Protein AF-0000000070701304 (afdb_homodimer)

Foldseek 3Di:
DFDAQAEQEDEPLCLDCVRPCVQVSLLVLLVSQLFFLWHFYHYPLDPPVLVVLQQVVLVVLVVADPVLQCLQDDPFPPQAWDDDPVQPQKTKGKFKLQLDLVRLQVNQCSNPVVGDVSNSVSSNVRVVSQVSVQVSSVVSNCVNLPHDDPVQVVFKGKMKMKMKGFQDDPPDFFFNFDWDWDLFQWKWKQFVQDWFKWWATPVGDIHGHGHGRMTRGHDLLLSSGDGIIMTGGRPDPDHGDMTIMIMMTMHGNDWRDHDPSSDDPVRHRFFDIDHSVVLSVQCPDPVNVVDPDNRNVVTTDDPPPPPDD/DFDAQAEQEDEPLCLDCVRPCVQVSLLVLLVSQLFFLKHFYHYPLDPPVLVVLQQVVLVVLVVADPVLQCLQDDPFPPQAWDDDPVQPQKTKGKFKLQLDLVRLQVNQCSNPVVGDVSNSVSSNVRVVSQVSVQVSSVVSNCVNLPHDDPVQVVFKGKMKMKMKGFQDDPPDFFFNFDKDWDLFAKKWKQFVQDWFKWWATPVGDIDGYGGGGMMRHHVQLLSSGDGIIMTGGRPDPDHGDMTIMIMMTMHGNDWRDHDPSSDDPVRHRFFDIDHSVVLSVQCPDPVNVVDPDNRNVVTTDDPPPPPDD

Sequence (618 aa):
MPPQLPVITFDVEALNPSNPAWLSTSHVVRRALEEYGCFVLSTKKIPWDLRETMFELSKDLFLLPIETKTKNCSKILGFGYGNYSSLPLFESFGIEDGATLEATRSFTHLLFPSGNDAFCKTAFEYMTLLSEIIHCVMRMVFDSYGIEDKQFEGSLFYLAKFMKYRAPVQGEGPIALPPHSYKSFLGVLDDNGVKGFEVKTRNGEWINHEPSHCTFVVAWSNGRIYAPVHQEAMRTSAKGVVRYSTGLFSFMKEIVEVPEKFVDDEYQLRFRPFNNMDFLEYVNTEEGKASKYAIESYCGVTTVASIDSMPPQLPVITFDVEALNPSNPAWLSTSHVVRRALEEYGCFVLSTKKIPWDLRETMFELSKDLFLLPIETKTKNCSKILGFGYGNYSSLPLFESFGIEDGATLEATRSFTHLLFPSGNDAFCKTAFEYMTLLSEIIHCVMRMVFDSYGIEDKQFEGSLFYLAKFMKYRAPVQGEGPIALPPHSYKSFLGVLDDNGVKGFEVKTRNGEWINHEPSHCTFVVAWSNGRIYAPVHQEAMRTSAKGVVRYSTGLFSFMKEIVEVPEKFVDDEYQLRFRPFNNMDFLEYVNTEEGKASKYAIESYCGVTTVASIDS

Organism: Helianthus annuus (NCBI:txid4232)

pLDDT: mean 84.28, std 12.36, range [25.83, 98.38]

Nearest PDB structures (foldseek):
  7e38-assembly2_B  TM=9.213E-01  e=1.561E-32  Sinopodophyllum hexandrum
  8ci9-assembly1_C  TM=9.117E-01  e=1.981E-31  Sinopodophyllum hexandrum
  7e37-assembly2_B  TM=9.032E-01  e=2.514E-30  Sinopodophyllum hexandrum
  6kwb-assembly2_B  TM=8.768E-01  e=6.030E-21  Arabidopsis thaliana
  8x7c-assembly2_A  TM=7.944E-01  e=2.875E-17  Zea mays

InterPro domains:
  IPR026992 Non-haem dioxygenase, N-terminal domain [PF14226] (6-83)
  IPR027443 Isopenicillin N synthase-like superfamily [G3DSA:2.60.120.330] (2-288)

Radius of gyration: 28.7 Å; Cα contacts (8 Å, |Δi|>4): 1257; chains: 2; bounding box: 84×87×66 Å

Secondary structure (DSSP, 8-state):
----PPEEEE-GGGG-TTSTTHHHHHHHHHHHHHHHSEEEEEESSS-HHHHHHHHHHHHHHHHS-HHHHTTS--SSTTSS-B-BTTSTTEEEEEEETTTSHHHHHHHHHHH-TT--HHHHHHHHHHHHHHHHHHHHHHHHHHHHTT----GGGGGEEEEEEEEEEEPP-TT--SEEEEEEE--SSEEEEE-TT-S-EEEE-TTSPEEE--SSEEEEEPSTTTTSS---EEEEE-----TT-EEEEEEEEEEESSEE---GGG--SSS---B--EEHHHHHHHHTSHHHHH-SSHHHHHHB---------/----PPEEEE-GGGG-TTSTTHHHHHHHHHHHHHHHSEEEEEESSS-HHHHHHHHHHHHHHHHS-HHHHTTS--SSTTSS-B-BTTSTTEEEEEEETTTSHHHHHHHHHHH-TT--HHHHHHHHHHHHHHHHHHHHHHHHHHHHTT----GGGGGEEEEEEEEEEEPP-TT--SEEEEEEE--SSEEEEE-TT-S-EEEE-TTSPEEE--SSEEEE---TTTT-S---EEEEE-----TT-EEEEEEEEEEESSEE---GGG--SSS---B--EEHHHHHHHHTSHHHHH-SSHHHHHHB---------

Solvent-accessible surface area (backbone atoms only — not comparable to full-atom values): 32487 Å² total; per-residue (Å²): 125,83,71,72,71,55,75,46,72,42,48,79,60,59,71,32,79,84,33,86,58,28,63,63,50,13,44,51,52,40,52,38,24,38,60,47,8,29,34,28,49,42,59,72,82,62,49,65,68,58,51,53,49,42,56,58,50,50,53,54,61,75,68,48,51,68,43,40,49,39,45,39,53,37,56,46,73,75,46,10,49,40,44,31,46,92,27,65,32,31,37,34,39,32,32,66,40,22,57,33,65,68,37,31,46,51,52,35,46,66,66,27,74,91,59,49,66,67,52,33,54,45,47,32,52,52,34,38,53,51,50,51,48,53,50,45,52,50,49,27,42,34,50,57,67,68,50,80,83,64,72,59,73,83,28,57,44,33,38,26,38,44,38,41,35,42,37,48,54,88,88,52,67,40,66,30,39,69,79,44,58,79,87,39,43,40,32,36,38,34,33,76,58,42,66,30,52,30,39,30,38,87,87,68,46,73,29,74,44,69,44,41,45,30,34,42,46,36,42,76,39,56,65,58,31,30,63,37,39,28,31,33,36,34,81,58,83,54,77,79,45,70,45,50,34,39,34,43,33,27,36,50,74,44,73,44,64,62,54,69,80,58,41,47,96,88,35,60,77,39,52,52,68,42,44,48,66,58,48,57,54,42,43,41,34,72,67,22,60,72,34,91,52,38,64,50,75,70,32,38,56,79,80,77,72,74,77,76,129,126,79,72,70,72,55,74,46,71,41,48,79,61,60,70,33,79,85,33,86,58,27,61,62,50,12,44,52,53,40,51,38,24,38,62,47,15,30,35,30,51,41,60,71,82,63,51,66,68,57,52,53,49,42,55,57,50,52,52,55,61,75,68,48,52,69,42,41,48,40,45,40,52,37,58,47,74,76,46,10,49,40,45,30,45,92,27,66,32,31,38,34,38,33,32,67,41,22,58,33,64,66,38,31,45,52,52,36,45,66,65,27,74,91,61,49,65,68,51,33,54,44,46,30,52,53,32,37,53,49,50,50,49,52,51,44,51,51,47,26,42,35,50,55,66,66,49,80,84,65,72,59,73,84,27,57,43,31,38,27,38,42,38,39,35,42,38,48,54,89,89,51,66,39,66,31,39,70,78,43,57,79,87,34,38,38,28,40,36,34,31,77,64,42,66,30,52,30,39,30,39,87,87,69,47,77,28,76,41,72,42,42,41,32,34,48,27,40,58,79,36,60,66,56,31,31,70,36,41,28,31,34,34,32,79,58,80,55,77,80,46,69,44,48,33,39,34,45,32,27,38,50,73,45,74,44,62,61,54,68,82,57,42,48,96,88,36,60,77,41,53,52,69,41,44,48,65,58,48,56,55,41,43,42,34,71,68,23,61,70,35,92,52,37,64,49,75,71,31,38,55,80,80,76,72,75,76,74,130

Structure (mmCIF, N/CA/C/O backbone):
data_AF-0000000070701304-model_v1
#
loop_
_entity.id
_entity.type
_entity.pdbx_description
1 polymer 'Putative non-heme dioxygenase N-terminal domain, Isopenicillin N synthase-like protein'
#
loop_
_atom_site.group_PDB
_atom_site.id
_atom_site.type_symbol
_atom_site.label_atom_id
_atom_site.label_alt_id
_atom_site.label_comp_id
_atom_site.label_asym_id
_atom_site.label_entity_id
_atom_site.label_seq_id
_atom_site.pdbx_PDB_ins_code
_atom_site.Cartn_x
_atom_site.Cartn_y
_atom_site.Cartn_z
_atom_site.occupancy
_atom_site.B_iso_or_equiv
_atom_site.auth_seq_id
_atom_site.auth_comp_id
_atom_site.auth_asym_id
_atom_site.auth_atom_id
_atom_site.pdbx_PDB_model_num
ATOM 1 N N . MET A 1 1 ? -4.004 22.562 35.531 1 48.91 1 MET A N 1
ATOM 2 C CA . MET A 1 1 ? -4.859 22.109 34.438 1 48.91 1 MET A CA 1
ATOM 3 C C . MET A 1 1 ? -4.023 21.672 33.25 1 48.91 1 MET A C 1
ATOM 5 O O . MET A 1 1 ? -2.971 22.25 32.969 1 48.91 1 MET A O 1
ATOM 9 N N . PRO A 1 2 ? -4.332 20.484 32.781 1 61.06 2 PRO A N 1
ATOM 10 C CA . PRO A 1 2 ? -3.508 20.078 31.641 1 61.06 2 PRO A CA 1
ATOM 11 C C . PRO A 1 2 ? -3.496 21.125 30.516 1 61.06 2 PRO A C 1
ATOM 13 O O . PRO A 1 2 ? -4.492 21.828 30.312 1 61.06 2 PRO A O 1
ATOM 16 N N . PRO A 1 3 ? -2.371 21.406 30.078 1 71.69 3 PRO A N 1
ATOM 17 C CA . PRO A 1 3 ? -2.305 22.406 29 1 71.69 3 PRO A CA 1
ATOM 18 C C . PRO A 1 3 ? -3.266 22.094 27.859 1 71.69 3 PRO A C 1
ATOM 20 O O . PRO A 1 3 ? -3.531 20.922 27.562 1 71.69 3 PRO A O 1
ATOM 23 N N . GLN A 1 4 ? -4.035 23.203 27.5 1 82.31 4 GLN A N 1
ATOM 24 C CA . GLN A 1 4 ? -4.961 23.078 26.375 1 82.31 4 GLN A CA 1
ATOM 25 C C . GLN A 1 4 ? -4.535 23.969 25.219 1 82.31 4 GLN A C 1
ATOM 27 O O . GLN A 1 4 ? -3.889 25 25.422 1 82.31 4 GLN A O 1
ATOM 32 N N . LEU A 1 5 ? -4.844 23.531 24.062 1 84.62 5 LEU A N 1
ATOM 33 C CA . LEU A 1 5 ? -4.59 24.359 22.891 1 84.62 5 LEU A CA 1
ATOM 34 C C . LEU A 1 5 ? -5.531 25.562 22.844 1 84.62 5 LEU A C 1
ATOM 36 O O . LEU A 1 5 ? -6.691 25.453 23.25 1 84.62 5 LEU A O 1
ATOM 40 N N . PRO A 1 6 ? -4.996 26.656 22.422 1 86.25 6 PRO A N 1
ATOM 41 C CA . PRO A 1 6 ? -5.887 27.812 22.297 1 86.25 6 PRO A CA 1
ATOM 42 C C . PRO A 1 6 ? -7.012 27.578 21.281 1 86.25 6 PRO A C 1
ATOM 44 O O . PRO A 1 6 ? -6.793 26.938 20.25 1 86.25 6 PRO A O 1
ATOM 47 N N . VAL A 1 7 ? -8.18 28.047 21.594 1 85.75 7 VAL A N 1
ATOM 48 C CA . VAL A 1 7 ? -9.32 28 20.703 1 85.75 7 VAL A CA 1
ATOM 49 C C . VAL A 1 7 ? -9.516 29.375 20.047 1 85.75 7 VAL A C 1
ATOM 51 O O . VAL A 1 7 ? -9.633 30.391 20.734 1 85.75 7 VAL A O 1
ATOM 54 N N . ILE A 1 8 ? -9.453 29.391 18.766 1 86.31 8 ILE A N 1
ATOM 55 C CA . ILE A 1 8 ? -9.68 30.625 18.016 1 86.31 8 ILE A CA 1
ATOM 56 C C . ILE A 1 8 ? -10.945 30.5 17.188 1 86.31 8 ILE A C 1
ATOM 58 O O . ILE A 1 8 ? -11.078 29.562 16.391 1 86.31 8 ILE A O 1
ATOM 62 N N . THR A 1 9 ? -11.852 31.438 17.359 1 84.19 9 THR A N 1
ATOM 63 C CA . THR A 1 9 ? -13.125 31.422 16.656 1 84.19 9 THR A CA 1
ATOM 64 C C . THR A 1 9 ? -13.07 32.312 15.406 1 84.19 9 THR A C 1
ATOM 66 O O . THR A 1 9 ? -12.688 33.469 15.477 1 84.19 9 THR A O 1
ATOM 69 N N . PHE A 1 10 ? -13.305 31.641 14.297 1 81.56 10 PHE A N 1
ATOM 70 C CA . PHE A 1 10 ? -13.438 32.375 13.047 1 81.56 10 PHE A CA 1
ATOM 71 C C . PHE A 1 10 ? -14.906 32.594 12.703 1 81.56 10 PHE A C 1
ATOM 73 O O . PHE A 1 10 ? -15.578 31.688 12.219 1 81.56 10 PHE A O 1
ATOM 80 N N . ASP A 1 11 ? -15.344 33.719 13.086 1 75.69 11 ASP A N 1
ATOM 81 C CA . ASP A 1 11 ? -16.656 34.125 12.578 1 75.69 11 ASP A CA 1
ATOM 82 C C . ASP A 1 11 ? -16.578 34.531 11.109 1 75.69 11 ASP A C 1
ATOM 84 O O . ASP A 1 11 ? -15.5 34.875 10.617 1 75.69 11 ASP A O 1
ATOM 88 N N . VAL A 1 12 ? -17.609 34.5 10.375 1 69.06 12 VAL A N 1
ATOM 89 C CA . VAL A 1 12 ? -17.625 34.812 8.945 1 69.06 12 VAL A CA 1
ATOM 90 C C . VAL A 1 12 ? -16.938 36.156 8.711 1 69.06 12 VAL A C 1
ATOM 92 O O . VAL A 1 12 ? -16.188 36.312 7.746 1 69.06 12 VAL A O 1
ATOM 95 N N . GLU A 1 13 ? -17.094 36.969 9.531 1 71.12 13 GLU A N 1
ATOM 96 C CA . GLU A 1 13 ? -16.531 38.281 9.383 1 71.12 13 GLU A CA 1
ATOM 97 C C . GLU A 1 13 ? -15.023 38.281 9.609 1 71.12 13 GLU A C 1
ATOM 99 O O . GLU A 1 13 ? -14.289 39.094 9.016 1 71.12 13 GLU A O 1
ATOM 104 N N . ALA A 1 14 ? -14.656 37.375 10.391 1 69.19 14 ALA A N 1
ATOM 105 C CA . ALA A 1 14 ? -13.234 37.312 10.727 1 69.19 14 ALA A CA 1
ATOM 106 C C . ALA A 1 14 ? -12.406 36.812 9.547 1 69.19 14 ALA A C 1
ATOM 108 O O . ALA A 1 14 ? -11.195 37 9.508 1 69.19 14 ALA A O 1
ATOM 109 N N . LEU A 1 15 ? -13.047 36.312 8.641 1 72.44 15 LEU A N 1
ATOM 110 C CA . LEU A 1 15 ? -12.352 35.719 7.492 1 72.44 15 LEU A CA 1
ATOM 111 C C . LEU A 1 15 ? -12.195 36.75 6.379 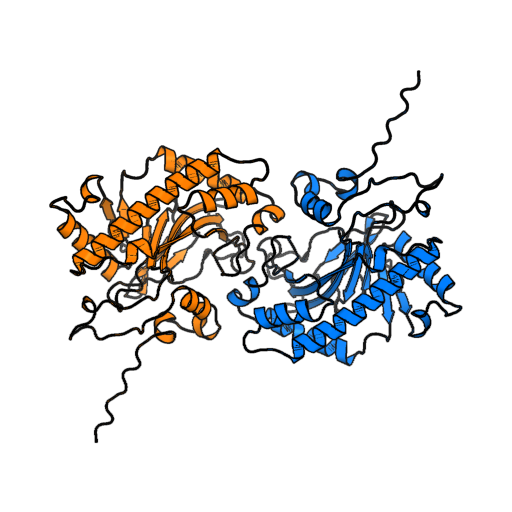1 72.44 15 LEU A C 1
ATOM 113 O O . LEU A 1 15 ? -11.555 36.469 5.359 1 72.44 15 LEU A O 1
ATOM 117 N N . ASN A 1 16 ? -12.688 37.969 6.699 1 79.44 16 ASN A N 1
ATOM 118 C CA . ASN A 1 16 ? -12.586 39.062 5.754 1 79.44 16 ASN A CA 1
ATOM 119 C C . ASN A 1 16 ? -11.453 40.031 6.137 1 79.44 16 ASN A C 1
ATOM 121 O O . ASN A 1 16 ? -11.523 40.688 7.172 1 79.44 16 ASN A O 1
ATOM 125 N N . PRO A 1 17 ? -10.523 40.219 5.242 1 81.88 17 PRO A N 1
ATOM 126 C CA . PRO A 1 17 ? -9.375 41.094 5.559 1 81.88 17 PRO A CA 1
ATOM 127 C C . PRO A 1 17 ? -9.766 42.531 5.766 1 81.88 17 PRO A C 1
ATOM 129 O O . PRO A 1 17 ? -8.992 43.312 6.34 1 81.88 17 PRO A O 1
ATOM 132 N N . SER A 1 18 ? -10.883 42.844 5.246 1 82.56 18 SER A N 1
ATOM 133 C CA . SER A 1 18 ? -11.328 44.219 5.402 1 82.56 18 SER A CA 1
ATOM 134 C C . SER A 1 18 ? -11.93 44.438 6.789 1 82.56 18 SER A C 1
ATOM 136 O O . SER A 1 18 ? -12.18 45.594 7.176 1 82.56 18 SER A O 1
ATOM 138 N N . ASN A 1 19 ? -12.07 43.406 7.551 1 86.12 19 ASN A N 1
ATOM 139 C CA . ASN A 1 19 ? -12.586 43.5 8.914 1 86.12 19 ASN A CA 1
ATOM 140 C C . ASN A 1 19 ? -11.586 44.188 9.836 1 86.12 19 ASN A C 1
ATOM 142 O O . ASN A 1 19 ? -10.391 43.906 9.797 1 86.12 19 ASN A O 1
ATOM 146 N N . PRO A 1 20 ? -12.039 45.156 10.617 1 85.19 20 PRO A N 1
ATOM 147 C CA . PRO A 1 20 ? -11.141 45.875 11.523 1 85.19 20 PRO A CA 1
ATOM 148 C C . PRO A 1 20 ? -10.422 44.938 12.5 1 85.19 20 PRO A C 1
ATOM 150 O O . PRO A 1 20 ? -9.328 45.25 12.961 1 85.19 20 PRO A O 1
ATOM 153 N N . ALA A 1 21 ? -11.07 43.812 12.75 1 85.94 21 ALA A N 1
ATOM 154 C CA . ALA A 1 21 ? -10.484 42.906 13.719 1 85.94 21 ALA A CA 1
ATOM 155 C C . ALA A 1 21 ? -9.477 41.969 13.047 1 85.94 21 ALA A C 1
ATOM 157 O O . ALA A 1 21 ? -8.867 41.125 13.711 1 85.94 21 ALA A O 1
ATOM 158 N N . TRP A 1 22 ? -9.266 42.094 11.797 1 90.88 22 TRP A N 1
ATOM 159 C CA . TRP A 1 22 ? -8.406 41.188 11.031 1 90.88 22 TRP A CA 1
ATOM 160 C C . TRP A 1 22 ? -7 41.156 11.625 1 90.88 22 TRP A C 1
ATOM 162 O O . TRP A 1 22 ? -6.492 40.062 11.953 1 90.88 22 TRP A O 1
ATOM 172 N N . LEU A 1 23 ? -6.438 42.281 11.836 1 91.25 23 LEU A N 1
ATOM 173 C CA . LEU A 1 23 ? -5.051 42.312 12.289 1 91.25 23 LEU A CA 1
ATOM 174 C C . LEU A 1 23 ? -4.926 41.781 13.711 1 91.25 23 LEU A C 1
ATOM 176 O O . LEU A 1 23 ? -3.961 41.094 14.039 1 91.25 23 LEU A O 1
ATOM 180 N N . SER A 1 24 ? -5.879 42.156 14.562 1 91.75 24 SER A N 1
ATOM 181 C CA . SER A 1 24 ? -5.848 41.656 15.93 1 91.75 24 SER A CA 1
ATOM 182 C C . SER A 1 24 ? -6.012 40.125 15.961 1 91.75 24 SER A C 1
ATOM 184 O O . SER A 1 24 ? -5.324 39.438 16.719 1 91.75 24 SER A O 1
ATOM 186 N N . THR A 1 25 ? -6.91 39.625 15.164 1 90.12 25 THR A N 1
ATOM 187 C CA . THR A 1 25 ? -7.09 38.188 15.055 1 90.12 25 THR A CA 1
ATOM 188 C C . THR A 1 25 ? -5.84 37.531 14.477 1 90.12 25 THR A C 1
ATOM 190 O O . THR A 1 25 ? -5.441 36.438 14.914 1 90.12 25 THR A O 1
ATOM 193 N N . SER A 1 26 ? -5.238 38.156 13.531 1 91.19 26 SER A N 1
ATOM 194 C CA . SER A 1 26 ? -4.008 37.656 12.93 1 91.19 26 SER A CA 1
ATOM 195 C C . SER A 1 26 ? -2.9 37.531 13.969 1 91.19 26 SER A C 1
ATOM 197 O O . SER A 1 26 ? -2.137 36.562 13.938 1 91.19 26 SER A O 1
ATOM 199 N N . HIS A 1 27 ? -2.877 38.469 14.883 1 92.88 27 HIS A N 1
ATOM 200 C CA . HIS A 1 27 ? -1.868 38.406 15.938 1 92.88 27 HIS A CA 1
ATOM 201 C C . HIS A 1 27 ? -2.143 37.25 16.891 1 92.88 27 HIS A C 1
ATOM 203 O O . HIS A 1 27 ? -1.209 36.625 17.391 1 92.88 27 HIS A O 1
ATOM 209 N N . VAL A 1 28 ? -3.414 37.031 17.141 1 91.25 28 VAL A N 1
ATOM 210 C CA . VAL A 1 28 ? -3.793 35.906 18 1 91.25 28 VAL A CA 1
ATOM 211 C C . VAL A 1 28 ? -3.412 34.594 17.344 1 91.25 28 VAL A C 1
ATOM 213 O O . VAL A 1 28 ? -2.875 33.688 18.016 1 91.25 28 VAL A O 1
ATOM 216 N N . VAL A 1 29 ? -3.678 34.469 16.094 1 89.69 29 VAL A N 1
ATOM 217 C CA . VAL A 1 29 ? -3.342 33.281 15.32 1 89.69 29 VAL A CA 1
ATOM 218 C C . VAL A 1 29 ? -1.83 33.062 15.336 1 89.69 29 VAL A C 1
ATOM 220 O O . VAL A 1 29 ? -1.357 31.969 15.609 1 89.69 29 VAL A O 1
ATOM 223 N N . ARG A 1 30 ? -1.055 34.062 15.062 1 89.5 30 ARG A N 1
ATOM 224 C CA . ARG A 1 30 ? 0.402 34 15.055 1 89.5 30 ARG A CA 1
ATOM 225 C C . ARG A 1 30 ? 0.93 33.5 16.406 1 89.5 30 ARG A C 1
ATOM 227 O O . ARG A 1 30 ? 1.776 32.625 16.453 1 89.5 30 ARG A O 1
ATOM 234 N N . ARG A 1 31 ? 0.424 34.094 17.469 1 91.06 31 ARG A N 1
ATOM 235 C CA . ARG A 1 31 ? 0.896 33.75 18.797 1 91.06 31 ARG A CA 1
ATOM 236 C C . ARG A 1 31 ? 0.624 32.281 19.094 1 91.06 31 ARG A C 1
ATOM 238 O O . ARG A 1 31 ? 1.477 31.578 19.656 1 91.06 31 ARG A O 1
ATOM 245 N N . ALA A 1 32 ? -0.583 31.828 18.781 1 88.06 32 ALA A N 1
ATOM 246 C CA . ALA A 1 32 ? -0.931 30.422 19 1 88.06 32 ALA A CA 1
ATOM 247 C C . ALA A 1 32 ? 0.005 29.5 18.219 1 88.06 32 ALA A C 1
ATOM 249 O O . ALA A 1 32 ? 0.471 28.484 18.734 1 88.06 32 ALA A O 1
ATOM 250 N N . LEU A 1 33 ? 0.315 29.859 17.016 1 87.94 33 LEU A N 1
ATOM 251 C CA . LEU A 1 33 ? 1.16 29.047 16.156 1 87.94 33 LEU A CA 1
ATOM 252 C C . LEU A 1 33 ? 2.613 29.094 16.625 1 87.94 33 LEU A C 1
ATOM 254 O O . LEU A 1 33 ? 3.322 28.078 16.562 1 87.94 33 LEU A O 1
ATOM 258 N N . GLU A 1 34 ? 3.043 30.219 17.016 1 87.12 34 GLU A N 1
ATOM 259 C CA . GLU A 1 34 ? 4.41 30.344 17.516 1 87.12 34 GLU A CA 1
ATOM 260 C C . GLU A 1 34 ? 4.617 29.5 18.766 1 87.12 34 GLU A C 1
ATOM 262 O O . GLU A 1 34 ? 5.68 28.906 18.953 1 87.12 34 GLU A O 1
ATOM 267 N N . GLU A 1 35 ? 3.617 29.484 19.531 1 87 35 GLU A N 1
ATOM 268 C CA . GLU A 1 35 ? 3.764 28.828 20.828 1 87 35 GLU A CA 1
ATOM 269 C C . GLU A 1 35 ? 3.473 27.328 20.734 1 87 35 GLU A C 1
ATOM 271 O O . GLU A 1 35 ? 4.199 26.516 21.312 1 87 35 GLU A O 1
ATOM 276 N N . TYR A 1 36 ? 2.396 26.953 20 1 84.25 36 TYR A N 1
ATOM 277 C CA . TYR A 1 36 ? 1.92 25.578 20.047 1 84.25 36 TYR A CA 1
ATOM 278 C C . TYR A 1 36 ? 2.055 24.906 18.672 1 84.25 36 TYR A C 1
ATOM 280 O O . TYR A 1 36 ? 1.974 23.688 18.562 1 84.25 36 TYR A O 1
ATOM 288 N N . GLY A 1 37 ? 2.287 25.688 17.672 1 85 37 GLY A N 1
ATOM 289 C CA . GLY A 1 37 ? 2.336 25.172 16.312 1 85 37 GLY A CA 1
ATOM 290 C C . GLY A 1 37 ? 0.967 24.828 15.75 1 85 37 GLY A C 1
ATOM 291 O O . GLY A 1 37 ? 0.834 24.531 14.562 1 85 37 GLY A O 1
ATOM 292 N N . CYS A 1 38 ? -0.068 24.875 16.625 1 86.62 38 CYS A N 1
ATOM 293 C CA . CYS A 1 38 ? -1.44 24.609 16.219 1 86.62 38 CYS A CA 1
ATOM 294 C C . CYS A 1 38 ? -2.436 25.281 17.156 1 86.62 38 CYS A C 1
ATOM 296 O O . CYS A 1 38 ? -2.045 25.844 18.172 1 86.62 38 CYS A O 1
ATOM 298 N N . PHE A 1 39 ? -3.658 25.312 16.75 1 86.12 39 PHE A N 1
ATOM 299 C CA . PHE A 1 39 ? -4.762 25.797 17.578 1 86.12 39 PHE A CA 1
ATOM 300 C C . PHE A 1 39 ? -6.066 25.109 17.188 1 86.12 39 PHE A C 1
ATOM 302 O O . PHE A 1 39 ? -6.145 24.453 16.156 1 86.12 39 PHE A O 1
ATOM 309 N N . VAL A 1 40 ? -7.047 25.234 18.016 1 85.75 40 VAL A N 1
ATOM 310 C CA . VAL A 1 40 ? -8.383 24.719 17.734 1 85.75 40 VAL A CA 1
ATOM 311 C C . VAL A 1 40 ? -9.219 25.797 17.047 1 85.75 40 VAL A C 1
ATOM 313 O O . VAL A 1 40 ? -9.344 26.922 17.562 1 85.75 40 VAL A O 1
ATOM 316 N N . LEU A 1 41 ? -9.695 25.406 15.906 1 85.25 41 LEU A N 1
ATOM 317 C CA . LEU A 1 41 ? -10.516 26.344 15.148 1 85.25 41 LEU A CA 1
ATOM 318 C C . LEU A 1 41 ? -12 26.125 15.438 1 85.25 41 LEU A C 1
ATOM 320 O O . LEU A 1 41 ? -12.5 25 15.305 1 85.25 41 LEU A O 1
ATOM 324 N N . SER A 1 42 ? -12.594 27.141 15.875 1 82.88 42 SER A N 1
ATOM 325 C CA . SER A 1 42 ? -14.047 27.188 15.969 1 82.88 42 SER A CA 1
ATOM 326 C C . SER A 1 42 ? -14.648 28.078 14.891 1 82.88 42 SER A C 1
ATOM 328 O O . SER A 1 42 ? -14.328 29.266 14.82 1 82.88 42 SER A O 1
ATOM 330 N N . THR A 1 43 ? -15.461 27.484 13.984 1 83 43 THR A N 1
ATOM 331 C CA . THR A 1 43 ? -15.984 28.281 12.891 1 83 43 THR A CA 1
ATOM 332 C C . THR A 1 43 ? -17.375 27.812 12.484 1 83 43 THR A C 1
ATOM 334 O O . THR A 1 43 ? -17.703 26.641 12.648 1 83 43 THR A O 1
ATOM 337 N N . LYS A 1 44 ? -18.109 28.734 12 1 82.5 44 LYS A N 1
ATOM 338 C CA . LYS A 1 44 ? -19.406 28.406 11.422 1 82.5 44 LYS A CA 1
ATOM 339 C C . LYS A 1 44 ? -19.328 28.328 9.898 1 82.5 44 LYS A C 1
ATOM 341 O O . LYS A 1 44 ? -20.344 28.125 9.227 1 82.5 44 LYS A O 1
ATOM 346 N N . LYS A 1 45 ? -18.141 28.46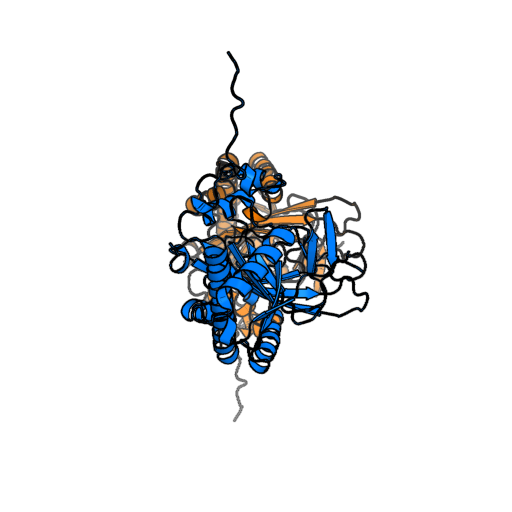9 9.438 1 84.31 45 LYS A N 1
ATOM 347 C CA . LYS A 1 45 ? -17.922 28.453 7.992 1 84.31 45 LYS A CA 1
ATOM 348 C C . LYS A 1 45 ? -18.266 27.094 7.406 1 84.31 45 LYS A C 1
ATOM 350 O O . LYS A 1 45 ? -18.688 26.984 6.25 1 84.31 45 LYS A O 1
ATOM 355 N N . ILE A 1 46 ? -18.094 26.047 8.125 1 87.69 46 ILE A N 1
ATOM 356 C CA . ILE A 1 46 ? -18.422 24.688 7.684 1 87.69 46 ILE A CA 1
ATOM 357 C C . ILE A 1 46 ? -19.766 24.266 8.273 1 87.69 46 ILE A C 1
ATOM 359 O O . ILE A 1 46 ? -19.859 24.016 9.477 1 87.69 46 ILE A O 1
ATOM 363 N N . PRO A 1 47 ? -20.734 24.172 7.426 1 90.75 47 PRO A N 1
ATOM 364 C CA . PRO A 1 47 ? -22.031 23.734 7.949 1 90.75 47 PRO A CA 1
ATOM 365 C C . PRO A 1 47 ? -21.984 22.375 8.625 1 90.75 47 PRO A C 1
ATOM 367 O O . PRO A 1 47 ? -21.281 21.469 8.141 1 90.75 47 PRO A O 1
ATOM 370 N N . TRP A 1 48 ? -22.75 22.328 9.664 1 88.94 48 TRP A N 1
ATOM 371 C CA . TRP A 1 48 ? -22.75 21.094 10.453 1 88.94 48 TRP A CA 1
ATOM 372 C C . TRP A 1 48 ? -23.219 19.906 9.625 1 88.94 48 TRP A C 1
ATOM 374 O O . TRP A 1 48 ? -22.672 18.812 9.719 1 88.94 48 TRP A O 1
ATOM 384 N N . ASP A 1 49 ? -24.203 20.109 8.875 1 94 49 ASP A N 1
ATOM 385 C CA . ASP A 1 49 ? -24.766 19.031 8.078 1 94 49 ASP A CA 1
ATOM 386 C C . ASP A 1 49 ? -23.766 18.531 7.043 1 94 49 ASP A C 1
ATOM 388 O O . ASP A 1 49 ? -23.703 17.344 6.75 1 94 49 ASP A O 1
ATOM 392 N N . LEU A 1 50 ? -23 19.453 6.488 1 94.94 50 LEU A N 1
ATOM 393 C CA . LEU A 1 50 ? -21.969 19.062 5.535 1 94.94 50 LEU A CA 1
ATOM 394 C C . LEU A 1 50 ? -20.906 18.219 6.207 1 94.94 50 LEU A C 1
ATOM 396 O O . LEU A 1 50 ? -20.484 17.188 5.664 1 94.94 50 LEU A O 1
ATOM 400 N N . ARG A 1 51 ? -20.547 18.656 7.324 1 91.75 51 ARG A N 1
ATOM 401 C CA . ARG A 1 51 ? -19.531 17.953 8.094 1 91.75 51 ARG A CA 1
ATOM 402 C C . ARG A 1 51 ? -20 16.547 8.453 1 91.75 51 ARG A C 1
ATOM 404 O O . ARG A 1 51 ? -19.266 15.57 8.258 1 91.75 51 ARG A O 1
ATOM 411 N N . GLU A 1 52 ? -21.188 16.422 8.953 1 92.5 52 GLU A N 1
ATOM 412 C CA . GLU A 1 52 ? -21.734 15.125 9.32 1 92.5 52 GLU A CA 1
ATOM 413 C C . GLU A 1 52 ? -21.828 14.188 8.117 1 92.5 52 GLU A C 1
ATOM 415 O O . GLU A 1 52 ? -21.484 13.008 8.211 1 92.5 52 GLU A O 1
ATOM 420 N N . THR A 1 53 ? -22.281 14.773 7.07 1 96.25 53 THR A N 1
ATOM 421 C CA . THR A 1 53 ? -22.406 13.984 5.848 1 96.25 53 THR A CA 1
ATOM 422 C C . THR A 1 53 ? -21.031 13.523 5.367 1 96.25 53 THR A C 1
ATOM 424 O O . THR A 1 53 ? -20.875 12.383 4.914 1 96.25 53 THR A O 1
ATOM 427 N N . MET A 1 54 ? -20 14.367 5.445 1 95.5 54 MET A N 1
ATOM 428 C CA . MET A 1 54 ? -18.641 14.023 5.027 1 95.5 54 MET A CA 1
ATOM 429 C C . MET A 1 54 ? -18.125 12.828 5.812 1 95.5 54 MET A C 1
ATOM 431 O O . MET A 1 54 ? -17.562 11.898 5.234 1 95.5 54 MET A O 1
ATOM 435 N N . PHE A 1 55 ? -18.359 12.773 7.086 1 94.38 55 PHE A N 1
ATOM 436 C CA . PHE A 1 55 ? -17.859 11.688 7.918 1 94.38 55 PHE A CA 1
ATOM 437 C C . PHE A 1 55 ? -18.656 10.406 7.688 1 94.38 55 PHE A C 1
ATOM 439 O O . PHE A 1 55 ? -18.094 9.312 7.668 1 94.38 55 PHE A O 1
ATOM 446 N N . GLU A 1 56 ? -19.938 10.602 7.465 1 95.38 56 GLU A N 1
ATOM 447 C CA . GLU A 1 56 ? -20.734 9.422 7.156 1 95.38 56 GLU A CA 1
ATOM 448 C C . GLU A 1 56 ? -20.297 8.773 5.852 1 95.38 56 GLU A C 1
ATOM 450 O O . GLU A 1 56 ? -20.125 7.551 5.785 1 95.38 56 GLU A O 1
ATOM 455 N N . LEU A 1 57 ? -20.094 9.602 4.902 1 95.88 57 LEU A N 1
ATOM 456 C CA . LEU A 1 57 ? -19.688 9.094 3.598 1 95.88 57 LEU A CA 1
ATOM 457 C C . LEU A 1 57 ? -18.266 8.562 3.645 1 95.88 57 LEU A C 1
ATOM 459 O O . LEU A 1 57 ? -17.922 7.613 2.93 1 95.88 57 LEU A O 1
ATOM 463 N N . SER A 1 58 ? -17.406 9.141 4.453 1 95.19 58 SER A N 1
ATOM 464 C CA . SER A 1 58 ? -16.031 8.672 4.574 1 95.19 58 SER A CA 1
ATOM 465 C C . SER A 1 58 ? -15.961 7.254 5.121 1 95.19 58 SER A C 1
ATOM 467 O O . SER A 1 58 ? -15.062 6.488 4.781 1 95.19 58 SER A O 1
ATOM 469 N N . LYS A 1 59 ? -16.938 6.91 5.984 1 95.19 59 LYS A N 1
ATOM 470 C CA . LYS A 1 59 ? -16.984 5.559 6.531 1 95.19 59 LYS A CA 1
ATOM 471 C C . LYS A 1 59 ? -17.125 4.52 5.422 1 95.19 59 LYS A C 1
ATOM 473 O O . LYS A 1 59 ? -16.594 3.412 5.527 1 95.19 59 LYS A O 1
ATOM 478 N N . ASP A 1 60 ? -17.797 4.914 4.344 1 93 60 ASP A N 1
ATOM 479 C CA . ASP A 1 60 ? -18.016 4.008 3.227 1 93 60 ASP A CA 1
ATOM 480 C C . ASP A 1 60 ? -16.703 3.621 2.553 1 93 60 ASP A C 1
ATOM 482 O O . ASP A 1 60 ? -16.578 2.51 2.033 1 93 60 ASP A O 1
ATOM 486 N N . LEU A 1 61 ? -15.766 4.516 2.545 1 95.44 61 LEU A N 1
ATOM 487 C CA . LEU A 1 61 ? -14.461 4.23 1.965 1 95.44 61 LEU A CA 1
ATOM 488 C C . LEU A 1 61 ? -13.812 3.031 2.646 1 95.44 61 LEU A C 1
ATOM 490 O O . LEU A 1 61 ? -13.258 2.156 1.976 1 95.44 61 LEU A O 1
ATOM 494 N N . PHE A 1 62 ? -13.961 2.98 3.943 1 96.19 62 PHE A N 1
ATOM 495 C CA . PHE A 1 62 ? -13.227 2.006 4.746 1 96.19 62 PHE A CA 1
ATOM 496 C C . PHE A 1 62 ? -13.938 0.656 4.734 1 96.19 62 PHE A C 1
ATOM 498 O O . PHE A 1 62 ? -13.375 -0.348 5.18 1 96.19 62 PHE A O 1
ATOM 505 N N . LEU A 1 63 ? -15.141 0.638 4.184 1 92.06 63 LEU A N 1
ATOM 506 C CA . LEU A 1 63 ? -15.891 -0.605 4.066 1 92.06 63 LEU A CA 1
ATOM 507 C C . LEU A 1 63 ? -15.625 -1.28 2.727 1 92.06 63 LEU A C 1
ATOM 509 O O . LEU A 1 63 ? -16.031 -2.428 2.514 1 92.06 63 LEU A O 1
ATOM 513 N N . LEU A 1 64 ? -14.945 -0.59 1.851 1 91.19 64 LEU A N 1
ATOM 514 C CA . LEU A 1 64 ? -14.641 -1.157 0.542 1 91.19 64 LEU A CA 1
ATOM 515 C C . LEU A 1 64 ? -13.672 -2.332 0.674 1 91.19 64 LEU A C 1
ATOM 517 O O . LEU A 1 64 ? -12.914 -2.41 1.64 1 91.19 64 LEU A O 1
ATOM 521 N N . PRO A 1 65 ? -13.758 -3.252 -0.291 1 86.75 65 PRO A N 1
ATOM 522 C CA . PRO A 1 65 ? -12.781 -4.348 -0.301 1 86.75 65 PRO A CA 1
ATOM 523 C C . PRO A 1 65 ? -11.352 -3.863 -0.509 1 86.75 65 PRO A C 1
ATOM 525 O O . PRO A 1 65 ? -11.125 -2.857 -1.187 1 86.75 65 PRO A O 1
ATOM 528 N N . ILE A 1 66 ? -10.398 -4.582 0.039 1 88.12 66 ILE A N 1
ATOM 529 C CA . ILE A 1 66 ? -8.992 -4.195 0.004 1 88.12 66 ILE A CA 1
ATOM 530 C C . ILE A 1 66 ? -8.531 -4.051 -1.445 1 88.12 66 ILE A C 1
ATOM 532 O O . ILE A 1 66 ? -7.711 -3.188 -1.759 1 88.12 66 ILE A O 1
ATOM 536 N N . GLU A 1 67 ? -9.047 -4.809 -2.393 1 84.75 67 GLU A N 1
ATOM 537 C CA . GLU A 1 67 ? -8.68 -4.754 -3.805 1 84.75 67 GLU A CA 1
ATOM 538 C C . GLU A 1 67 ? -9.039 -3.404 -4.418 1 84.75 67 GLU A C 1
ATOM 540 O O . GLU A 1 67 ? -8.336 -2.916 -5.309 1 84.75 67 GLU A O 1
ATOM 545 N N . THR A 1 68 ? -10.117 -2.877 -3.922 1 89.12 68 THR A N 1
ATOM 546 C CA . THR A 1 68 ? -10.539 -1.562 -4.387 1 89.12 68 THR A CA 1
ATOM 547 C C . THR A 1 68 ? -9.727 -0.462 -3.705 1 89.12 68 THR A C 1
ATOM 549 O O . THR A 1 68 ? -9.234 0.454 -4.367 1 89.12 68 THR A O 1
ATOM 552 N N . LYS A 1 69 ? -9.516 -0.611 -2.406 1 93.12 69 LYS A N 1
ATOM 553 C CA . LYS A 1 69 ? -8.828 0.415 -1.626 1 93.12 69 LYS A CA 1
ATOM 554 C C . LYS A 1 69 ? -7.398 0.616 -2.119 1 93.12 69 LYS A C 1
ATOM 556 O O . LYS A 1 69 ? -6.914 1.746 -2.186 1 93.12 69 LYS A O 1
ATOM 561 N N . THR A 1 70 ? -6.809 -0.433 -2.531 1 91.06 70 THR A N 1
ATOM 562 C CA . THR A 1 70 ? -5.41 -0.405 -2.934 1 91.06 70 THR A CA 1
ATOM 563 C C . THR A 1 70 ? -5.234 0.385 -4.227 1 91.06 70 THR A C 1
ATOM 565 O O . THR A 1 70 ? -4.121 0.807 -4.559 1 91.06 70 THR A O 1
ATOM 568 N N . LYS A 1 71 ? -6.289 0.609 -4.977 1 91.81 71 LYS A N 1
ATOM 569 C CA . LYS A 1 71 ? -6.203 1.376 -6.219 1 91.81 71 LYS A CA 1
ATOM 570 C C . LYS A 1 71 ? -5.781 2.816 -5.941 1 91.81 71 LYS A C 1
ATOM 572 O O . LYS A 1 71 ? -5.266 3.5 -6.832 1 91.81 71 LYS A O 1
ATOM 577 N N . ASN A 1 72 ? -6.078 3.277 -4.75 1 96.06 72 ASN A N 1
ATOM 578 C CA . ASN A 1 72 ? -5.57 4.578 -4.332 1 96.06 72 ASN A CA 1
ATOM 579 C C . ASN A 1 72 ? -4.082 4.52 -4 1 96.06 72 ASN A C 1
ATOM 581 O O . ASN A 1 72 ? -3.688 4.754 -2.857 1 96.06 72 ASN A O 1
ATOM 585 N N . CYS A 1 73 ? -3.311 4.27 -4.996 1 90.81 73 CYS A N 1
ATOM 586 C CA . CYS A 1 73 ? -1.877 4.059 -4.816 1 90.81 73 CYS A CA 1
ATOM 587 C C . CYS A 1 73 ? -1.095 5.316 -5.18 1 90.81 73 CYS A C 1
ATOM 589 O O . CYS A 1 73 ? -1.479 6.051 -6.094 1 90.81 73 CYS A O 1
ATOM 591 N N . SER A 1 74 ? -0.074 5.605 -4.391 1 90 74 SER A N 1
ATOM 592 C CA . SER A 1 74 ? 0.836 6.723 -4.625 1 90 74 SER A CA 1
ATOM 593 C C . SER A 1 74 ? 2.279 6.328 -4.328 1 90 74 SER A C 1
ATOM 595 O O . SER A 1 74 ? 2.543 5.566 -3.398 1 90 74 SER A O 1
ATOM 597 N N . LYS A 1 75 ? 3.207 6.883 -5.098 1 85.56 75 LYS A N 1
ATOM 598 C CA . LYS A 1 75 ? 4.629 6.645 -4.859 1 85.56 75 LYS A CA 1
ATOM 599 C C . LYS A 1 75 ? 5.121 7.422 -3.645 1 85.56 75 LYS A C 1
ATOM 601 O O . LYS A 1 75 ? 6.223 7.176 -3.148 1 85.56 75 LYS A O 1
ATOM 606 N N . ILE A 1 76 ? 4.34 8.344 -3.189 1 85.62 76 ILE A N 1
ATOM 607 C CA . ILE A 1 76 ? 4.684 9.117 -2.002 1 85.62 76 ILE A CA 1
ATOM 608 C C . ILE A 1 76 ? 3.959 8.547 -0.785 1 85.62 76 ILE A C 1
ATOM 610 O O . ILE A 1 76 ? 2.73 8.453 -0.773 1 85.62 76 ILE A O 1
ATOM 614 N N . LEU A 1 77 ? 4.77 8.164 0.184 1 85.44 77 LEU A N 1
ATOM 615 C CA . LEU A 1 77 ? 4.199 7.586 1.399 1 85.44 77 LEU A CA 1
ATOM 616 C C . LEU A 1 77 ? 3.184 8.531 2.025 1 85.44 77 LEU A C 1
ATOM 618 O O . LEU A 1 77 ? 3.459 9.727 2.195 1 85.44 77 LEU A O 1
ATOM 622 N N . GLY A 1 78 ? 2.002 8.008 2.238 1 89.19 78 GLY A N 1
ATOM 623 C CA . GLY A 1 78 ? 0.974 8.781 2.914 1 89.19 78 GLY A CA 1
ATOM 624 C C . GLY A 1 78 ? 0.028 9.484 1.958 1 89.19 78 GLY A C 1
ATOM 625 O O . GLY A 1 78 ? -1.005 10.016 2.373 1 89.19 78 GLY A O 1
ATOM 626 N N . PHE A 1 79 ? 0.354 9.539 0.709 1 92.88 79 PHE A N 1
ATOM 627 C CA . PHE A 1 79 ? -0.453 10.297 -0.239 1 92.88 79 PHE A CA 1
ATOM 628 C C . PHE A 1 79 ? -1.548 9.422 -0.838 1 92.88 79 PHE A C 1
ATOM 630 O O . PHE A 1 79 ? -2.486 9.93 -1.455 1 92.88 79 PHE A O 1
ATOM 637 N N . GLY A 1 80 ? -1.479 8.141 -0.686 1 94.81 80 GLY A N 1
ATOM 638 C CA . GLY A 1 80 ? -2.496 7.199 -1.132 1 94.81 80 GLY A CA 1
ATOM 639 C C . GLY A 1 80 ? -3.045 6.34 -0.011 1 94.81 80 GLY A C 1
ATOM 640 O O . GLY A 1 80 ? -3.113 6.777 1.14 1 94.81 80 GLY A O 1
ATOM 641 N N . TYR A 1 81 ? -3.549 5.145 -0.446 1 96.75 81 TYR A N 1
ATOM 642 C CA . TYR A 1 81 ? -4.07 4.203 0.538 1 96.75 81 TYR A CA 1
ATOM 643 C C . TYR A 1 81 ? -2.965 3.709 1.462 1 96.75 81 TYR A C 1
ATOM 645 O O . TYR A 1 81 ? -1.895 3.307 0.999 1 96.75 81 TYR A O 1
ATOM 653 N N . GLY A 1 82 ? -3.207 3.846 2.754 1 95.19 82 GLY A N 1
ATOM 654 C CA . GLY A 1 82 ? -2.281 3.365 3.77 1 95.19 82 GLY A CA 1
ATOM 655 C C . GLY A 1 82 ? -2.918 2.389 4.742 1 95.19 82 GLY A C 1
ATOM 656 O O . GLY A 1 82 ? -3.912 2.713 5.395 1 95.19 82 GLY A O 1
ATOM 657 N N . ASN A 1 83 ? -2.428 1.219 4.852 1 94.44 83 ASN A N 1
ATOM 658 C CA . ASN A 1 83 ? -2.773 0.156 5.789 1 94.44 83 ASN A CA 1
ATOM 659 C C . ASN A 1 83 ? -1.605 -0.802 6.004 1 94.44 83 ASN A C 1
ATOM 661 O O . ASN A 1 83 ? -1.542 -1.861 5.379 1 94.44 83 ASN A O 1
ATOM 665 N N . TYR A 1 84 ? -0.752 -0.464 6.902 1 92.88 84 TYR A N 1
ATOM 666 C CA . TYR A 1 84 ? 0.516 -1.169 7.047 1 92.88 84 TYR A CA 1
ATOM 667 C C . TYR A 1 84 ? 0.518 -2.031 8.305 1 92.88 84 TYR A C 1
ATOM 669 O O . TYR A 1 84 ? -0.085 -1.664 9.32 1 92.88 84 TYR A O 1
ATOM 677 N N . SER A 1 85 ? 1.303 -3.096 8.25 1 91.06 85 SER A N 1
ATOM 678 C CA . SER A 1 85 ? 1.409 -4.004 9.391 1 91.06 85 SER A CA 1
ATOM 679 C C . SER A 1 85 ? 2.059 -3.316 10.586 1 91.06 85 SER A C 1
ATOM 681 O O . SER A 1 85 ? 1.754 -3.643 11.734 1 91.06 85 SER A O 1
ATOM 683 N N . SER A 1 86 ? 2.9 -2.312 10.32 1 89.62 86 SER A N 1
ATOM 684 C CA . SER A 1 86 ? 3.594 -1.592 11.383 1 89.62 86 SER A CA 1
ATOM 685 C C . SER A 1 86 ? 2.68 -0.566 12.039 1 89.62 86 SER A C 1
ATOM 687 O O . SER A 1 86 ? 2.996 -0.041 13.109 1 89.62 86 SER A O 1
ATOM 689 N N . LEU A 1 87 ? 1.592 -0.255 11.438 1 94 87 LEU A N 1
ATOM 690 C CA . LEU A 1 87 ? 0.584 0.667 11.953 1 94 87 LEU A CA 1
ATOM 691 C C . LEU A 1 87 ? -0.794 0.015 11.961 1 94 87 LEU A C 1
ATOM 693 O O . LEU A 1 87 ? -1.719 0.5 11.305 1 94 87 LEU A O 1
ATOM 697 N N . PRO A 1 88 ? -0.964 -0.97 12.797 1 92.38 88 PRO A N 1
ATOM 698 C CA . PRO A 1 88 ? -2.146 -1.825 12.672 1 92.38 88 PRO A CA 1
ATOM 699 C C . PRO A 1 88 ? -3.439 -1.102 13.039 1 92.38 88 PRO A C 1
ATOM 701 O O . PRO A 1 88 ? -4.527 -1.541 12.656 1 92.38 88 PRO A O 1
ATOM 704 N N . LEU A 1 89 ? -3.381 -0.029 13.789 1 94.69 89 LEU A N 1
ATOM 705 C CA . LEU A 1 89 ? -4.598 0.648 14.219 1 94.69 89 LEU A CA 1
ATOM 706 C C . LEU A 1 89 ? -5.031 1.696 13.203 1 94.69 89 LEU A C 1
ATOM 708 O O . LEU A 1 89 ? -6.094 2.305 13.344 1 94.69 89 LEU A O 1
ATOM 712 N N . PHE A 1 90 ? -4.227 1.831 12.164 1 96.75 90 PHE A N 1
ATOM 713 C CA . PHE A 1 90 ? -4.371 3.01 11.32 1 96.75 90 PHE A CA 1
ATOM 714 C C . PHE A 1 90 ? -4.625 2.609 9.867 1 96.75 90 PHE A C 1
ATOM 716 O O . PHE A 1 90 ? -3.984 1.694 9.352 1 96.75 90 PHE A O 1
ATOM 723 N N . GLU A 1 91 ? -5.598 3.23 9.203 1 97.56 91 GLU A N 1
ATOM 724 C CA . GLU A 1 91 ? -5.902 3.131 7.777 1 97.56 91 GLU A CA 1
ATOM 725 C C . GLU A 1 91 ? -6.219 4.5 7.184 1 97.56 91 GLU A C 1
ATOM 727 O O . GLU A 1 91 ? -6.832 5.34 7.844 1 97.56 91 GLU A O 1
ATOM 732 N N . SER A 1 92 ? -5.75 4.719 5.906 1 97.94 92 SER A N 1
ATOM 733 C CA . SER A 1 92 ? -5.969 6.07 5.395 1 97.94 92 SER A CA 1
ATOM 734 C C . SER A 1 92 ? -6.051 6.078 3.873 1 97.94 92 SER A C 1
ATOM 736 O O . SER A 1 92 ? -5.605 5.137 3.217 1 97.94 92 SER A O 1
ATOM 738 N N . PHE A 1 93 ? -6.695 7.117 3.357 1 98.31 93 PHE A N 1
ATOM 739 C CA . PHE A 1 93 ? -6.734 7.469 1.942 1 98.31 93 PHE A CA 1
ATOM 740 C C . PHE A 1 93 ? -6.191 8.875 1.719 1 98.31 93 PHE A C 1
ATOM 742 O O . PHE A 1 93 ? -6.211 9.703 2.629 1 98.31 93 PHE A O 1
ATOM 749 N N . GLY A 1 94 ? -5.715 9.094 0.488 1 97.75 94 GLY A N 1
ATOM 750 C CA . GLY A 1 94 ? -5.297 10.43 0.106 1 97.75 94 GLY A CA 1
ATOM 751 C C . GLY A 1 94 ? -5.75 10.82 -1.287 1 97.75 94 GLY A C 1
ATOM 752 O O . GLY A 1 94 ? -5.789 9.984 -2.191 1 97.75 94 GLY A O 1
ATOM 753 N N . ILE A 1 95 ? -6.105 12.07 -1.437 1 97.94 95 ILE A N 1
ATOM 754 C CA . ILE A 1 95 ? -6.391 12.664 -2.738 1 97.94 95 ILE A CA 1
ATOM 755 C C . ILE A 1 95 ? -5.387 13.773 -3.033 1 97.94 95 ILE A C 1
ATOM 757 O O . ILE A 1 95 ? -5.438 14.844 -2.422 1 97.94 95 ILE A O 1
ATOM 761 N N . GLU A 1 96 ? -4.508 13.492 -3.963 1 94.38 96 GLU A N 1
ATOM 762 C CA . GLU A 1 96 ? -3.611 14.547 -4.422 1 94.38 96 GLU A CA 1
ATOM 763 C C . GLU A 1 96 ? -4.383 15.656 -5.133 1 94.38 96 GLU A C 1
ATOM 765 O O . GLU A 1 96 ? -5.223 15.383 -5.992 1 94.38 96 GLU A O 1
ATOM 770 N N . ASP A 1 97 ? -4.18 16.844 -4.738 1 93.38 97 ASP A N 1
ATOM 771 C CA . ASP A 1 97 ? -4.926 18.016 -5.188 1 93.38 97 ASP A CA 1
ATOM 772 C C . ASP A 1 97 ? -6.391 17.938 -4.77 1 93.38 97 ASP A C 1
ATOM 774 O O . ASP A 1 97 ? -7.285 18.266 -5.547 1 93.38 97 ASP A O 1
ATOM 778 N N . GLY A 1 98 ? -6.621 17.422 -3.623 1 93.69 98 GLY A N 1
ATOM 779 C CA . GLY A 1 98 ? -7.93 17.062 -3.098 1 93.69 98 GLY A CA 1
ATOM 780 C C . GLY A 1 98 ? -8.859 18.25 -2.951 1 93.69 98 GLY A C 1
ATOM 781 O O . GLY A 1 98 ? -10.023 18.094 -2.58 1 93.69 98 GLY A O 1
ATOM 782 N N . ALA A 1 99 ? -8.547 19.484 -3.291 1 93.19 99 ALA A N 1
ATOM 783 C CA . ALA A 1 99 ? -9.438 20.641 -3.268 1 93.19 99 ALA A CA 1
ATOM 784 C C . ALA A 1 99 ? -9.891 21.016 -4.676 1 93.19 99 ALA A C 1
ATOM 786 O O . ALA A 1 99 ? -10.508 22.062 -4.883 1 93.19 99 ALA A O 1
ATOM 787 N N . THR A 1 100 ? -9.617 20.172 -5.641 1 95.81 100 THR A N 1
ATOM 788 C CA . THR A 1 100 ? -10.094 20.375 -7.004 1 95.81 100 THR A CA 1
ATOM 789 C C . THR A 1 100 ? -11.156 19.344 -7.367 1 95.81 100 THR A C 1
ATOM 791 O O . THR A 1 100 ? -11.109 18.203 -6.895 1 95.81 100 THR A O 1
ATOM 794 N N . LEU A 1 101 ? -12.055 19.797 -8.195 1 97.19 101 LEU A N 1
ATOM 795 C CA . LEU A 1 101 ? -13.133 18.906 -8.617 1 97.19 101 LEU A CA 1
ATOM 796 C C . LEU A 1 101 ? -12.586 17.734 -9.422 1 97.19 101 LEU A C 1
ATOM 798 O O . LEU A 1 101 ? -13.039 16.594 -9.258 1 97.19 101 LEU A O 1
ATOM 802 N N . GLU A 1 102 ? -11.633 17.953 -10.242 1 97 102 GLU A N 1
ATOM 803 C CA . GLU A 1 102 ? -11.047 16.906 -11.094 1 97 102 GLU A CA 1
ATOM 804 C C . GLU A 1 102 ? -10.414 15.805 -10.258 1 97 102 GLU A C 1
ATOM 806 O O . GLU A 1 102 ? -10.648 14.617 -10.516 1 97 102 GLU A O 1
ATOM 811 N N . ALA A 1 103 ? -9.656 16.141 -9.281 1 97.19 103 ALA A N 1
ATOM 812 C CA . ALA A 1 103 ? -8.992 15.164 -8.43 1 97.19 103 ALA A CA 1
ATOM 813 C C . ALA A 1 103 ? -10.016 14.367 -7.621 1 97.19 103 ALA A C 1
ATOM 815 O O . ALA A 1 103 ? -9.898 13.148 -7.492 1 97.19 103 ALA A O 1
ATOM 816 N N . THR A 1 104 ? -11 15.086 -7.105 1 97.75 104 THR A N 1
ATOM 817 C CA . THR A 1 104 ? -12.023 14.43 -6.305 1 97.75 104 THR A CA 1
ATOM 818 C C . THR A 1 104 ? -12.852 13.477 -7.16 1 97.75 104 THR A C 1
ATOM 820 O O . THR A 1 104 ? -13.188 12.375 -6.727 1 97.75 104 THR A O 1
ATOM 823 N N . ARG A 1 105 ? -13.148 13.891 -8.328 1 97 105 ARG A N 1
ATOM 824 C CA . ARG A 1 105 ? -13.891 13.047 -9.266 1 97 105 ARG A CA 1
ATOM 825 C C . ARG A 1 105 ? -13.086 11.812 -9.648 1 97 105 ARG A C 1
ATOM 827 O O . ARG A 1 105 ? -13.625 10.711 -9.711 1 97 105 ARG A O 1
ATOM 834 N N . SER A 1 106 ? -11.852 12.016 -9.953 1 96.5 106 SER A N 1
ATOM 835 C CA . SER A 1 106 ? -10.977 10.906 -10.297 1 96.5 106 SER A CA 1
ATOM 836 C C . SER A 1 106 ? -10.891 9.891 -9.164 1 96.5 106 SER A C 1
ATOM 838 O O . SER A 1 106 ? -10.961 8.68 -9.398 1 96.5 106 SER A O 1
ATOM 840 N N . PHE A 1 107 ? -10.719 10.344 -7.988 1 97.5 107 PHE A N 1
ATOM 841 C CA . PHE A 1 107 ? -10.672 9.492 -6.805 1 97.5 107 PHE A CA 1
ATOM 842 C C . PHE A 1 107 ? -11.977 8.719 -6.641 1 97.5 107 PHE A C 1
ATOM 844 O O . PHE A 1 107 ? -11.961 7.516 -6.379 1 97.5 107 PHE A O 1
ATOM 851 N N . THR A 1 108 ? -13.07 9.43 -6.812 1 96.75 108 THR A N 1
ATOM 852 C CA . THR A 1 108 ? -14.391 8.82 -6.645 1 96.75 108 THR A CA 1
ATOM 853 C C . THR A 1 108 ? -14.617 7.73 -7.688 1 96.75 108 THR A C 1
ATOM 855 O O . THR A 1 108 ? -15.109 6.648 -7.363 1 96.75 108 THR A O 1
ATOM 858 N N . HIS A 1 109 ? -14.219 8.016 -8.859 1 94.25 109 HIS A N 1
ATOM 859 C CA . HIS A 1 109 ? -14.375 7.035 -9.93 1 94.25 109 HIS A CA 1
ATOM 860 C C . HIS A 1 109 ? -13.492 5.816 -9.68 1 94.25 109 HIS A C 1
ATOM 862 O O . HIS A 1 109 ? -13.875 4.691 -10.008 1 94.25 109 HIS A O 1
ATOM 868 N N . LEU A 1 110 ? -12.375 6.113 -9.18 1 92.75 110 LEU A N 1
ATOM 869 C CA . LEU A 1 110 ? -11.414 5.051 -8.898 1 92.75 110 LEU A CA 1
ATOM 870 C C . LEU A 1 110 ? -11.961 4.082 -7.859 1 92.75 110 LEU A C 1
ATOM 872 O O . LEU A 1 110 ? -11.852 2.863 -8.023 1 92.75 110 LEU A O 1
ATOM 876 N N . LEU A 1 111 ? -12.594 4.562 -6.789 1 93.56 111 LEU A N 1
ATOM 877 C CA . LEU A 1 111 ? -12.969 3.727 -5.652 1 93.56 111 LEU A CA 1
ATOM 878 C C . LEU A 1 111 ? -14.422 3.283 -5.762 1 93.56 111 LEU A C 1
ATOM 880 O O . LEU A 1 111 ? -14.82 2.299 -5.137 1 93.56 111 LEU A O 1
ATOM 884 N N . PHE A 1 112 ? -15.164 4.074 -6.504 1 92.19 112 PHE A N 1
ATOM 885 C CA . PHE A 1 112 ? -16.562 3.766 -6.742 1 92.19 112 PHE A CA 1
ATOM 886 C C . PHE A 1 112 ? -16.875 3.721 -8.234 1 92.19 112 PHE A C 1
ATOM 888 O O . PHE A 1 112 ? -17.531 4.609 -8.766 1 92.19 112 PHE A O 1
ATOM 895 N N . PRO A 1 113 ? -16.531 2.623 -8.836 1 81.88 113 PRO A N 1
ATOM 896 C CA . PRO A 1 113 ? -16.688 2.57 -10.289 1 81.88 113 PRO A CA 1
ATOM 897 C C . PRO A 1 113 ? -18.141 2.705 -10.742 1 81.88 113 PRO A C 1
ATOM 899 O O . PRO A 1 113 ? -18.391 3.166 -11.859 1 81.88 113 PRO A O 1
ATOM 902 N N . SER A 1 114 ? -19.016 2.254 -9.961 1 85.5 114 SER A N 1
ATOM 903 C CA . SER A 1 114 ? -20.438 2.408 -10.297 1 85.5 114 SER A CA 1
ATOM 904 C C . SER A 1 114 ? -20.922 3.822 -10.008 1 85.5 114 SER A C 1
ATOM 906 O O . SER A 1 114 ? -22.078 4.16 -10.297 1 85.5 114 SER A O 1
ATOM 908 N N . GLY A 1 115 ? -20.094 4.574 -9.414 1 88.12 115 GLY A N 1
ATOM 909 C CA . GLY A 1 115 ? -20.406 5.965 -9.133 1 88.12 115 GLY A CA 1
ATOM 910 C C . GLY A 1 115 ? -20.797 6.207 -7.688 1 88.12 115 GLY A C 1
ATOM 911 O O . GLY A 1 115 ? -21.312 5.316 -7.02 1 88.12 115 GLY A O 1
ATOM 912 N N . ASN A 1 116 ? -20.484 7.324 -7.129 1 93.75 116 ASN A N 1
ATOM 913 C CA . ASN A 1 116 ? -20.875 7.863 -5.828 1 93.75 116 ASN A CA 1
ATOM 914 C C . ASN A 1 116 ? -20.859 9.391 -5.828 1 93.75 116 ASN A C 1
ATOM 916 O O . ASN A 1 116 ? -20 10.008 -5.207 1 93.75 116 ASN A O 1
ATOM 920 N N . ASP A 1 117 ? -21.875 9.938 -6.445 1 95.94 117 ASP A N 1
ATOM 921 C CA . ASP A 1 117 ? -21.953 11.383 -6.637 1 95.94 117 ASP A CA 1
ATOM 922 C C . ASP A 1 117 ? -22.031 12.109 -5.293 1 95.94 117 ASP A C 1
ATOM 924 O O . ASP A 1 117 ? -21.516 13.219 -5.156 1 95.94 117 ASP A O 1
ATOM 928 N N . ALA A 1 118 ? -22.734 11.477 -4.414 1 97.44 118 ALA A N 1
ATOM 929 C CA . ALA A 1 118 ? -22.859 12.078 -3.09 1 97.44 118 ALA A CA 1
ATOM 930 C C . ALA A 1 118 ? -21.484 12.281 -2.445 1 97.44 118 ALA A C 1
ATOM 932 O O . ALA A 1 118 ? -21.203 13.344 -1.896 1 97.44 118 ALA A O 1
ATOM 933 N N . PHE A 1 119 ? -20.656 11.289 -2.514 1 97.88 119 PHE A N 1
ATOM 934 C CA . PHE A 1 119 ? -19.312 11.414 -1.952 1 97.88 119 PHE A CA 1
ATOM 935 C C . PHE A 1 119 ? -18.531 12.5 -2.678 1 97.88 119 PHE A C 1
ATOM 937 O O . PHE A 1 119 ? -17.922 13.359 -2.041 1 97.88 119 PHE A O 1
ATOM 944 N N . CYS A 1 120 ? -18.531 12.453 -3.965 1 97.69 120 CYS A N 1
ATOM 945 C CA . CYS A 1 120 ? -17.75 13.391 -4.77 1 97.69 120 CYS A CA 1
ATOM 946 C C . CYS A 1 120 ? -18.141 14.828 -4.453 1 97.69 120 CYS A C 1
ATOM 948 O O . CYS A 1 120 ? -17.281 15.656 -4.152 1 97.69 120 CYS A O 1
ATOM 950 N N . LYS A 1 121 ? -19.391 15.07 -4.469 1 98 121 LYS A N 1
ATOM 951 C CA . LYS A 1 121 ? -19.906 16.422 -4.23 1 98 121 LYS A CA 1
ATOM 952 C C . LYS A 1 121 ? -19.578 16.891 -2.816 1 98 121 LYS A C 1
ATOM 954 O O . LYS A 1 121 ? -19.078 18 -2.621 1 98 121 LYS A O 1
ATOM 959 N N . THR A 1 122 ? -19.844 16.062 -1.837 1 98.31 122 THR A N 1
ATOM 960 C CA . THR A 1 122 ? -19.641 16.422 -0.437 1 98.31 122 THR A CA 1
ATOM 961 C C . THR A 1 122 ? -18.156 16.625 -0.141 1 98.31 122 THR A C 1
ATOM 963 O O . THR A 1 122 ? -17.781 17.609 0.504 1 98.31 122 THR A O 1
ATOM 966 N N . ALA A 1 123 ? -17.328 15.703 -0.644 1 98.25 123 ALA A N 1
ATOM 967 C CA . ALA A 1 123 ? -15.891 15.805 -0.41 1 98.25 123 ALA A CA 1
ATOM 968 C C . ALA A 1 123 ? -15.328 17.078 -1.039 1 98.25 123 ALA A C 1
ATOM 970 O O . ALA A 1 123 ? -14.547 17.797 -0.407 1 98.25 123 ALA A O 1
ATOM 971 N N . PHE A 1 124 ? -15.758 17.328 -2.234 1 98.31 124 PHE A N 1
ATOM 972 C CA . PHE A 1 124 ? -15.281 18.531 -2.926 1 98.31 124 PHE A CA 1
ATOM 973 C C . PHE A 1 124 ? -15.672 19.781 -2.17 1 98.31 124 PHE A C 1
ATOM 975 O O . PHE A 1 124 ? -14.844 20.672 -1.952 1 98.31 124 PHE A O 1
ATOM 982 N N . GLU A 1 125 ? -16.891 19.859 -1.802 1 97.94 125 GLU A N 1
ATOM 983 C CA . GLU A 1 125 ? -17.359 21.031 -1.082 1 97.94 125 GLU A CA 1
ATOM 984 C C . GLU A 1 125 ? -16.641 21.203 0.25 1 97.94 125 GLU A C 1
ATOM 986 O O . GLU A 1 125 ? -16.188 22.297 0.583 1 97.94 125 GLU A O 1
ATOM 991 N N . TYR A 1 126 ? -16.516 20.172 0.975 1 96.19 126 TYR A N 1
ATOM 992 C CA . TYR A 1 126 ? -15.875 20.203 2.283 1 96.19 126 TYR A CA 1
ATOM 993 C C . TYR A 1 126 ? -14.414 20.625 2.16 1 96.19 126 TYR A C 1
ATOM 995 O O . TYR A 1 126 ? -13.961 21.516 2.885 1 96.19 126 TYR A O 1
ATOM 1003 N N . MET A 1 127 ? -13.703 20.016 1.208 1 96.62 127 MET A N 1
ATOM 1004 C CA . MET A 1 127 ? -12.281 20.312 1.043 1 96.62 127 MET A CA 1
ATOM 1005 C C . MET A 1 127 ? -12.078 21.734 0.516 1 96.62 127 MET A C 1
ATOM 1007 O O . MET A 1 127 ? -11.094 22.391 0.857 1 96.62 127 MET A O 1
ATOM 1011 N N . THR A 1 128 ? -12.977 22.141 -0.264 1 95.56 128 THR A N 1
ATOM 1012 C CA . THR A 1 128 ? -12.914 23.516 -0.733 1 95.56 128 THR A CA 1
ATOM 1013 C C . THR A 1 128 ? -13.016 24.5 0.437 1 95.56 128 THR A C 1
ATOM 1015 O O . THR A 1 128 ? -12.242 25.453 0.519 1 95.56 128 THR A O 1
ATOM 1018 N N . LEU A 1 129 ? -13.906 24.266 1.32 1 92.06 129 LEU A N 1
ATOM 1019 C CA . LEU A 1 129 ? -14.055 25.125 2.486 1 92.06 129 LEU A CA 1
ATOM 1020 C C . LEU A 1 129 ? -12.805 25.078 3.363 1 92.06 129 LEU A C 1
ATOM 1022 O O . LEU A 1 129 ? -12.359 26.109 3.873 1 92.06 129 LEU A O 1
ATOM 1026 N N . LEU A 1 130 ? -12.234 23.875 3.541 1 91.5 130 LEU A N 1
ATOM 1027 C CA . LEU A 1 130 ? -10.992 23.766 4.297 1 91.5 130 LEU A CA 1
ATOM 1028 C C . LEU A 1 130 ? -9.875 24.562 3.627 1 91.5 130 LEU A C 1
ATOM 1030 O O . LEU A 1 130 ? -9.07 25.203 4.305 1 91.5 130 LEU A O 1
ATOM 1034 N N . SER A 1 131 ? -9.812 24.469 2.326 1 91.62 131 SER A N 1
ATOM 1035 C CA . SER A 1 131 ? -8.773 25.219 1.613 1 91.62 131 SER A CA 1
ATOM 1036 C C . SER A 1 131 ? -8.922 26.719 1.817 1 91.62 131 SER A C 1
ATOM 1038 O O . SER A 1 131 ? -7.93 27.438 1.904 1 91.62 131 SER A O 1
ATOM 1040 N N . GLU A 1 132 ? -10.125 27.172 1.875 1 89.06 132 GLU A N 1
ATOM 1041 C CA . GLU A 1 132 ? -10.367 28.594 2.141 1 89.06 132 GLU A CA 1
ATOM 1042 C C . GLU A 1 132 ? -9.891 28.984 3.537 1 89.06 132 GLU A C 1
ATOM 1044 O O . GLU A 1 132 ? -9.359 30.078 3.734 1 89.06 132 GLU A O 1
ATOM 1049 N N . ILE A 1 133 ? -10.164 28.125 4.434 1 87.06 133 ILE A N 1
ATOM 1050 C CA . ILE A 1 133 ? -9.711 28.359 5.797 1 87.06 133 ILE A CA 1
ATOM 1051 C C . ILE A 1 133 ? -8.188 28.406 5.836 1 87.06 133 ILE A C 1
ATOM 1053 O O . ILE A 1 133 ? -7.598 29.297 6.465 1 87.06 133 ILE A O 1
ATOM 1057 N N . ILE A 1 134 ? -7.508 27.469 5.219 1 87.69 134 ILE A N 1
ATOM 1058 C CA . ILE A 1 134 ? -6.051 27.422 5.168 1 87.69 134 ILE A CA 1
ATOM 1059 C C . ILE A 1 134 ? -5.516 28.719 4.551 1 87.69 134 ILE A C 1
ATOM 1061 O O . ILE A 1 134 ? -4.574 29.312 5.078 1 87.69 134 ILE A O 1
ATOM 1065 N N . HIS A 1 135 ? -6.129 29.141 3.496 1 86.81 135 HIS A N 1
ATOM 1066 C CA . HIS A 1 135 ? -5.719 30.391 2.85 1 86.81 135 HIS A CA 1
ATOM 1067 C C . HIS A 1 135 ? -5.867 31.578 3.793 1 86.81 135 HIS A C 1
ATOM 1069 O O . HIS A 1 135 ? -5.004 32.438 3.834 1 86.81 135 HIS A O 1
ATOM 1075 N N . CYS A 1 136 ? -6.953 31.578 4.402 1 86.19 136 CYS A N 1
ATOM 1076 C CA . CYS A 1 136 ? -7.215 32.656 5.332 1 86.19 136 CYS A CA 1
ATOM 1077 C C . CYS A 1 136 ? -6.168 32.719 6.441 1 86.19 136 CYS A C 1
ATOM 1079 O O . CYS A 1 136 ? -5.621 33.75 6.75 1 86.19 136 CYS A O 1
ATOM 1081 N N . VAL A 1 137 ? -5.949 31.594 7.031 1 86.19 137 VAL A N 1
ATOM 1082 C CA . VAL A 1 137 ? -4.98 31.516 8.117 1 86.19 137 VAL A CA 1
ATOM 1083 C C . VAL A 1 137 ? -3.596 31.906 7.605 1 86.19 137 VAL A C 1
ATOM 1085 O O . VAL A 1 137 ? -2.854 32.625 8.281 1 86.19 137 VAL A O 1
ATOM 1088 N N . MET A 1 138 ? -3.24 31.469 6.469 1 85.69 138 MET A N 1
ATOM 1089 C CA . MET A 1 138 ? -1.954 31.828 5.875 1 85.69 138 MET A CA 1
ATOM 1090 C C . MET A 1 138 ? -1.835 33.344 5.695 1 85.69 138 MET A C 1
ATOM 1092 O O . MET A 1 138 ? -0.795 33.906 6.004 1 85.69 138 MET A O 1
ATOM 1096 N N . ARG A 1 139 ? -2.844 33.906 5.203 1 86.25 139 ARG A N 1
ATOM 1097 C CA . ARG A 1 139 ? -2.852 35.344 5.031 1 86.25 139 ARG A CA 1
ATOM 1098 C C . ARG A 1 139 ? -2.689 36.062 6.371 1 86.25 139 ARG A C 1
ATOM 1100 O O . ARG A 1 139 ? -1.974 37.062 6.469 1 86.25 139 ARG A O 1
ATOM 1107 N N . MET A 1 140 ? -3.416 35.562 7.328 1 86.88 140 MET A N 1
ATOM 1108 C CA . MET A 1 140 ? -3.305 36.156 8.664 1 86.88 140 MET A CA 1
ATOM 1109 C C . MET A 1 140 ? -1.869 36.062 9.172 1 86.88 140 MET A C 1
ATOM 1111 O O . MET A 1 140 ? -1.355 37.031 9.734 1 86.88 140 MET A O 1
ATOM 1115 N N . VAL A 1 141 ? -1.272 34.969 9 1 86 141 VAL A N 1
ATOM 1116 C CA . VAL A 1 141 ? 0.106 34.781 9.445 1 86 141 VAL A CA 1
ATOM 1117 C C . VAL A 1 141 ? 1.013 35.781 8.727 1 86 141 VAL A C 1
ATOM 1119 O O . VAL A 1 141 ? 1.789 36.5 9.359 1 86 141 VAL A O 1
ATOM 1122 N N . PHE A 1 142 ? 0.915 35.875 7.438 1 85.19 142 PHE A N 1
ATOM 1123 C CA . PHE A 1 142 ? 1.754 36.781 6.656 1 85.19 142 PHE A CA 1
ATOM 1124 C C . PHE A 1 142 ? 1.513 38.219 7.059 1 85.19 142 PHE A C 1
ATOM 1126 O O . PHE A 1 142 ? 2.463 38.969 7.262 1 85.19 142 PHE A O 1
ATOM 1133 N N . ASP A 1 143 ? 0.291 38.531 7.199 1 87.75 143 ASP A N 1
ATOM 1134 C CA . ASP A 1 143 ? -0.05 39.906 7.578 1 87.75 143 ASP A CA 1
ATOM 1135 C C . ASP A 1 143 ? 0.467 40.219 8.977 1 87.75 143 ASP A C 1
ATOM 1137 O O . ASP A 1 143 ? 0.911 41.344 9.234 1 87.75 143 ASP A O 1
ATOM 1141 N N . SER A 1 144 ? 0.316 39.281 9.812 1 88.38 144 SER A N 1
ATOM 1142 C CA . SER A 1 144 ? 0.766 39.5 11.188 1 88.38 144 SER A CA 1
ATOM 1143 C C . SER A 1 144 ? 2.27 39.75 11.242 1 88.38 144 SER A C 1
ATOM 1145 O O . SER A 1 144 ? 2.762 40.406 12.148 1 88.38 144 SER A O 1
ATOM 1147 N N . TYR A 1 145 ? 3.006 39.219 10.297 1 86.12 145 TYR A N 1
ATOM 1148 C CA . TYR A 1 145 ? 4.445 39.438 10.227 1 86.12 145 TYR A CA 1
ATOM 1149 C C . TYR A 1 145 ? 4.781 40.625 9.336 1 86.12 145 TYR A C 1
ATOM 1151 O O . TYR A 1 145 ? 5.953 40.969 9.148 1 86.12 145 TYR A O 1
ATOM 1159 N N . GLY A 1 146 ? 3.756 41.219 8.703 1 85.69 146 GLY A N 1
ATOM 1160 C CA . GLY A 1 146 ? 3.959 42.375 7.844 1 85.69 146 GLY A CA 1
ATOM 1161 C C . GLY A 1 146 ? 4.461 42 6.461 1 85.69 146 GLY A C 1
ATOM 1162 O O . GLY A 1 146 ? 5.172 42.781 5.824 1 85.69 146 GLY A O 1
ATOM 1163 N N . ILE A 1 147 ? 4.18 40.781 6.059 1 81.81 147 ILE A N 1
ATOM 1164 C CA . ILE A 1 147 ? 4.594 40.344 4.734 1 81.81 147 ILE A CA 1
ATOM 1165 C C . ILE A 1 147 ? 3.498 40.656 3.717 1 81.81 147 ILE A C 1
ATOM 1167 O O . ILE A 1 147 ? 2.375 40.156 3.838 1 81.81 147 ILE A O 1
ATOM 1171 N N . GLU A 1 148 ? 3.797 41.438 2.67 1 75.62 148 GLU A N 1
ATOM 1172 C CA . GLU A 1 148 ? 2.814 41.875 1.688 1 75.62 148 GLU A CA 1
ATOM 1173 C C . GLU A 1 148 ? 2.715 40.906 0.52 1 75.62 148 GLU A C 1
ATOM 1175 O O . GLU A 1 148 ? 1.63 40.688 -0.023 1 75.62 148 GLU A O 1
ATOM 1180 N N . ASP A 1 149 ? 3.865 40.375 0.08 1 62.91 149 ASP A N 1
ATOM 1181 C CA . ASP A 1 149 ? 3.895 39.5 -1.093 1 62.91 149 ASP A CA 1
ATOM 1182 C C . ASP A 1 149 ? 3.346 38.125 -0.763 1 62.91 149 ASP A C 1
ATOM 1184 O O . ASP A 1 149 ? 3.932 37.375 0.039 1 62.91 149 ASP A O 1
ATOM 1188 N N . LYS A 1 150 ? 2.131 38 -1.275 1 64.25 150 LYS A N 1
ATOM 1189 C CA . LYS A 1 150 ? 1.437 36.75 -0.933 1 64.25 150 LYS A CA 1
ATOM 1190 C C . LYS A 1 150 ? 1.464 35.781 -2.098 1 64.25 150 LYS A C 1
ATOM 1192 O O . LYS A 1 150 ? 0.434 35.188 -2.457 1 64.25 150 LYS A O 1
ATOM 1197 N N . GLN A 1 151 ? 2.645 35.531 -2.734 1 62.72 151 GLN A N 1
ATOM 1198 C CA . GLN A 1 151 ? 2.854 34.688 -3.887 1 62.72 151 GLN A CA 1
ATOM 1199 C C . GLN A 1 151 ? 2.539 33.219 -3.543 1 62.72 151 GLN A C 1
ATOM 1201 O O . GLN A 1 151 ? 2.408 32.375 -4.434 1 62.72 151 GLN A O 1
ATOM 1206 N N . PHE A 1 152 ? 2.18 32.938 -2.311 1 68.31 152 PHE A N 1
ATOM 1207 C CA . PHE A 1 152 ? 1.976 31.547 -1.965 1 68.31 152 PHE A CA 1
ATOM 1208 C C . PHE A 1 152 ? 0.627 31.062 -2.477 1 68.31 152 PHE A C 1
ATOM 1210 O O . PHE A 1 152 ? 0.428 29.859 -2.658 1 68.31 152 PHE A O 1
ATOM 1217 N N . GLU A 1 153 ? -0.287 31.984 -2.758 1 65.38 153 GLU A N 1
ATOM 1218 C CA . GLU A 1 153 ? -1.648 31.578 -3.098 1 65.38 153 GLU A CA 1
ATOM 1219 C C . GLU A 1 153 ? -1.675 30.75 -4.383 1 65.38 153 GLU A C 1
ATOM 1221 O O . GLU A 1 153 ? -2.428 29.781 -4.488 1 65.38 153 GLU A O 1
ATOM 1226 N N . GLY A 1 154 ? -0.88 31.078 -5.273 1 66.25 154 GLY A N 1
ATOM 1227 C CA . GLY A 1 154 ? -0.912 30.375 -6.547 1 66.25 154 GLY A CA 1
ATOM 1228 C C . GLY A 1 154 ? 0.044 29.203 -6.602 1 66.25 154 GLY A C 1
ATOM 1229 O O . GLY A 1 154 ? 0.051 28.453 -7.574 1 66.25 154 GLY A O 1
ATOM 1230 N N . SER A 1 155 ? 0.59 28.906 -5.504 1 79.06 155 SER A N 1
ATOM 1231 C CA . SER A 1 155 ? 1.659 27.906 -5.57 1 79.06 155 SER A CA 1
ATOM 1232 C C . SER A 1 155 ? 1.367 26.719 -4.664 1 79.06 155 SER A C 1
ATOM 1234 O O . SER A 1 155 ? 2.174 25.781 -4.57 1 79.06 155 SER A O 1
ATOM 1236 N N . LEU A 1 156 ? 0.131 26.719 -4.152 1 83.62 156 LEU A N 1
ATOM 1237 C CA . LEU A 1 156 ? -0.162 25.656 -3.197 1 83.62 156 LEU A CA 1
ATOM 1238 C C . LEU A 1 156 ? -0.827 24.469 -3.891 1 83.62 156 LEU A C 1
ATOM 1240 O O . LEU A 1 156 ? -1.615 24.656 -4.82 1 83.62 156 LEU A O 1
ATOM 1244 N N . PHE A 1 157 ? -0.459 23.281 -3.51 1 87.75 157 PHE A N 1
ATOM 1245 C CA . PHE A 1 157 ? -1.277 22.109 -3.793 1 87.75 157 PHE A CA 1
ATOM 1246 C C . PHE A 1 157 ? -1.67 21.391 -2.504 1 87.75 157 PHE A C 1
ATOM 1248 O O . PHE A 1 157 ? -1 21.547 -1.479 1 87.75 157 PHE A O 1
ATOM 1255 N N . TYR A 1 158 ? -2.873 20.75 -2.58 1 93.19 158 TYR A N 1
ATOM 1256 C CA . TYR A 1 158 ? -3.484 20.234 -1.362 1 93.19 158 TYR A CA 1
ATOM 1257 C C . TYR A 1 158 ? -3.57 18.719 -1.403 1 93.19 158 TYR A C 1
ATOM 1259 O O . TYR A 1 158 ? -3.857 18.125 -2.451 1 93.19 158 TYR A O 1
ATOM 1267 N N . LEU A 1 159 ? -3.273 18.125 -0.299 1 95 159 LEU A N 1
ATOM 1268 C CA . LEU A 1 159 ? -3.549 16.703 -0.072 1 95 159 LEU A CA 1
ATOM 1269 C C . LEU A 1 159 ? -4.73 16.531 0.873 1 95 159 LEU A C 1
ATOM 1271 O O . LEU A 1 159 ? -4.676 16.953 2.031 1 95 159 LEU A O 1
ATOM 1275 N N . ALA A 1 160 ? -5.812 15.953 0.371 1 97.44 160 ALA A N 1
ATOM 1276 C CA . ALA A 1 160 ? -6.926 15.586 1.243 1 97.44 160 ALA A CA 1
ATOM 1277 C C . ALA A 1 160 ? -6.711 14.195 1.849 1 97.44 160 ALA A C 1
ATOM 1279 O O . ALA A 1 160 ? -6.27 13.273 1.161 1 97.44 160 ALA A O 1
ATOM 1280 N N . LYS A 1 161 ? -6.98 14.07 3.133 1 96.44 161 LYS A N 1
ATOM 1281 C CA . LYS A 1 161 ? -6.785 12.805 3.828 1 96.44 161 LYS A CA 1
ATOM 1282 C C . LYS A 1 161 ? -8.078 12.336 4.488 1 96.44 161 LYS A C 1
ATOM 1284 O O . LYS A 1 161 ? -8.82 13.141 5.055 1 96.44 161 LYS A O 1
ATOM 1289 N N . PHE A 1 162 ? -8.375 11.102 4.371 1 97.94 162 PHE A N 1
ATOM 1290 C CA . PHE A 1 162 ? -9.383 10.391 5.141 1 97.94 162 PHE A CA 1
ATOM 1291 C C . PHE A 1 162 ? -8.75 9.289 5.984 1 97.94 162 PHE A C 1
ATOM 1293 O O . PHE A 1 162 ? -8.07 8.406 5.453 1 97.94 162 PHE A O 1
ATOM 1300 N N . MET A 1 163 ? -8.977 9.305 7.289 1 97 163 MET A N 1
ATOM 1301 C CA . MET A 1 163 ? -8.219 8.438 8.188 1 97 163 MET A CA 1
ATOM 1302 C C . MET A 1 163 ? -9.148 7.707 9.148 1 97 163 MET A C 1
ATOM 1304 O O . MET A 1 163 ? -10.18 8.242 9.547 1 97 163 MET A O 1
ATOM 1308 N N . LYS A 1 164 ? -8.82 6.547 9.453 1 97.06 164 LYS A N 1
ATOM 1309 C CA . LYS A 1 164 ? -9.531 5.676 10.383 1 97.06 164 LYS A CA 1
ATOM 1310 C C . LYS A 1 164 ? -8.586 5.074 11.414 1 97.06 164 LYS A C 1
ATOM 1312 O O . LYS A 1 164 ? -7.48 4.648 11.078 1 97.06 164 LYS A O 1
ATOM 1317 N N . TYR A 1 165 ? -8.984 5.102 12.672 1 95.38 165 TYR A N 1
ATOM 1318 C CA . TYR A 1 165 ? -8.25 4.531 13.797 1 95.38 165 TYR A CA 1
ATOM 1319 C C . TYR A 1 165 ? -9.125 3.553 14.57 1 95.38 165 TYR A C 1
ATOM 1321 O O . TYR A 1 165 ? -10.203 3.91 15.039 1 95.38 165 TYR A O 1
ATOM 1329 N N . ARG A 1 166 ? -8.688 2.408 14.688 1 93.5 166 ARG A N 1
ATOM 1330 C CA . ARG A 1 166 ? -9.438 1.456 15.508 1 93.5 166 ARG A CA 1
ATOM 1331 C C . ARG A 1 166 ? -8.828 1.329 16.891 1 93.5 166 ARG A C 1
ATOM 1333 O O . ARG A 1 166 ? -7.664 1.686 17.109 1 93.5 166 ARG A O 1
ATOM 1340 N N . ALA A 1 167 ? -9.594 0.807 17.812 1 92.56 167 ALA A N 1
ATOM 1341 C CA . ALA A 1 167 ? -9.086 0.523 19.156 1 92.56 167 ALA A CA 1
ATOM 1342 C C . ALA A 1 167 ? -8.125 -0.664 19.141 1 92.56 167 ALA A C 1
ATOM 1344 O O . ALA A 1 167 ? -8.234 -1.548 18.281 1 92.56 167 ALA A O 1
ATOM 1345 N N . PRO A 1 168 ? -7.129 -0.599 20.031 1 90.81 168 PRO A N 1
ATOM 1346 C CA . PRO A 1 168 ? -6.223 -1.748 20.109 1 90.81 168 PRO A CA 1
ATOM 1347 C C . PRO A 1 168 ? -6.914 -3.012 20.609 1 90.81 168 PRO A C 1
ATOM 1349 O O . PRO A 1 168 ? -7.848 -2.934 21.422 1 90.81 168 PRO A O 1
ATOM 1352 N N . VAL A 1 169 ? -6.52 -4.074 20.062 1 85.62 169 VAL A N 1
ATOM 1353 C CA . VAL A 1 169 ? -6.945 -5.371 20.578 1 85.62 169 VAL A CA 1
ATOM 1354 C C . VAL A 1 169 ? -5.859 -5.957 21.484 1 85.62 169 VAL A C 1
ATOM 1356 O O . VAL A 1 169 ? -4.824 -5.324 21.703 1 85.62 169 VAL A O 1
ATOM 1359 N N . GLN A 1 170 ? -6.141 -7.145 21.953 1 81.44 170 GLN A N 1
ATOM 1360 C CA . GLN A 1 170 ? -5.203 -7.758 22.891 1 81.44 170 GLN A CA 1
ATOM 1361 C C . GLN A 1 170 ? -3.809 -7.871 22.297 1 81.44 170 GLN A C 1
ATOM 1363 O O . GLN A 1 170 ? -3.654 -8.336 21.156 1 81.44 170 GLN A O 1
ATOM 1368 N N . GLY A 1 171 ? -2.82 -7.316 23.047 1 80.69 171 GLY A N 1
ATOM 1369 C CA . GLY A 1 171 ? -1.431 -7.402 22.625 1 80.69 171 GLY A CA 1
ATOM 1370 C C . GLY A 1 171 ? -0.951 -6.156 21.906 1 80.69 171 GLY A C 1
ATOM 1371 O O . GLY A 1 171 ? 0.252 -5.969 21.719 1 80.69 171 GLY A O 1
ATOM 1372 N N . GLU A 1 172 ? -1.869 -5.281 21.562 1 86.5 172 GLU A N 1
ATOM 1373 C CA . GLU A 1 172 ? -1.504 -4.07 20.828 1 86.5 172 GLU A CA 1
ATOM 1374 C C . GLU A 1 172 ? -1.429 -2.867 21.766 1 86.5 172 GLU A C 1
ATOM 1376 O O . GLU A 1 172 ? -2.15 -2.803 22.766 1 86.5 172 GLU A O 1
ATOM 1381 N N . GLY A 1 173 ? -0.525 -1.927 21.516 1 90.06 173 GLY A N 1
ATOM 1382 C CA . GLY A 1 173 ? -0.473 -0.653 22.219 1 90.06 173 GLY A CA 1
ATOM 1383 C C . GLY A 1 173 ? -1.451 0.369 21.672 1 90.06 173 GLY A C 1
ATOM 1384 O O . GLY A 1 173 ? -2.059 0.155 20.625 1 90.06 173 GLY A O 1
ATOM 1385 N N . PRO A 1 174 ? -1.565 1.468 22.297 1 92.44 174 PRO A N 1
ATOM 1386 C CA . PRO A 1 174 ? -2.588 2.453 21.938 1 92.44 174 PRO A CA 1
ATOM 1387 C C . PRO A 1 174 ? -2.15 3.365 20.797 1 92.44 174 PRO A C 1
ATOM 1389 O O . PRO A 1 174 ? -2.965 4.113 20.25 1 92.44 174 PRO A O 1
ATOM 1392 N N . ILE A 1 175 ? -0.827 3.389 20.391 1 94.25 175 ILE A N 1
ATOM 1393 C CA . ILE A 1 175 ? -0.312 4.344 19.422 1 94.25 175 ILE A CA 1
ATOM 1394 C C . ILE A 1 175 ? -0.705 3.902 18 1 94.25 175 ILE A C 1
ATOM 1396 O O . ILE A 1 175 ? -0.3 2.832 17.547 1 94.25 175 ILE A O 1
ATOM 1400 N N . ALA A 1 176 ? -1.543 4.652 17.375 1 94.62 176 ALA A N 1
ATOM 1401 C CA . ALA A 1 176 ? -1.95 4.379 15.992 1 94.62 176 ALA A CA 1
ATOM 1402 C C . ALA A 1 176 ? -0.974 5 15 1 94.62 176 ALA A C 1
ATOM 1404 O O . ALA A 1 176 ? -0.595 4.363 14.016 1 94.62 176 ALA A O 1
ATOM 1405 N N . LEU A 1 177 ? -0.603 6.215 15.18 1 92.94 177 LEU A N 1
ATOM 1406 C CA . LEU A 1 177 ? 0.448 6.914 14.445 1 92.94 177 LEU A CA 1
ATOM 1407 C C . LEU A 1 177 ? 1.527 7.422 15.398 1 92.94 177 LEU A C 1
ATOM 1409 O O . LEU A 1 177 ? 1.253 8.25 16.266 1 92.94 177 LEU A O 1
ATOM 1413 N N . PRO A 1 178 ? 2.736 6.949 15.258 1 91.5 178 PRO A N 1
ATOM 1414 C CA . PRO A 1 178 ? 3.814 7.352 16.156 1 91.5 178 PRO A CA 1
ATOM 1415 C C . PRO A 1 178 ? 4.184 8.828 16.016 1 91.5 178 PRO A C 1
ATOM 1417 O O . PRO A 1 178 ? 3.75 9.484 15.078 1 91.5 178 PRO A O 1
ATOM 1420 N N . PRO A 1 179 ? 4.957 9.312 16.922 1 88.31 179 PRO A N 1
ATOM 1421 C CA . PRO A 1 179 ? 5.332 10.727 16.906 1 88.31 179 PRO A CA 1
ATOM 1422 C C . PRO A 1 179 ? 6.004 11.148 15.594 1 88.31 179 PRO A C 1
ATOM 1424 O O . PRO A 1 179 ? 6.891 10.445 15.102 1 88.31 179 PRO A O 1
ATOM 1427 N N . HIS A 1 180 ? 5.492 12.211 15.055 1 83.12 180 HIS A N 1
ATOM 1428 C CA . HIS A 1 180 ? 6.031 12.789 13.828 1 83.12 180 HIS A CA 1
ATOM 1429 C C . HIS A 1 180 ? 5.648 14.258 13.703 1 83.12 180 HIS A C 1
ATOM 1431 O O . HIS A 1 180 ? 4.797 14.75 14.445 1 83.12 180 HIS A O 1
ATOM 1437 N N . SER A 1 181 ? 6.328 14.953 12.875 1 78.19 181 SER A N 1
ATOM 1438 C CA . SER A 1 181 ? 5.977 16.328 12.555 1 78.19 181 SER A CA 1
ATOM 1439 C C . SER A 1 181 ? 5.496 16.469 11.109 1 78.19 181 SER A C 1
ATOM 1441 O O . SER A 1 181 ? 5.879 15.664 10.25 1 78.19 181 SER A O 1
ATOM 1443 N N . TYR A 1 182 ? 4.609 17.391 10.938 1 71.5 182 TYR A N 1
ATOM 1444 C CA . TYR A 1 182 ? 4.09 17.578 9.594 1 71.5 182 TYR A CA 1
ATOM 1445 C C . TYR A 1 182 ? 5.172 18.109 8.656 1 71.5 182 TYR A C 1
ATOM 1447 O O . TYR A 1 182 ? 6.031 18.891 9.07 1 71.5 182 TYR A O 1
ATOM 1455 N N . LYS A 1 183 ? 5.004 17.672 7.465 1 76 183 LYS A N 1
ATOM 1456 C CA . LYS A 1 183 ? 5.914 18.094 6.41 1 76 183 LYS A CA 1
ATOM 1457 C C . LYS A 1 183 ? 5.238 19.094 5.473 1 76 183 LYS A C 1
ATOM 1459 O O . LYS A 1 183 ? 5.891 19.688 4.617 1 76 183 LYS A O 1
ATOM 1464 N N . SER A 1 184 ? 3.943 19.25 5.746 1 79.31 184 SER A N 1
ATOM 1465 C CA . SER A 1 184 ? 3.166 20.219 4.969 1 79.31 184 SER A CA 1
ATOM 1466 C C . SER A 1 184 ? 3.404 21.641 5.449 1 79.31 184 SER A C 1
ATOM 1468 O O . SER A 1 184 ? 3.979 21.859 6.52 1 79.31 184 SER A O 1
ATOM 1470 N N . PHE A 1 185 ? 3.023 22.625 4.66 1 78.06 185 PHE A N 1
ATOM 1471 C CA . PHE A 1 185 ? 3.109 24.031 5.016 1 78.06 185 PHE A CA 1
ATOM 1472 C C . PHE A 1 185 ? 2.068 24.391 6.066 1 78.06 185 PHE A C 1
ATOM 1474 O O . PHE A 1 185 ? 2.41 24.891 7.145 1 78.06 185 PHE A O 1
ATOM 1481 N N . LEU A 1 186 ? 0.833 24.25 5.789 1 83.69 186 LEU A N 1
ATOM 1482 C CA . LEU A 1 186 ? -0.306 24.438 6.684 1 83.69 186 LEU A CA 1
ATOM 1483 C C . LEU A 1 186 ? -1.384 23.391 6.41 1 83.69 186 LEU A C 1
ATOM 1485 O O . LEU A 1 186 ? -1.572 22.969 5.266 1 83.69 186 LEU A O 1
ATOM 1489 N N . GLY A 1 187 ? -2.014 22.938 7.516 1 88.56 187 GLY A N 1
ATOM 1490 C CA . GLY A 1 187 ? -3.084 21.969 7.348 1 88.56 187 GLY A CA 1
ATOM 1491 C C . GLY A 1 187 ? -4.176 22.094 8.391 1 88.56 187 GLY A C 1
ATOM 1492 O O . GLY A 1 187 ? -4 22.781 9.398 1 88.56 187 GLY A O 1
ATOM 1493 N N . VAL A 1 188 ? -5.285 21.594 8.07 1 89.12 188 VAL A N 1
ATOM 1494 C CA . VAL A 1 188 ? -6.418 21.5 8.984 1 89.12 188 VAL A CA 1
ATOM 1495 C C . VAL A 1 188 ? -6.805 20.031 9.18 1 89.12 188 VAL A C 1
ATOM 1497 O O . VAL A 1 188 ? -6.883 19.281 8.219 1 89.12 188 VAL A O 1
ATOM 1500 N N . LEU A 1 189 ? -6.949 19.656 10.414 1 90.94 189 LEU A N 1
ATOM 1501 C CA . LEU A 1 189 ? -7.391 18.312 10.781 1 90.94 189 LEU A CA 1
ATOM 1502 C C . LEU A 1 189 ? -8.719 18.359 11.523 1 90.94 189 LEU A C 1
ATOM 1504 O O . LEU A 1 189 ? -8.891 19.156 12.453 1 90.94 189 LEU A O 1
ATOM 1508 N N . ASP A 1 190 ? -9.625 17.625 11.031 1 89.75 190 ASP A N 1
ATOM 1509 C CA . ASP A 1 190 ? -10.906 17.422 11.711 1 89.75 190 ASP A CA 1
ATOM 1510 C C . ASP A 1 190 ? -10.984 16.031 12.336 1 89.75 190 ASP A C 1
ATOM 1512 O O . ASP A 1 190 ? -11.039 15.031 11.625 1 89.75 190 ASP A O 1
ATOM 1516 N N . ASP A 1 191 ? -11 15.906 13.633 1 87 191 ASP A N 1
ATOM 1517 C CA . ASP A 1 191 ? -10.945 14.617 14.32 1 87 191 ASP A CA 1
ATOM 1518 C C . ASP A 1 191 ? -12.352 14.109 14.648 1 87 191 ASP A C 1
ATOM 1520 O O . ASP A 1 191 ? -12.508 13.148 15.406 1 87 191 ASP A O 1
ATOM 1524 N N . ASN A 1 192 ? -13.328 14.773 14.125 1 84 192 ASN A N 1
ATOM 1525 C CA . ASN A 1 192 ? -14.727 14.375 14.281 1 84 192 ASN A CA 1
ATOM 1526 C C . ASN A 1 192 ? -15.133 14.312 15.75 1 84 192 ASN A C 1
ATOM 1528 O O . ASN A 1 192 ? -15.977 13.492 16.125 1 84 192 ASN A O 1
ATOM 1532 N N . GLY A 1 193 ? -14.469 15.023 16.578 1 80.12 193 GLY A N 1
ATOM 1533 C CA . GLY A 1 193 ? -14.844 15.133 17.984 1 80.12 193 GLY A CA 1
ATOM 1534 C C . GLY A 1 193 ? -14.422 13.93 18.797 1 80.12 193 GLY A C 1
ATOM 1535 O O . GLY A 1 193 ? -14.961 13.695 19.891 1 80.12 193 GLY A O 1
ATOM 1536 N N . VAL A 1 194 ? -13.633 13.086 18.312 1 82.25 194 VAL A N 1
ATOM 1537 C CA . VAL A 1 194 ? -13.156 11.922 19.062 1 82.25 194 VAL A CA 1
ATOM 1538 C C . VAL A 1 194 ? -11.688 12.125 19.453 1 82.25 194 VAL A C 1
ATOM 1540 O O . VAL A 1 194 ? -10.867 12.492 18.609 1 82.25 194 VAL A O 1
ATOM 1543 N N . LYS A 1 195 ? -11.383 11.844 20.656 1 83.5 195 LYS A N 1
ATOM 1544 C CA . LYS A 1 195 ? -10.047 12.047 21.203 1 83.5 195 LYS A CA 1
ATOM 1545 C C . LYS A 1 195 ? -9.039 11.102 20.562 1 83.5 195 LYS A C 1
ATOM 1547 O O . LYS A 1 195 ? -9.359 9.938 20.297 1 83.5 195 LYS A O 1
ATOM 1552 N N . GLY A 1 196 ? -7.809 11.57 20.469 1 88.12 196 GLY A N 1
ATOM 1553 C CA . GLY A 1 196 ? -6.746 10.719 19.953 1 88.12 196 GLY A CA 1
ATOM 1554 C C . GLY A 1 196 ? -5.539 11.5 19.469 1 88.12 196 GLY A C 1
ATOM 1555 O O . GLY A 1 196 ? -4.43 10.969 19.406 1 88.12 196 GLY A O 1
ATOM 1556 N N . PHE A 1 197 ? -5.785 12.742 19.109 1 88.81 197 PHE A N 1
ATOM 1557 C CA . PHE A 1 197 ? -4.695 13.602 18.672 1 88.81 197 PHE A CA 1
ATOM 1558 C C . PHE A 1 197 ? -3.93 14.164 19.859 1 88.81 197 PHE A C 1
ATOM 1560 O O . PHE A 1 197 ? -4.516 14.805 20.734 1 88.81 197 PHE A O 1
ATOM 1567 N N . GLU A 1 198 ? -2.658 13.891 19.875 1 88.56 198 GLU A N 1
ATOM 1568 C CA . GLU A 1 198 ? -1.788 14.383 20.953 1 88.56 198 GLU A CA 1
ATOM 1569 C C . GLU A 1 198 ? -0.627 15.195 20.375 1 88.56 198 GLU A C 1
ATOM 1571 O O . GLU A 1 198 ? 0.023 14.766 19.422 1 88.56 198 GLU A O 1
ATOM 1576 N N . VAL A 1 199 ? -0.407 16.344 20.906 1 87.69 199 VAL A N 1
ATOM 1577 C CA . VAL A 1 199 ? 0.628 17.234 20.391 1 87.69 199 VAL A CA 1
ATOM 1578 C C . VAL A 1 199 ? 1.637 17.547 21.5 1 87.69 199 VAL A C 1
ATOM 1580 O O . VAL A 1 199 ? 1.259 17.734 22.656 1 87.69 199 VAL A O 1
ATOM 1583 N N . LYS A 1 200 ? 2.834 17.594 21.094 1 88.44 200 LYS A N 1
ATOM 1584 C CA . LYS A 1 200 ? 3.914 17.891 22.031 1 88.44 200 LYS A CA 1
ATOM 1585 C C . LYS A 1 200 ? 4.266 19.375 22.016 1 88.44 200 LYS A C 1
ATOM 1587 O O . LYS A 1 200 ? 4.477 19.953 20.953 1 88.44 200 LYS A O 1
ATOM 1592 N N . THR A 1 201 ? 4.309 19.938 23.172 1 86 201 THR A N 1
ATOM 1593 C CA . THR A 1 201 ? 4.668 21.344 23.297 1 86 201 THR A CA 1
ATOM 1594 C C . THR A 1 201 ? 6.176 21.531 23.141 1 86 201 THR A C 1
ATOM 1596 O O . THR A 1 201 ? 6.93 20.547 23.141 1 86 201 THR A O 1
ATOM 1599 N N . ARG A 1 202 ? 6.598 22.828 23 1 81.88 202 ARG A N 1
ATOM 1600 C CA . ARG A 1 202 ? 8.008 23.172 22.891 1 81.88 202 ARG A CA 1
ATOM 1601 C C . ARG A 1 202 ? 8.789 22.656 24.109 1 81.88 202 ARG A C 1
ATOM 1603 O O . ARG A 1 202 ? 9.961 22.281 23.984 1 81.88 202 ARG A O 1
ATOM 1610 N N . ASN A 1 203 ? 8.164 22.547 25.234 1 86.62 203 ASN A N 1
ATOM 1611 C CA . ASN A 1 203 ? 8.836 22.125 26.453 1 86.62 203 ASN A CA 1
ATOM 1612 C C . ASN A 1 203 ? 8.805 20.609 26.625 1 86.62 203 ASN A C 1
ATOM 1614 O O . ASN A 1 203 ? 9.219 20.094 27.656 1 86.62 203 ASN A O 1
ATOM 1618 N N . GLY A 1 204 ? 8.211 19.891 25.703 1 88.12 204 GLY A N 1
ATOM 1619 C CA . GLY A 1 204 ? 8.273 18.438 25.688 1 88.12 204 GLY A CA 1
ATOM 1620 C C . GLY A 1 204 ? 7.074 17.781 26.328 1 88.12 204 GLY A C 1
ATOM 1621 O O . GLY A 1 204 ? 7.047 16.562 26.516 1 88.12 204 GLY A O 1
ATOM 1622 N N . GLU A 1 205 ? 6.133 18.609 26.688 1 88.75 205 GLU A N 1
ATOM 1623 C CA . GLU A 1 205 ? 4.934 18.062 27.312 1 88.75 205 GLU A CA 1
ATOM 1624 C C . GLU A 1 205 ? 3.881 17.703 26.266 1 88.75 205 GLU A C 1
ATOM 1626 O O . GLU A 1 205 ? 3.682 18.438 25.297 1 88.75 205 GLU A O 1
ATOM 1631 N N . TRP A 1 206 ? 3.213 16.547 26.516 1 89.5 206 TRP A N 1
ATOM 1632 C CA . TRP A 1 206 ? 2.15 16.141 25.609 1 89.5 206 TRP A CA 1
ATOM 1633 C C . TRP A 1 206 ? 0.811 16.734 26.031 1 89.5 206 TRP A C 1
ATOM 1635 O O . TRP A 1 206 ? 0.455 16.703 27.203 1 89.5 206 TRP A O 1
ATOM 1645 N N . ILE A 1 207 ? 0.178 17.312 25.109 1 85.75 207 ILE A N 1
ATOM 1646 C CA . ILE A 1 207 ? -1.198 17.766 25.281 1 85.75 207 ILE A CA 1
ATOM 1647 C C . ILE A 1 207 ? -2.152 16.781 24.609 1 85.75 207 ILE A C 1
ATOM 1649 O O . ILE A 1 207 ? -2.033 16.5 23.406 1 85.75 207 ILE A O 1
ATOM 1653 N N . ASN A 1 208 ? -3.041 16.172 25.375 1 81 208 ASN A N 1
ATOM 1654 C CA . ASN A 1 208 ? -4.129 15.375 24.828 1 81 208 ASN A CA 1
ATOM 1655 C C . ASN A 1 208 ? -5.32 16.234 24.438 1 81 208 ASN A C 1
ATOM 1657 O O . ASN A 1 208 ? -6.098 16.672 25.281 1 81 208 ASN A O 1
ATOM 1661 N N . HIS A 1 209 ? -5.367 16.422 23.234 1 75 209 HIS A N 1
ATOM 1662 C CA . HIS A 1 209 ? -6.348 17.375 22.734 1 75 209 HIS A CA 1
ATOM 1663 C C . HIS A 1 209 ? -7.77 16.859 22.891 1 75 209 HIS A C 1
ATOM 1665 O O . HIS A 1 209 ? -8.039 15.68 22.625 1 75 209 HIS A O 1
ATOM 1671 N N . GLU A 1 210 ? -8.539 17.719 23.453 1 66.94 210 GLU A N 1
ATOM 1672 C CA . GLU A 1 210 ? -9.969 17.422 23.453 1 66.94 210 GLU A CA 1
ATOM 1673 C C . GLU A 1 210 ? -10.578 17.625 22.078 1 66.94 210 GLU A C 1
ATOM 1675 O O . GLU A 1 210 ? -10.25 18.578 21.375 1 66.94 210 GLU A O 1
ATOM 1680 N N . PRO A 1 211 ? -11.32 16.531 21.672 1 60.09 211 PRO A N 1
ATOM 1681 C CA . PRO A 1 211 ? -11.844 16.469 20.312 1 60.09 211 PRO A CA 1
ATOM 1682 C C . PRO A 1 211 ? -12.422 17.797 19.844 1 60.09 211 PRO A C 1
ATOM 1684 O O . PRO A 1 211 ? -13.117 18.469 20.594 1 60.09 211 PRO A O 1
ATOM 1687 N N . SER A 1 212 ? -11.711 18.547 19.156 1 57.31 212 SER A N 1
ATOM 1688 C CA . SER A 1 212 ? -12.281 19.672 18.422 1 57.31 212 SER A CA 1
ATOM 1689 C C . SER A 1 212 ? -11.688 19.781 17.031 1 57.31 212 SER A C 1
ATOM 1691 O O . SER A 1 212 ? -10.758 19.062 16.672 1 57.31 212 SER A O 1
ATOM 1693 N N . HIS A 1 213 ? -12.32 20.516 16.156 1 53.19 213 HIS A N 1
ATOM 1694 C CA . HIS A 1 213 ? -11.805 20.844 14.82 1 53.19 213 HIS A CA 1
ATOM 1695 C C . HIS A 1 213 ? -10.43 21.5 14.906 1 53.19 213 HIS A C 1
ATOM 1697 O O . HIS A 1 213 ? -10.273 22.516 15.578 1 53.19 213 HIS A O 1
ATOM 1703 N N . CYS A 1 214 ? -9.328 20.688 14.969 1 53.28 214 CYS A N 1
ATOM 1704 C CA . CYS A 1 214 ? -8.023 21.297 15.18 1 53.28 214 CYS A CA 1
ATOM 1705 C C . CYS A 1 214 ? -7.316 21.547 13.852 1 53.28 214 CYS A C 1
ATOM 1707 O O . CYS A 1 214 ? -7.531 20.828 12.883 1 53.28 214 CYS A O 1
ATOM 1709 N N . THR A 1 215 ? -6.973 22.859 13.633 1 53.53 215 THR A N 1
ATOM 1710 C CA . THR A 1 215 ? -6.137 23.203 12.484 1 53.53 215 THR A CA 1
ATOM 1711 C C . THR A 1 215 ? -4.66 23.203 12.875 1 53.53 215 THR A C 1
ATOM 1713 O O . THR A 1 215 ? -4.305 23.609 13.977 1 53.53 215 THR A O 1
ATOM 1716 N N . PHE A 1 216 ? -3.812 22.391 12.227 1 54.41 216 PHE A N 1
ATOM 1717 C CA . PHE A 1 216 ? -2.381 22.344 12.5 1 54.41 216 PHE A CA 1
ATOM 1718 C C . PHE A 1 216 ? -1.608 23.156 11.477 1 54.41 216 PHE A C 1
ATOM 1720 O O . PHE A 1 216 ? -2.078 23.359 10.352 1 54.41 216 PHE A O 1
ATOM 1727 N N . VAL A 1 217 ? -0.792 24.297 11.93 1 49.88 217 VAL A N 1
ATOM 1728 C CA . VAL A 1 217 ? -0.024 25.125 11.008 1 49.88 217 VAL A CA 1
ATOM 1729 C C . VAL A 1 217 ? 1.403 24.594 10.898 1 49.88 217 VAL A C 1
ATOM 1731 O O . VAL A 1 217 ? 1.95 24.062 11.875 1 49.88 217 VAL A O 1
ATOM 1734 N N . VAL A 1 218 ? 2.082 24.609 9.648 1 50.12 218 VAL A N 1
ATOM 1735 C CA . VAL A 1 218 ? 3.289 24.109 8.992 1 50.12 218 VAL A CA 1
ATOM 1736 C C . VAL A 1 218 ? 4.426 25.109 9.18 1 50.12 218 VAL A C 1
ATOM 1738 O O . VAL A 1 218 ? 4.188 26.312 9.344 1 50.12 218 VAL A O 1
ATOM 1741 N N . ALA A 1 219 ? 5.625 24.859 9.266 1 50.09 219 ALA A N 1
ATOM 1742 C CA . ALA A 1 219 ? 7.062 24.969 9.523 1 50.09 219 ALA A CA 1
ATOM 1743 C C . ALA A 1 219 ? 7.684 26.078 8.688 1 50.09 219 ALA A C 1
ATOM 1745 O O . ALA A 1 219 ? 8.68 26.672 9.086 1 50.09 219 ALA A O 1
ATOM 1746 N N . TRP A 1 220 ? 7.199 26.781 7.625 1 60.66 220 TRP A N 1
ATOM 1747 C CA . TRP A 1 220 ? 8.18 27.484 6.793 1 60.66 220 TRP A CA 1
ATOM 1748 C C . TRP A 1 220 ? 8.469 28.875 7.34 1 60.66 220 TRP A C 1
ATOM 1750 O O . TRP A 1 220 ? 8.703 29.812 6.57 1 60.66 220 TRP A O 1
ATOM 1760 N N . SER A 1 221 ? 8.469 28.984 8.547 1 72.5 221 SER A N 1
ATOM 1761 C CA . SER A 1 221 ? 8.586 30.281 9.195 1 72.5 221 SER A CA 1
ATOM 1762 C C . SER A 1 221 ? 10 30.516 9.711 1 72.5 221 SER A C 1
ATOM 1764 O O . SER A 1 221 ? 10.203 31.344 10.609 1 72.5 221 SER A O 1
ATOM 1766 N N . ASN A 1 222 ? 11.023 29.922 9.047 1 79 222 ASN A N 1
ATOM 1767 C CA . ASN A 1 222 ? 12.391 30.062 9.531 1 79 222 ASN A CA 1
ATOM 1768 C C . ASN A 1 222 ? 12.5 29.719 11.016 1 79 222 ASN A C 1
ATOM 1770 O O . ASN A 1 222 ? 13.25 30.359 11.75 1 79 222 ASN A O 1
ATOM 1774 N N . GLY A 1 223 ? 11.617 28.891 11.375 1 77.25 223 GLY A N 1
ATOM 1775 C CA . GLY A 1 223 ? 11.633 28.438 12.758 1 77.25 223 GLY A CA 1
ATOM 1776 C C . GLY A 1 223 ? 10.797 29.312 13.68 1 77.25 223 GLY A C 1
ATOM 1777 O O . GLY A 1 223 ? 10.688 29.016 14.875 1 77.25 223 GLY A O 1
ATOM 1778 N N . ARG A 1 224 ? 10.266 30.375 13.258 1 81.38 224 ARG A N 1
ATOM 1779 C CA . ARG A 1 224 ? 9.438 31.25 14.078 1 81.38 224 ARG A CA 1
ATOM 1780 C C . ARG A 1 224 ? 8.172 30.531 14.539 1 81.38 224 ARG A C 1
ATOM 1782 O O . ARG A 1 224 ? 7.762 30.672 15.695 1 81.38 224 ARG A O 1
ATOM 1789 N N . ILE A 1 225 ? 7.566 29.906 13.617 1 83 225 ILE A N 1
ATOM 1790 C CA . ILE A 1 225 ? 6.395 29.094 13.953 1 83 225 ILE A CA 1
ATOM 1791 C C . ILE A 1 225 ? 6.832 27.688 14.328 1 83 225 ILE A C 1
ATOM 1793 O O . ILE A 1 225 ? 7.648 27.078 13.641 1 83 225 ILE A O 1
ATOM 1797 N N . TYR A 1 226 ? 6.301 27.219 15.383 1 81.5 226 TYR A N 1
ATOM 1798 C CA . TYR A 1 226 ? 6.629 25.906 15.938 1 81.5 226 TYR A CA 1
ATOM 1799 C C . TYR A 1 226 ? 6.012 24.797 15.102 1 81.5 226 TYR A C 1
ATOM 1801 O O . TYR A 1 226 ? 4.852 24.891 14.688 1 81.5 226 TYR A O 1
ATOM 1809 N N . ALA A 1 227 ? 6.84 23.859 14.719 1 80.12 227 ALA A N 1
ATOM 1810 C CA . ALA A 1 227 ? 6.34 22.641 14.102 1 80.12 227 ALA A CA 1
ATOM 1811 C C . ALA A 1 227 ? 6.242 21.5 15.133 1 80.12 227 ALA A C 1
ATOM 1813 O O . ALA A 1 227 ? 7.203 20.766 15.344 1 80.12 227 ALA A O 1
ATOM 1814 N N . PRO A 1 228 ? 5.102 21.344 15.672 1 81.44 228 PRO A N 1
ATOM 1815 C CA . PRO A 1 228 ? 5.016 20.422 16.812 1 81.44 228 PRO A CA 1
ATOM 1816 C C . PRO A 1 228 ? 5.062 18.969 16.375 1 81.44 228 PRO A C 1
ATOM 1818 O O . PRO A 1 228 ? 4.512 18.609 15.336 1 81.44 228 PRO A O 1
ATOM 1821 N N . VAL A 1 229 ? 5.746 18.219 17.188 1 84.5 229 VAL A N 1
ATOM 1822 C CA . VAL A 1 229 ? 5.613 16.766 17.109 1 84.5 229 VAL A CA 1
ATOM 1823 C C . VAL A 1 229 ? 4.238 16.344 17.609 1 84.5 229 VAL A C 1
ATOM 1825 O O . VAL A 1 229 ? 3.756 16.875 18.625 1 84.5 229 VAL A O 1
ATOM 1828 N N . HIS A 1 230 ? 3.631 15.492 16.953 1 87.81 230 HIS A N 1
ATOM 1829 C CA . HIS A 1 230 ? 2.324 15 17.375 1 87.81 230 HIS A CA 1
ATOM 1830 C C . HIS A 1 230 ? 2.166 13.516 17.078 1 87.81 230 HIS A C 1
ATOM 1832 O O . HIS A 1 230 ? 2.967 12.938 16.344 1 87.81 230 HIS A O 1
ATOM 1838 N N . GLN A 1 231 ? 1.206 12.883 17.703 1 90.94 231 GLN A N 1
ATOM 1839 C CA . GLN A 1 231 ? 0.886 11.477 17.5 1 90.94 231 GLN A CA 1
ATOM 1840 C C . GLN A 1 231 ? -0.617 11.234 17.609 1 90.94 231 GLN A C 1
ATOM 1842 O O . GLN A 1 231 ? -1.368 12.117 18.031 1 90.94 231 GLN A O 1
ATOM 1847 N N . GLU A 1 232 ? -1.074 10.148 17.078 1 91.75 232 GLU A N 1
ATOM 1848 C CA . GLU A 1 232 ? -2.443 9.672 17.234 1 91.75 232 GLU A CA 1
ATOM 1849 C C . GLU A 1 232 ? -2.488 8.438 18.141 1 91.75 232 GLU A C 1
ATOM 1851 O O . GLU A 1 232 ? -1.825 7.434 17.859 1 91.75 232 GLU A O 1
ATOM 1856 N N . ALA A 1 233 ? -3.252 8.547 19.219 1 92.44 233 ALA A N 1
ATOM 1857 C CA . ALA A 1 233 ? -3.326 7.453 20.188 1 92.44 233 ALA A CA 1
ATOM 1858 C C . ALA A 1 233 ? -4.777 7.09 20.5 1 92.44 233 ALA A C 1
ATOM 1860 O O . ALA A 1 233 ? -5.605 7.969 20.719 1 92.44 233 ALA A O 1
ATOM 1861 N N . MET A 1 234 ? -5.102 5.781 20.453 1 92.12 234 MET A N 1
ATOM 1862 C CA . MET A 1 234 ? -6.406 5.254 20.844 1 92.12 234 MET A CA 1
ATOM 1863 C C . MET A 1 234 ? -6.355 4.672 22.25 1 92.12 234 MET A C 1
ATOM 1865 O O . MET A 1 234 ? -6.242 3.455 22.422 1 92.12 234 MET A O 1
ATOM 1869 N N . ARG A 1 235 ? -6.484 5.512 23.25 1 86.75 235 ARG A N 1
ATOM 1870 C CA . ARG A 1 235 ? -6.312 5.094 24.641 1 86.75 235 ARG A CA 1
ATOM 1871 C C . ARG A 1 235 ? -7.633 4.633 25.234 1 86.75 235 ARG A C 1
ATOM 1873 O O . ARG A 1 235 ? -7.676 4.188 26.391 1 86.75 235 ARG A O 1
ATOM 1880 N N . THR A 1 236 ? -8.609 4.445 24.453 1 75.81 236 THR A N 1
ATOM 1881 C CA . THR A 1 236 ? -9.875 3.961 25 1 75.81 236 THR A CA 1
ATOM 1882 C C . THR A 1 236 ? -9.867 2.441 25.125 1 75.81 236 THR A C 1
ATOM 1884 O O . THR A 1 236 ? -9.227 1.751 24.328 1 75.81 236 THR A O 1
ATOM 1887 N N . SER A 1 237 ? -10.289 2.018 26.219 1 63.97 237 SER A N 1
ATOM 1888 C CA . SER A 1 237 ? -10.352 0.585 26.5 1 63.97 237 SER A CA 1
ATOM 1889 C C . SER A 1 237 ? -11.609 -0.04 25.891 1 63.97 237 SER A C 1
ATOM 1891 O O . SER A 1 237 ? -11.773 -1.261 25.938 1 63.97 237 SER A O 1
ATOM 1893 N N . ALA A 1 238 ? -12.391 0.802 25.375 1 68.75 238 ALA A N 1
ATOM 1894 C CA . ALA A 1 238 ? -13.633 0.198 24.891 1 68.75 238 ALA A CA 1
ATOM 1895 C C . ALA A 1 238 ? -13.422 -0.464 23.531 1 68.75 238 ALA A C 1
ATOM 1897 O O . ALA A 1 238 ? -13.047 0.199 22.562 1 68.75 238 ALA A O 1
ATOM 1898 N N . LYS A 1 239 ? -13.57 -1.681 23.594 1 69.62 239 LYS A N 1
ATOM 1899 C CA . LYS A 1 239 ? -13.414 -2.502 22.391 1 69.62 239 LYS A CA 1
ATOM 1900 C C . LYS A 1 239 ? -14.367 -2.053 21.297 1 69.62 239 LYS A C 1
ATOM 1902 O O . LYS A 1 239 ? -15.523 -1.72 21.562 1 69.62 239 LYS A O 1
ATOM 1907 N N . GLY A 1 240 ? -13.898 -1.896 20.156 1 74.94 240 GLY A N 1
ATOM 1908 C CA . GLY A 1 240 ? -14.75 -1.651 19 1 74.94 240 GLY A CA 1
ATOM 1909 C C . GLY A 1 240 ? -14.891 -0.178 18.672 1 74.94 240 GLY A C 1
ATOM 1910 O O . GLY A 1 240 ? -15.516 0.178 17.672 1 74.94 240 GLY A O 1
ATOM 1911 N N . VAL A 1 241 ? -14.414 0.631 19.516 1 82.88 241 VAL A N 1
ATOM 1912 C CA . VAL A 1 241 ? -14.477 2.059 19.219 1 82.88 241 VAL A CA 1
ATOM 1913 C C . VAL A 1 241 ? -13.602 2.373 18.016 1 82.88 241 VAL A C 1
ATOM 1915 O O . VAL A 1 241 ? -12.477 1.873 17.906 1 82.88 241 VAL A O 1
ATOM 1918 N N . VAL A 1 242 ? -14.172 3.127 17.078 1 92.44 242 VAL A N 1
ATOM 1919 C CA . VAL A 1 242 ? -13.461 3.541 15.875 1 92.44 242 VAL A CA 1
ATOM 1920 C C . VAL A 1 242 ? -13.484 5.062 15.766 1 92.44 242 VAL A C 1
ATOM 1922 O O . VAL A 1 242 ? -14.508 5.699 16.031 1 92.44 242 VAL A O 1
ATOM 1925 N N . ARG A 1 243 ? -12.359 5.652 15.539 1 92.31 243 ARG A N 1
ATOM 1926 C CA . ARG A 1 243 ? -12.219 7.086 15.312 1 92.31 243 ARG A CA 1
ATOM 1927 C C . ARG A 1 243 ? -11.961 7.383 13.836 1 92.31 243 ARG A C 1
ATOM 1929 O O . ARG A 1 243 ? -11.156 6.703 13.195 1 92.31 243 ARG A O 1
ATOM 1936 N N . TYR A 1 244 ? -12.711 8.367 13.328 1 93.94 244 TYR A N 1
ATOM 1937 C CA . TYR A 1 244 ? -12.484 8.859 11.977 1 93.94 244 TYR A CA 1
ATOM 1938 C C . TYR A 1 244 ? -12.016 10.312 12 1 93.94 244 TYR A C 1
ATOM 1940 O O . TYR A 1 244 ? -12.477 11.109 12.82 1 93.94 244 TYR A O 1
ATOM 1948 N N . SER A 1 245 ? -11.078 10.633 11.133 1 92.94 245 SER A N 1
ATOM 1949 C CA . SER A 1 245 ? -10.664 12.016 10.938 1 92.94 245 SER A CA 1
ATOM 1950 C C . SER A 1 245 ? -10.461 12.328 9.461 1 92.94 245 SER A C 1
ATOM 1952 O O . SER A 1 245 ? -10.328 11.414 8.641 1 92.94 245 SER A O 1
ATOM 1954 N N . THR A 1 246 ? -10.594 13.555 9.133 1 93.69 246 THR A N 1
ATOM 1955 C CA . THR A 1 246 ? -10.297 14.055 7.793 1 93.69 246 THR A CA 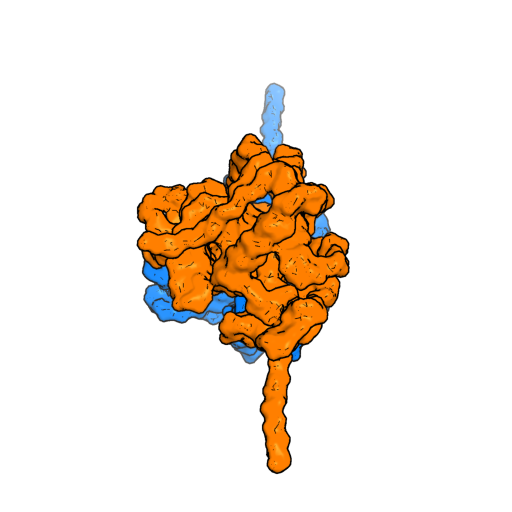1
ATOM 1956 C C . THR A 1 246 ? -9.523 15.367 7.859 1 93.69 246 THR A C 1
ATOM 1958 O O . THR A 1 246 ? -9.484 16.016 8.906 1 93.69 246 THR A O 1
ATOM 1961 N N . GLY A 1 247 ? -8.758 15.625 6.809 1 92.06 247 GLY A N 1
ATOM 1962 C CA . GLY A 1 247 ? -7.973 16.844 6.805 1 92.06 247 GLY A CA 1
ATOM 1963 C C . GLY A 1 247 ? -7.5 17.25 5.422 1 92.06 247 GLY A C 1
ATOM 1964 O O . GLY A 1 247 ? -7.664 16.5 4.457 1 92.06 247 GLY A O 1
ATOM 1965 N N . LEU A 1 248 ? -7.059 18.453 5.359 1 93.56 248 LEU A N 1
ATOM 1966 C CA . LEU A 1 248 ? -6.449 19.016 4.168 1 93.56 248 LEU A CA 1
ATOM 1967 C C . LEU A 1 248 ? -5.105 19.672 4.5 1 93.56 248 LEU A C 1
ATOM 1969 O O . LEU A 1 248 ? -5.016 20.484 5.414 1 93.56 248 LEU A O 1
ATOM 1973 N N . PHE A 1 249 ? -4.098 19.219 3.729 1 91.5 249 PHE A N 1
ATOM 1974 C CA . PHE A 1 249 ? -2.734 19.656 3.998 1 91.5 249 PHE A CA 1
ATOM 1975 C C . PHE A 1 249 ? -2.131 20.328 2.768 1 91.5 249 PHE A C 1
ATOM 1977 O O . PHE A 1 249 ? -2.316 19.859 1.645 1 91.5 249 PHE A O 1
ATOM 1984 N N . SER A 1 250 ? -1.442 21.391 3.002 1 89.88 250 SER A N 1
ATOM 1985 C CA . SER A 1 250 ? -0.948 22.188 1.885 1 89.88 250 SER A CA 1
ATOM 1986 C C . SER A 1 250 ? 0.553 22 1.69 1 89.88 250 SER A C 1
ATOM 1988 O O . SER A 1 250 ? 1.3 21.875 2.664 1 89.88 250 SER A O 1
ATOM 1990 N N . PHE A 1 251 ? 0.921 21.969 0.423 1 86.88 251 PHE A N 1
ATOM 1991 C CA . PHE A 1 251 ? 2.314 21.922 -0.004 1 86.88 251 PHE A CA 1
ATOM 1992 C C . PHE A 1 251 ? 2.6 22.984 -1.051 1 86.88 251 PHE A C 1
ATOM 1994 O O . PHE A 1 251 ? 1.684 23.453 -1.73 1 86.88 251 PHE A O 1
ATOM 2001 N N . MET A 1 252 ? 3.869 23.344 -1.118 1 83.06 252 MET A N 1
ATOM 2002 C CA . MET A 1 252 ? 4.254 24.359 -2.1 1 83.06 252 MET A CA 1
ATOM 2003 C C . MET A 1 252 ? 4.75 23.719 -3.385 1 83.06 252 MET A C 1
ATOM 2005 O O . MET A 1 252 ? 5.539 22.766 -3.344 1 83.06 252 MET A O 1
ATOM 2009 N N . LYS A 1 253 ? 4.215 24.156 -4.461 1 78.38 253 LYS A N 1
ATOM 2010 C CA . LYS A 1 253 ? 4.652 23.656 -5.762 1 78.38 253 LYS A CA 1
ATOM 2011 C C . LYS A 1 253 ? 6.008 24.25 -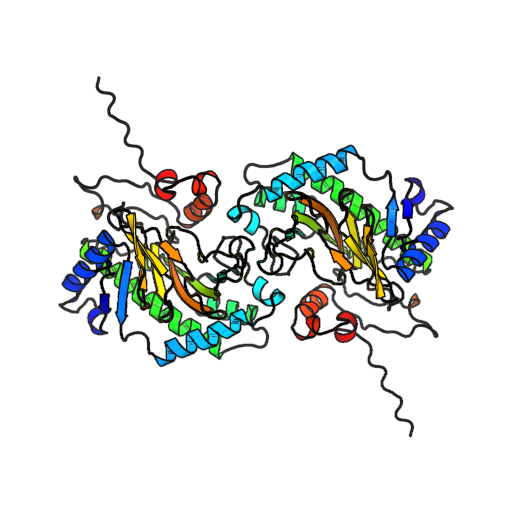6.145 1 78.38 253 LYS A C 1
ATOM 2013 O O . LYS A 1 253 ? 6.797 23.594 -6.832 1 78.38 253 LYS A O 1
ATOM 2018 N N . GLU A 1 254 ? 6.195 25.453 -5.703 1 78.38 254 GLU A N 1
ATOM 2019 C CA . GLU A 1 254 ? 7.422 26.172 -6.047 1 78.38 254 GLU A CA 1
ATOM 2020 C C . GLU A 1 254 ? 8.461 26.062 -4.934 1 78.38 254 GLU A C 1
ATOM 2022 O O . GLU A 1 254 ? 8.211 25.422 -3.91 1 78.38 254 GLU A O 1
ATOM 2027 N N . ILE A 1 255 ? 9.562 26.656 -5.254 1 82.31 255 ILE A N 1
ATOM 2028 C CA . ILE A 1 255 ? 10.641 26.703 -4.273 1 82.31 255 ILE A CA 1
ATOM 2029 C C . ILE A 1 255 ? 10.172 27.453 -3.027 1 82.31 255 ILE A C 1
ATOM 2031 O O . ILE A 1 255 ? 9.547 28.5 -3.131 1 82.31 255 ILE A O 1
ATOM 2035 N N . VAL A 1 256 ? 10.367 26.812 -1.929 1 81.5 256 VAL A N 1
ATOM 2036 C CA . VAL A 1 256 ? 10.086 27.438 -0.64 1 81.5 256 VAL A CA 1
ATOM 2037 C C . VAL A 1 256 ? 11.289 28.266 -0.189 1 81.5 256 VAL A C 1
ATOM 2039 O O . VAL A 1 256 ? 12.414 27.766 -0.161 1 81.5 256 VAL A O 1
ATOM 2042 N N . GLU A 1 257 ? 11.039 29.5 0.034 1 82.12 257 GLU A N 1
ATOM 2043 C CA . GLU A 1 257 ? 12.086 30.391 0.518 1 82.12 257 GLU A CA 1
ATOM 2044 C C . GLU A 1 257 ? 11.625 31.188 1.732 1 82.12 257 GLU A C 1
ATOM 2046 O O . GLU A 1 257 ? 10.461 31.594 1.804 1 82.12 257 GLU A O 1
ATOM 2051 N N . VAL A 1 258 ? 12.586 31.422 2.637 1 80.88 258 VAL A N 1
ATOM 2052 C CA . VAL A 1 258 ? 12.273 32.25 3.803 1 80.88 258 VAL A CA 1
ATOM 2053 C C . VAL A 1 258 ? 12.125 33.688 3.385 1 80.88 258 VAL A C 1
ATOM 2055 O O . VAL A 1 258 ? 13.047 34.281 2.82 1 80.88 258 VAL A O 1
ATOM 2058 N N . PRO A 1 259 ? 10.945 34.156 3.65 1 79.88 259 PRO A N 1
ATOM 2059 C CA . PRO A 1 259 ? 10.812 35.594 3.375 1 79.88 259 PRO A CA 1
ATOM 2060 C C . PRO A 1 259 ? 11.805 36.438 4.172 1 79.88 259 PRO A C 1
ATOM 2062 O O . PRO A 1 259 ? 12.102 36.125 5.332 1 79.88 259 PRO A O 1
ATOM 2065 N N . GLU A 1 260 ? 12.188 37.5 3.535 1 80.38 260 GLU A N 1
ATOM 2066 C CA . GLU A 1 260 ? 13.188 38.375 4.141 1 80.38 260 GLU A CA 1
ATOM 2067 C C . GLU A 1 260 ? 12.734 38.844 5.512 1 80.38 260 GLU A C 1
ATOM 2069 O O . GLU A 1 260 ? 13.547 39.031 6.422 1 80.38 260 GLU A O 1
ATOM 2074 N N . LYS A 1 261 ? 11.492 39.031 5.613 1 80.5 261 LYS A N 1
ATOM 2075 C CA . LYS A 1 261 ? 10.938 39.594 6.836 1 80.5 261 LYS A CA 1
ATOM 2076 C C . LYS A 1 261 ? 11.016 38.625 7.996 1 80.5 261 LYS A C 1
ATOM 2078 O O . LYS A 1 261 ? 10.828 39 9.156 1 80.5 261 LYS A O 1
ATOM 2083 N N . PHE A 1 262 ? 11.258 37.406 7.688 1 81.31 262 PHE A N 1
ATOM 2084 C CA . PHE A 1 262 ? 11.375 36.375 8.734 1 81.31 262 PHE A CA 1
ATOM 2085 C C . PHE A 1 262 ? 12.805 36.312 9.258 1 81.31 262 PHE A C 1
ATOM 2087 O O . PHE A 1 262 ? 13.094 35.531 10.18 1 81.31 262 PHE A O 1
ATOM 2094 N N . VAL A 1 263 ? 13.695 37.094 8.633 1 83.62 263 VAL A N 1
ATOM 2095 C CA . VAL A 1 263 ? 15.094 37.125 9.039 1 83.62 263 VAL A CA 1
ATOM 2096 C C . VAL A 1 263 ? 15.438 38.5 9.609 1 83.62 263 VAL A C 1
ATOM 2098 O O . VAL A 1 263 ? 15.109 39.531 9.008 1 83.62 263 VAL A O 1
ATOM 2101 N N . ASP A 1 264 ? 15.891 38.5 10.789 1 82.12 264 ASP A N 1
ATOM 2102 C CA . ASP A 1 264 ? 16.359 39.719 11.406 1 82.12 264 ASP A CA 1
ATOM 2103 C C . ASP A 1 264 ? 17.531 39.438 12.359 1 82.12 264 ASP A C 1
ATOM 2105 O O . ASP A 1 264 ? 18.172 38.406 12.281 1 82.12 264 ASP A O 1
ATOM 2109 N N . ASP A 1 265 ? 17.859 40.469 13.133 1 82.75 265 ASP A N 1
ATOM 2110 C CA . ASP A 1 265 ? 19.031 40.344 14 1 82.75 265 ASP A CA 1
ATOM 2111 C C . ASP A 1 265 ? 18.828 39.219 15.023 1 82.75 265 ASP A C 1
ATOM 2113 O O . ASP A 1 265 ? 19.797 38.562 15.406 1 82.75 265 ASP A O 1
ATOM 2117 N N . GLU A 1 266 ? 17.641 39 15.398 1 80.38 266 GLU A N 1
ATOM 2118 C CA . GLU A 1 266 ? 17.328 38 16.406 1 80.38 266 GLU A CA 1
ATOM 2119 C C . GLU A 1 266 ? 17.141 36.625 15.758 1 80.38 266 GLU A C 1
ATOM 2121 O O . GLU A 1 266 ? 17.438 35.594 16.375 1 80.38 266 GLU A O 1
ATOM 2126 N N . TYR A 1 267 ? 16.625 36.625 14.594 1 80.5 267 TYR A N 1
ATOM 2127 C CA . TYR A 1 267 ? 16.375 35.406 13.867 1 80.5 267 TYR A CA 1
ATOM 2128 C C . TYR A 1 267 ? 17.188 35.344 12.578 1 80.5 267 TYR A C 1
ATOM 2130 O O . TYR A 1 267 ? 16.766 35.906 11.555 1 80.5 267 TYR A O 1
ATOM 2138 N N . GLN A 1 268 ? 18.281 34.625 12.648 1 86.31 268 GLN A N 1
ATOM 2139 C CA . GLN A 1 268 ? 19.094 34.469 11.453 1 86.31 268 GLN A CA 1
ATOM 2140 C C . GLN A 1 268 ? 18.484 33.469 10.484 1 86.31 268 GLN A C 1
ATOM 2142 O O . GLN A 1 268 ? 17.641 32.656 10.883 1 86.31 268 GLN A O 1
ATOM 2147 N N . LEU A 1 269 ? 18.891 33.625 9.289 1 87.38 269 LEU A N 1
ATOM 2148 C CA . LEU A 1 269 ? 18.422 32.688 8.281 1 87.38 269 LEU A CA 1
ATOM 2149 C C . LEU A 1 269 ? 18.797 31.25 8.664 1 87.38 269 LEU A C 1
ATOM 2151 O O . LEU A 1 269 ? 19.969 30.953 8.883 1 87.38 269 LEU A O 1
ATOM 2155 N N . ARG A 1 270 ? 17.828 30.438 8.68 1 85.06 270 ARG A N 1
ATOM 2156 C CA . ARG A 1 270 ? 18.078 29.094 9.18 1 85.06 270 ARG A CA 1
ATOM 2157 C C . ARG A 1 270 ? 18 28.062 8.047 1 85.06 270 ARG A C 1
ATOM 2159 O O . ARG A 1 270 ? 18.609 27 8.133 1 85.06 270 ARG A O 1
ATOM 2166 N N . PHE A 1 271 ? 17.234 28.391 7.016 1 86.5 271 PHE A N 1
ATOM 2167 C CA . PHE A 1 271 ? 16.969 27.375 5.996 1 86.5 271 PHE A CA 1
ATOM 2168 C C . PHE A 1 271 ? 17.234 27.938 4.605 1 86.5 271 PHE A C 1
ATOM 2170 O O . PHE A 1 271 ? 16.812 29.047 4.285 1 86.5 271 PHE A O 1
ATOM 2177 N N . ARG A 1 272 ? 17.906 27.188 3.797 1 89.06 272 ARG A N 1
ATOM 2178 C CA . ARG A 1 272 ? 18.094 27.516 2.385 1 89.06 272 ARG A CA 1
ATOM 2179 C C . ARG A 1 272 ? 16.828 27.188 1.588 1 89.06 272 ARG A C 1
ATOM 2181 O O . ARG A 1 272 ? 16 26.391 2.018 1 89.06 272 ARG A O 1
ATOM 2188 N N . PRO A 1 273 ? 16.734 27.844 0.523 1 86.12 273 PRO A N 1
ATOM 2189 C CA . PRO A 1 273 ? 15.594 27.5 -0.324 1 86.12 273 PRO A CA 1
ATOM 2190 C C . PRO A 1 273 ? 15.562 26.016 -0.717 1 86.12 273 PRO A C 1
ATOM 2192 O O . PRO A 1 273 ? 16.609 25.422 -0.942 1 86.12 273 PRO A O 1
ATOM 2195 N N . PHE A 1 274 ? 14.32 25.484 -0.83 1 85.56 274 PHE A N 1
ATOM 2196 C CA . PHE A 1 274 ? 14.203 24.062 -1.175 1 85.56 274 PHE A CA 1
ATOM 2197 C C . PHE A 1 274 ? 12.883 23.781 -1.884 1 85.56 274 PHE A C 1
ATOM 2199 O O . PHE A 1 274 ? 11.984 24.625 -1.879 1 85.56 274 PHE A O 1
ATOM 2206 N N . ASN A 1 275 ? 12.875 22.734 -2.578 1 84.56 275 ASN A N 1
ATOM 2207 C CA . ASN A 1 275 ? 11.648 22.219 -3.17 1 84.56 275 ASN A CA 1
ATOM 2208 C C . ASN A 1 275 ? 10.906 21.281 -2.211 1 84.56 275 ASN A C 1
ATOM 2210 O O . ASN A 1 275 ? 11.492 20.328 -1.691 1 84.56 275 ASN A O 1
ATOM 2214 N N . ASN A 1 276 ? 9.633 21.594 -2.016 1 82.75 276 ASN A N 1
ATOM 2215 C CA . ASN A 1 276 ? 8.859 20.859 -1.02 1 82.75 276 ASN A CA 1
ATOM 2216 C C . ASN A 1 276 ? 8.797 19.375 -1.345 1 82.75 276 ASN A C 1
ATOM 2218 O O . ASN A 1 276 ? 8.906 18.531 -0.449 1 82.75 276 ASN A O 1
ATOM 2222 N N . MET A 1 277 ? 8.625 19.047 -2.59 1 79.56 277 MET A N 1
ATOM 2223 C CA . MET A 1 277 ? 8.508 17.641 -2.979 1 79.56 277 MET A CA 1
ATOM 2224 C C . MET A 1 277 ? 9.844 16.922 -2.811 1 79.56 277 MET A C 1
ATOM 2226 O O . MET A 1 277 ? 9.875 15.75 -2.416 1 79.56 277 MET A O 1
ATOM 2230 N N . ASP A 1 278 ? 10.875 17.672 -3.105 1 83.12 278 ASP A N 1
ATOM 2231 C CA . ASP A 1 278 ? 12.195 17.094 -2.879 1 83.12 278 ASP A CA 1
ATOM 2232 C C . ASP A 1 278 ? 12.438 16.844 -1.393 1 83.12 278 ASP A C 1
ATOM 2234 O O . ASP A 1 278 ? 13.062 15.844 -1.021 1 83.12 278 ASP A O 1
ATOM 2238 N N . PHE A 1 279 ? 11.953 17.75 -0.605 1 83.06 279 PHE A N 1
ATOM 2239 C CA . PHE A 1 279 ? 12.078 17.578 0.838 1 83.06 279 PHE A CA 1
ATOM 2240 C C . PHE A 1 279 ? 11.32 16.344 1.307 1 83.06 279 PHE A C 1
ATOM 2242 O O . PHE A 1 279 ? 11.82 15.578 2.135 1 83.06 279 PHE A O 1
ATOM 2249 N N . LEU A 1 280 ? 10.164 16.156 0.778 1 79.19 280 LEU A N 1
ATOM 2250 C CA . LEU A 1 280 ? 9.375 14.984 1.142 1 79.19 280 LEU A CA 1
ATOM 2251 C C . LEU A 1 280 ? 10.102 13.695 0.768 1 79.19 280 LEU A C 1
ATOM 2253 O O . LEU A 1 280 ? 10.055 12.711 1.507 1 79.19 280 LEU A O 1
ATOM 2257 N N . GLU A 1 281 ? 10.719 13.75 -0.359 1 75.56 281 GLU A N 1
ATOM 2258 C CA . GLU A 1 281 ? 11.508 12.594 -0.775 1 75.56 281 GLU A CA 1
ATOM 2259 C C . GLU A 1 281 ? 12.688 12.359 0.166 1 75.56 281 GLU A C 1
ATOM 2261 O O . GLU A 1 281 ? 12.992 11.219 0.52 1 75.56 281 GLU A O 1
ATOM 2266 N N . TYR A 1 282 ? 13.289 13.461 0.593 1 78.69 282 TYR A N 1
ATOM 2267 C CA . TYR A 1 282 ? 14.438 13.383 1.485 1 78.69 282 TYR A CA 1
ATOM 2268 C C . TYR A 1 282 ? 14.047 12.773 2.826 1 78.69 282 TYR A C 1
ATOM 2270 O O . TYR A 1 282 ? 14.781 11.953 3.379 1 78.69 282 TYR A O 1
ATOM 2278 N N . VAL A 1 283 ? 12.953 13.188 3.355 1 75 283 VAL A N 1
ATOM 2279 C CA . VAL A 1 283 ? 12.523 12.734 4.68 1 75 283 VAL A CA 1
ATOM 2280 C C . VAL A 1 283 ? 12.344 11.219 4.68 1 75 283 VAL A C 1
ATOM 2282 O O . VAL A 1 283 ? 12.453 10.578 5.727 1 75 283 VAL A O 1
ATOM 2285 N N . ASN A 1 284 ? 12.18 10.758 3.455 1 67.38 284 ASN A N 1
ATOM 2286 C CA . ASN A 1 284 ? 11.922 9.328 3.34 1 67.38 284 ASN A CA 1
ATOM 2287 C C . ASN A 1 284 ? 13.211 8.539 3.135 1 67.38 284 ASN A C 1
ATOM 2289 O O . ASN A 1 284 ? 13.195 7.309 3.088 1 67.38 284 ASN A O 1
ATOM 2293 N N . THR A 1 285 ? 14.305 9.242 3.07 1 69.31 285 THR A N 1
ATOM 2294 C CA . THR A 1 285 ? 15.609 8.586 3.014 1 69.31 285 THR A CA 1
ATOM 2295 C C . THR A 1 285 ? 16.062 8.172 4.41 1 69.31 285 THR A C 1
ATOM 2297 O O . THR A 1 285 ? 15.469 8.578 5.41 1 69.31 285 THR A O 1
ATOM 2300 N N . GLU A 1 286 ? 16.953 7.234 4.508 1 66.88 286 GLU A N 1
ATOM 2301 C CA . GLU A 1 286 ? 17.5 6.805 5.789 1 66.88 286 GLU A CA 1
ATOM 2302 C C . GLU A 1 286 ? 18 7.996 6.598 1 66.88 286 GLU A C 1
ATOM 2304 O O . GLU A 1 286 ? 17.781 8.078 7.809 1 66.88 286 GLU A O 1
ATOM 2309 N N . GLU A 1 287 ? 18.703 8.828 5.914 1 71.44 287 GLU A N 1
ATOM 2310 C CA . GLU A 1 287 ? 19.219 10.016 6.582 1 71.44 287 GLU A CA 1
ATOM 2311 C C . GLU A 1 287 ? 18.094 10.883 7.129 1 71.44 287 GLU A C 1
ATOM 2313 O O . GLU A 1 287 ? 18.188 11.391 8.25 1 71.44 287 GLU A O 1
ATOM 2318 N N . GLY A 1 288 ? 17.109 11.039 6.34 1 74.44 288 GLY A N 1
ATOM 2319 C CA . GLY A 1 288 ? 15.977 11.859 6.75 1 74.44 288 GLY A CA 1
ATOM 2320 C C . GLY A 1 288 ? 15.25 11.305 7.961 1 74.44 288 GLY A C 1
ATOM 2321 O O . GLY A 1 288 ? 14.898 12.055 8.875 1 74.44 288 GLY A O 1
ATOM 2322 N N . LYS A 1 289 ? 15.156 10.047 8.078 1 68.75 289 LYS A N 1
ATOM 2323 C CA . LYS A 1 289 ? 14.453 9.391 9.18 1 68.75 289 LYS A CA 1
ATOM 2324 C C . LYS A 1 289 ? 15.281 9.43 10.453 1 68.75 289 LYS A C 1
ATOM 2326 O O . LYS A 1 289 ? 14.734 9.484 11.555 1 68.75 289 LYS A O 1
ATOM 2331 N N . ALA A 1 290 ? 16.484 9.312 10.203 1 69.12 290 ALA A N 1
ATOM 2332 C CA . ALA A 1 290 ? 17.375 9.312 11.359 1 69.12 290 ALA A CA 1
ATOM 2333 C C . ALA A 1 290 ? 17.5 10.711 11.961 1 69.12 290 ALA A C 1
ATOM 2335 O O . ALA A 1 290 ? 17.938 10.867 13.102 1 69.12 290 ALA A O 1
ATOM 2336 N N . SER A 1 291 ? 17.031 11.648 11.156 1 71.38 291 SER A N 1
ATOM 2337 C CA . SER A 1 291 ? 17.188 13.031 11.602 1 71.38 291 SER A CA 1
ATOM 2338 C C . SER A 1 291 ? 16.031 13.445 12.508 1 71.38 291 SER A C 1
ATOM 2340 O O . SER A 1 291 ? 14.875 13.148 12.211 1 71.38 291 SER A O 1
ATOM 2342 N N . LYS A 1 292 ? 16.375 13.891 13.648 1 65.94 292 LYS A N 1
ATOM 2343 C CA . LYS A 1 292 ? 15.352 14.422 14.547 1 65.94 292 LYS A CA 1
ATOM 2344 C C . LYS A 1 292 ? 14.617 15.602 13.914 1 65.94 292 LYS A C 1
ATOM 2346 O O . LYS A 1 292 ? 13.414 15.773 14.117 1 65.94 292 LYS A O 1
ATOM 2351 N N . TYR A 1 293 ? 15.438 16.422 13.227 1 70.44 293 TYR A N 1
ATOM 2352 C CA . TYR A 1 293 ? 14.898 17.578 12.523 1 70.44 293 TYR A CA 1
ATOM 2353 C C . TYR A 1 293 ? 15.242 17.516 11.039 1 70.44 293 TYR A C 1
ATOM 2355 O O . TYR A 1 293 ? 16.219 18.125 10.594 1 70.44 293 TYR A O 1
ATOM 2363 N N . ALA A 1 294 ? 14.367 16.875 10.305 1 74.75 294 ALA A N 1
ATOM 2364 C CA . ALA A 1 294 ? 14.664 16.516 8.914 1 74.75 294 ALA A CA 1
ATOM 2365 C C . ALA A 1 294 ? 14.875 17.781 8.07 1 74.75 294 ALA A C 1
ATOM 2367 O O . ALA A 1 294 ? 15.742 17.797 7.195 1 74.75 294 ALA A O 1
ATOM 2368 N N . ILE A 1 295 ? 14.156 18.812 8.43 1 78.5 295 ILE A N 1
ATOM 2369 C CA . ILE A 1 295 ? 14.258 20 7.59 1 78.5 295 ILE A CA 1
ATOM 2370 C C . ILE A 1 295 ? 15.617 20.656 7.797 1 78.5 295 ILE A C 1
ATOM 2372 O O . ILE A 1 295 ? 16.203 21.203 6.855 1 78.5 295 ILE A O 1
ATOM 2376 N N . GLU A 1 296 ? 16.141 20.609 8.961 1 79.94 296 GLU A N 1
ATOM 2377 C CA . GLU A 1 296 ? 17.453 21.188 9.234 1 79.94 296 GLU A CA 1
ATOM 2378 C C . GLU A 1 296 ? 18.562 20.422 8.516 1 79.94 296 GLU A C 1
ATOM 2380 O O . GLU A 1 296 ? 19.5 21.016 7.977 1 79.94 296 GLU A O 1
ATOM 2385 N N . SER A 1 297 ? 18.375 19.141 8.609 1 80.62 297 SER A N 1
ATOM 2386 C CA . SER A 1 297 ? 19.359 18.312 7.93 1 80.62 297 SER A CA 1
ATOM 2387 C C . SER A 1 297 ? 19.312 18.5 6.418 1 80.62 297 SER A C 1
ATOM 2389 O O . SER A 1 297 ? 20.328 18.438 5.738 1 80.62 297 SER A O 1
ATOM 2391 N N . TYR A 1 298 ? 18.172 18.781 5.961 1 85.25 298 TYR A N 1
ATOM 2392 C CA . TYR A 1 298 ? 17.953 18.875 4.523 1 85.25 298 TYR A CA 1
ATOM 2393 C C . TYR A 1 298 ? 18.391 20.219 3.977 1 85.25 298 TYR A C 1
ATOM 2395 O O . TYR A 1 298 ? 19.078 20.297 2.955 1 85.25 298 TYR A O 1
ATOM 2403 N N . CYS A 1 299 ? 18.078 21.266 4.664 1 86.69 299 CYS A N 1
ATOM 2404 C CA . CYS A 1 299 ? 18.344 22.578 4.074 1 86.69 299 CYS A CA 1
ATOM 2405 C C . CYS A 1 299 ? 18.766 23.578 5.141 1 86.69 299 CYS A C 1
ATOM 2407 O O . CYS A 1 299 ? 18.672 24.781 4.938 1 86.69 299 CYS A O 1
ATOM 2409 N N . GLY A 1 300 ? 19.156 23.094 6.27 1 87.19 300 GLY A N 1
ATOM 2410 C CA . GLY A 1 300 ? 19.656 24 7.309 1 87.19 300 GLY A CA 1
ATOM 2411 C C . GLY A 1 300 ? 20.891 24.766 6.898 1 87.19 300 GLY A C 1
ATOM 2412 O O . GLY A 1 300 ? 21.75 24.234 6.188 1 87.19 300 GLY A O 1
ATOM 2413 N N . VAL A 1 301 ? 20.922 26.078 7.367 1 86.62 301 VAL A N 1
ATOM 2414 C CA . VAL A 1 301 ? 22.109 26.891 7.105 1 86.62 301 VAL A CA 1
ATOM 2415 C C . VAL A 1 301 ? 23.188 26.578 8.133 1 86.62 301 VAL A C 1
ATOM 2417 O O . VAL A 1 301 ? 22.906 26.516 9.336 1 86.62 301 VAL A O 1
ATOM 2420 N N . THR A 1 302 ? 24.422 26 7.785 1 72.94 302 THR A N 1
ATOM 2421 C CA . THR A 1 302 ? 25.547 25.734 8.68 1 72.94 302 THR A CA 1
ATOM 2422 C C . THR A 1 302 ? 26.219 27.047 9.086 1 72.94 302 THR A C 1
ATOM 2424 O O . THR A 1 302 ? 26.516 27.891 8.234 1 72.94 302 THR A O 1
ATOM 2427 N N . THR A 1 303 ? 26.125 27.609 10.266 1 55.16 303 THR A N 1
ATOM 2428 C CA . THR A 1 303 ? 26.922 28.734 10.727 1 55.16 303 THR A CA 1
ATOM 2429 C C . THR A 1 303 ? 28.406 28.375 10.758 1 55.16 303 THR A C 1
ATOM 2431 O O . THR A 1 303 ? 28.797 27.406 11.414 1 55.16 303 THR A O 1
ATOM 2434 N N . VAL A 1 304 ? 29.234 28.625 9.734 1 44.19 304 VAL A N 1
ATOM 2435 C CA . VAL A 1 304 ? 30.688 28.578 9.891 1 44.19 304 VAL A CA 1
ATOM 2436 C C . VAL A 1 304 ? 31.125 29.5 11.016 1 44.19 304 VAL A C 1
ATOM 2438 O O . VAL A 1 304 ? 30.797 30.688 11.008 1 44.19 304 VAL A O 1
ATOM 2441 N N . ALA A 1 305 ? 31.469 28.984 12.195 1 41.47 305 ALA A N 1
ATOM 2442 C CA . ALA A 1 305 ? 32.219 29.734 13.211 1 41.47 305 ALA A CA 1
ATOM 2443 C C . ALA A 1 305 ? 33.344 30.531 12.578 1 41.47 305 ALA A C 1
ATOM 2445 O O . ALA A 1 305 ? 34 30.062 11.641 1 41.47 305 ALA A O 1
ATOM 2446 N N . SER A 1 306 ? 33.281 31.688 12.68 1 33.69 306 SER A N 1
ATOM 2447 C CA . SER A 1 306 ? 34.438 32.5 12.375 1 33.69 306 SER A CA 1
ATOM 2448 C C . SER A 1 306 ? 35.719 31.891 12.922 1 33.69 306 SER A C 1
ATOM 2450 O O . SER A 1 306 ? 35.812 31.625 14.125 1 33.69 306 SER A O 1
ATOM 2452 N N . ILE A 1 307 ? 36.469 31.172 12.148 1 38.16 307 ILE A N 1
ATOM 2453 C CA . ILE A 1 307 ? 37.875 31.047 12.5 1 38.16 307 ILE A CA 1
ATOM 2454 C C . ILE A 1 307 ? 38.469 32.406 12.867 1 38.16 307 ILE A C 1
ATOM 2456 O O . ILE A 1 307 ? 38.469 33.344 12.055 1 38.16 307 ILE A O 1
ATOM 2460 N N . ASP A 1 308 ? 38.219 32.812 14.086 1 26.52 308 ASP A N 1
ATOM 2461 C CA . ASP A 1 308 ? 39.125 33.875 14.5 1 26.52 308 ASP A CA 1
ATOM 2462 C C . ASP A 1 308 ? 40.531 33.625 13.945 1 26.52 308 ASP A C 1
ATOM 2464 O O . ASP A 1 308 ? 41.062 32.531 14.031 1 26.52 308 ASP A O 1
ATOM 2468 N N . SER A 1 309 ? 41.125 34.594 13.195 1 26.16 309 SER A N 1
ATOM 2469 C CA . SER A 1 309 ? 42.562 34.875 13.102 1 26.16 309 SER A CA 1
ATOM 2470 C C . SER A 1 309 ? 43.219 34.875 14.477 1 26.16 309 SER A C 1
ATOM 2472 O O . SER A 1 309 ? 42.656 35.469 15.422 1 26.16 309 SER A O 1
ATOM 2474 N N . MET B 1 1 ? 1.088 -42.219 4.789 1 49.5 1 MET B N 1
ATOM 2475 C CA . MET B 1 1 ? 2.045 -41.125 4.578 1 49.5 1 MET B CA 1
ATOM 2476 C C . MET B 1 1 ? 1.34 -39.875 4.094 1 49.5 1 MET B C 1
ATOM 2478 O O . MET B 1 1 ? 0.36 -39.938 3.35 1 49.5 1 MET B O 1
ATOM 2482 N N . PRO B 1 2 ? 1.629 -38.781 4.746 1 61.59 2 PRO B N 1
ATOM 2483 C CA . PRO B 1 2 ? 0.932 -37.594 4.266 1 61.59 2 PRO B CA 1
ATOM 2484 C C . PRO B 1 2 ? 1.101 -37.375 2.762 1 61.59 2 PRO B C 1
ATOM 2486 O O . PRO B 1 2 ? 2.145 -37.719 2.199 1 61.59 2 PRO B O 1
ATOM 2489 N N . PRO B 1 3 ? 0.044 -37.125 2.143 1 72.31 3 PRO B N 1
ATOM 2490 C CA . PRO B 1 3 ? 0.156 -36.906 0.7 1 72.31 3 PRO B CA 1
ATOM 2491 C C . PRO B 1 3 ? 1.231 -35.875 0.344 1 72.31 3 PRO B C 1
ATOM 2493 O O . PRO B 1 3 ? 1.473 -34.938 1.108 1 72.31 3 PRO B O 1
ATOM 2496 N N . GLN B 1 4 ? 2.102 -36.344 -0.645 1 83 4 GLN B N 1
ATOM 2497 C CA . GLN B 1 4 ? 3.148 -35.438 -1.138 1 83 4 GLN B CA 1
ATOM 2498 C C . GLN B 1 4 ? 2.914 -35.062 -2.6 1 83 4 GLN B C 1
ATOM 2500 O O . GLN B 1 4 ? 2.297 -35.844 -3.346 1 83 4 GLN B O 1
ATOM 2505 N N . LEU B 1 5 ? 3.324 -33.938 -2.938 1 86.69 5 LEU B N 1
ATOM 2506 C CA . LEU B 1 5 ? 3.252 -33.531 -4.34 1 86.69 5 LEU B CA 1
ATOM 2507 C C . LEU B 1 5 ? 4.254 -34.312 -5.184 1 86.69 5 LEU B C 1
ATOM 2509 O O . LEU B 1 5 ? 5.352 -34.656 -4.715 1 86.69 5 LEU B O 1
ATOM 2513 N N . PRO B 1 6 ? 3.846 -34.656 -6.371 1 87.62 6 PRO B N 1
ATOM 2514 C CA . PRO B 1 6 ? 4.809 -35.312 -7.25 1 87.62 6 PRO B CA 1
ATOM 2515 C C . PRO B 1 6 ? 6.039 -34.438 -7.539 1 87.62 6 PRO B C 1
ATOM 2517 O O . PRO B 1 6 ? 5.922 -33.219 -7.691 1 87.62 6 PRO B O 1
ATOM 2520 N N . VAL B 1 7 ? 7.188 -35.062 -7.57 1 87 7 VAL B N 1
ATOM 2521 C CA . VAL B 1 7 ? 8.438 -34.438 -7.949 1 87 7 VAL B CA 1
ATOM 2522 C C . VAL B 1 7 ? 8.781 -34.781 -9.398 1 87 7 VAL B C 1
ATOM 2524 O O . VAL B 1 7 ? 8.859 -35.969 -9.75 1 87 7 VAL B O 1
ATOM 2527 N N . ILE B 1 8 ? 8.883 -33.781 -10.188 1 87.69 8 ILE B N 1
ATOM 2528 C CA . ILE B 1 8 ? 9.266 -34 -11.578 1 87.69 8 ILE B CA 1
ATOM 2529 C C . ILE B 1 8 ? 10.625 -33.344 -11.844 1 87.69 8 ILE B C 1
ATOM 2531 O O . ILE B 1 8 ? 10.82 -32.156 -11.578 1 87.69 8 ILE B O 1
ATOM 2535 N N . THR B 1 9 ? 11.555 -34.125 -12.359 1 85.12 9 THR B N 1
ATOM 2536 C CA . THR B 1 9 ? 12.914 -33.656 -12.617 1 85.12 9 THR B CA 1
ATOM 2537 C C . THR B 1 9 ? 13.062 -33.219 -14.078 1 85.12 9 THR B C 1
ATOM 2539 O O . THR B 1 9 ? 12.734 -33.969 -14.992 1 85.12 9 THR B O 1
ATOM 2542 N N . PHE B 1 10 ? 13.391 -31.969 -14.227 1 83 10 PHE B N 1
ATOM 2543 C CA . PHE B 1 10 ? 13.727 -31.469 -15.547 1 83 10 PHE B CA 1
ATOM 2544 C C . PHE B 1 10 ? 15.234 -31.438 -15.75 1 83 10 PHE B C 1
ATOM 2546 O O . PHE B 1 10 ? 15.914 -30.547 -15.25 1 83 10 PHE B O 1
ATOM 2553 N N . ASP B 1 11 ? 15.695 -32.469 -16.328 1 76.44 11 ASP B N 1
ATOM 2554 C CA . ASP B 1 11 ? 17.078 -32.406 -16.797 1 76.44 11 ASP B CA 1
ATOM 2555 C C . ASP B 1 11 ? 17.203 -31.531 -18.031 1 76.44 11 ASP B C 1
ATOM 2557 O O . ASP B 1 11 ? 16.219 -31.281 -18.734 1 76.44 11 ASP B O 1
ATOM 2561 N N . VAL B 1 12 ? 18.312 -31 -18.328 1 69.62 12 VAL B N 1
ATOM 2562 C CA . VAL B 1 12 ? 18.531 -30.094 -19.453 1 69.62 12 VAL B CA 1
ATOM 2563 C C . VAL B 1 12 ? 17.969 -30.703 -20.734 1 69.62 12 VAL B C 1
ATOM 2565 O O . VAL B 1 12 ? 17.344 -30 -21.547 1 69.62 12 VAL B O 1
ATOM 2568 N N . GLU B 1 13 ? 18.031 -31.859 -20.844 1 71.75 13 GLU B N 1
ATOM 2569 C CA . GLU B 1 13 ? 17.562 -32.531 -22.047 1 71.75 13 GLU B CA 1
ATOM 2570 C C . GLU B 1 13 ? 16.047 -32.625 -22.078 1 71.75 13 GLU B C 1
ATOM 2572 O O . GLU B 1 13 ? 15.445 -32.594 -23.156 1 71.75 13 GLU B O 1
ATOM 2577 N N . ALA B 1 14 ? 15.539 -32.625 -20.922 1 70.06 14 ALA B N 1
ATOM 2578 C CA . ALA B 1 14 ? 14.086 -32.75 -20.844 1 70.06 14 ALA B CA 1
ATOM 2579 C C . ALA B 1 14 ? 13.391 -31.469 -21.281 1 70.06 14 ALA B C 1
ATOM 2581 O O . ALA B 1 14 ? 12.195 -31.484 -21.594 1 70.06 14 ALA B O 1
ATOM 2582 N N . LEU B 1 15 ? 14.102 -30.5 -21.359 1 73.06 15 LEU B N 1
ATOM 2583 C CA . LEU B 1 15 ? 13.531 -29.188 -21.703 1 73.06 15 LEU B CA 1
ATOM 2584 C C . LEU B 1 15 ? 13.57 -28.969 -23.203 1 73.06 15 LEU B C 1
ATOM 2586 O O . LEU B 1 15 ? 13.047 -27.969 -23.703 1 73.06 15 LEU B O 1
ATOM 2590 N N . ASN B 1 16 ? 14.086 -29.984 -23.875 1 79.56 16 ASN B N 1
ATOM 2591 C CA . ASN B 1 16 ? 14.156 -29.953 -25.328 1 79.56 16 ASN B CA 1
ATOM 2592 C C . ASN B 1 16 ? 13.039 -30.766 -25.969 1 79.56 16 ASN B C 1
ATOM 2594 O O . ASN B 1 16 ? 13.008 -31.984 -25.844 1 79.56 16 ASN B O 1
ATOM 2598 N N . PRO B 1 17 ? 12.234 -30.141 -26.781 1 82.12 17 PRO B N 1
ATOM 2599 C CA . PRO B 1 17 ? 11.094 -30.844 -27.391 1 82.12 17 PRO B CA 1
ATOM 2600 C C . PRO B 1 17 ? 11.523 -31.938 -28.344 1 82.12 17 PRO B C 1
ATOM 2602 O O . PRO B 1 17 ? 10.719 -32.812 -28.688 1 82.12 17 PRO B O 1
ATOM 2605 N N . SER B 1 18 ? 12.711 -31.797 -28.781 1 82.81 18 SER B N 1
ATOM 2606 C CA . SER B 1 18 ? 13.195 -32.812 -29.703 1 82.81 18 SER B CA 1
ATOM 2607 C C . SER B 1 18 ? 13.625 -34.062 -28.969 1 82.81 18 SER B C 1
ATOM 2609 O O . SER B 1 18 ? 13.883 -35.094 -29.594 1 82.81 18 SER B O 1
ATOM 2611 N N . ASN B 1 19 ? 13.625 -34.031 -27.672 1 86.19 19 ASN B N 1
ATOM 2612 C CA . ASN B 1 19 ? 13.969 -35.188 -26.844 1 86.19 19 ASN B CA 1
ATOM 2613 C C . ASN B 1 19 ? 12.891 -36.25 -26.922 1 86.19 19 ASN B C 1
ATOM 2615 O O . ASN B 1 19 ? 11.695 -35.969 -26.859 1 86.19 19 ASN B O 1
ATOM 2619 N N . PRO B 1 20 ? 13.281 -37.5 -27.125 1 85.38 20 PRO B N 1
ATOM 2620 C CA . PRO B 1 20 ? 12.312 -38.594 -27.234 1 85.38 20 PRO B CA 1
ATOM 2621 C C . PRO B 1 20 ? 11.422 -38.719 -25.984 1 85.38 20 PRO B C 1
ATOM 2623 O O . PRO B 1 20 ? 10.297 -39.188 -26.078 1 85.38 20 PRO B O 1
ATOM 2626 N N . ALA B 1 21 ? 11.977 -38.25 -24.891 1 86.19 21 ALA B N 1
ATOM 2627 C CA . ALA B 1 21 ? 11.234 -38.375 -23.641 1 86.19 21 ALA B CA 1
ATOM 2628 C C . ALA B 1 21 ? 10.273 -37.219 -23.453 1 86.19 21 ALA B C 1
ATOM 2630 O O . ALA B 1 21 ? 9.539 -37.156 -22.469 1 86.19 21 ALA B O 1
ATOM 2631 N N . TRP B 1 22 ? 10.227 -36.312 -24.359 1 91 22 TRP B N 1
ATOM 2632 C CA . TRP B 1 22 ? 9.43 -35.094 -24.234 1 91 22 TRP B CA 1
ATOM 2633 C C . TRP B 1 22 ? 7.961 -35.406 -24 1 91 22 TRP B C 1
ATOM 2635 O O . TRP B 1 22 ? 7.363 -34.969 -23.031 1 91 22 TRP B O 1
ATOM 2645 N N . LEU B 1 23 ? 7.426 -36.25 -24.828 1 91.19 23 LEU B N 1
ATOM 2646 C CA . LEU B 1 23 ? 5.996 -36.531 -24.75 1 91.19 23 LEU B CA 1
ATOM 2647 C C . LEU B 1 23 ? 5.66 -37.281 -23.484 1 91.19 23 LEU B C 1
ATOM 2649 O O . LEU B 1 23 ? 4.629 -37.031 -22.844 1 91.19 23 LEU B O 1
ATOM 2653 N N . SER B 1 24 ? 6.508 -38.25 -23.125 1 91.75 24 SER B N 1
ATOM 2654 C CA . SER B 1 24 ? 6.273 -39 -21.891 1 91.75 24 SER B CA 1
ATOM 2655 C C . SER B 1 24 ? 6.359 -38.094 -20.672 1 91.75 24 SER B C 1
ATOM 2657 O O . SER B 1 24 ? 5.543 -38.188 -19.75 1 91.75 24 SER B O 1
ATOM 2659 N N . THR B 1 25 ? 7.332 -37.219 -20.656 1 90.5 25 THR B N 1
ATOM 2660 C CA . THR B 1 25 ? 7.445 -36.25 -19.578 1 90.5 25 THR B CA 1
ATOM 2661 C C . THR B 1 25 ? 6.25 -35.281 -19.578 1 90.5 25 THR B C 1
ATOM 2663 O O . THR B 1 25 ? 5.742 -34.938 -18.516 1 90.5 25 THR B O 1
ATOM 2666 N N . SER B 1 26 ? 5.809 -34.906 -20.719 1 91.75 26 SER B N 1
ATOM 2667 C CA . SER B 1 26 ? 4.648 -34.031 -20.859 1 91.75 26 SER B CA 1
ATOM 2668 C C . SER B 1 26 ? 3.406 -34.688 -20.234 1 91.75 26 SER B C 1
ATOM 2670 O O . SER B 1 26 ? 2.604 -34 -19.594 1 91.75 26 SER B O 1
ATOM 2672 N N . HIS B 1 27 ? 3.303 -35.969 -20.422 1 93.25 27 HIS B N 1
ATOM 2673 C CA . HIS B 1 27 ? 2.164 -36.688 -19.844 1 93.25 27 HIS B CA 1
ATOM 2674 C C . HIS B 1 27 ? 2.248 -36.719 -18.312 1 93.25 27 HIS B C 1
ATOM 2676 O O . HIS B 1 27 ? 1.227 -36.625 -17.641 1 93.25 27 HIS B O 1
ATOM 2682 N N . VAL B 1 28 ? 3.455 -36.875 -17.859 1 91.44 28 VAL B N 1
ATOM 2683 C CA . VAL B 1 28 ? 3.66 -36.875 -16.406 1 91.44 28 VAL B CA 1
ATOM 2684 C C . VAL B 1 28 ? 3.303 -35.5 -15.828 1 91.44 28 VAL B C 1
ATOM 2686 O O . VAL B 1 28 ? 2.635 -35.406 -14.797 1 91.44 28 VAL B O 1
ATOM 2689 N N . VAL B 1 29 ? 3.756 -34.469 -16.484 1 90.44 29 VAL B N 1
ATOM 2690 C CA . VAL B 1 29 ? 3.465 -33.094 -16.078 1 90.44 29 VAL B CA 1
ATOM 2691 C C . VAL B 1 29 ? 1.957 -32.875 -16.078 1 90.44 29 VAL B C 1
ATOM 2693 O O . VAL B 1 29 ? 1.397 -32.344 -15.109 1 90.44 29 VAL B O 1
ATOM 2696 N N . ARG B 1 30 ? 1.266 -33.25 -17.125 1 90.12 30 ARG B N 1
ATOM 2697 C CA . ARG B 1 30 ? -0.18 -33.062 -17.234 1 90.12 30 ARG B CA 1
ATOM 2698 C C . ARG B 1 30 ? -0.905 -33.781 -16.094 1 90.12 30 ARG B C 1
ATOM 2700 O O . ARG B 1 30 ? -1.79 -33.188 -15.469 1 90.12 30 ARG B O 1
ATOM 2707 N N . ARG B 1 31 ? -0.523 -35 -15.844 1 91.56 31 ARG B N 1
ATOM 2708 C CA . ARG B 1 31 ? -1.184 -35.781 -14.797 1 91.56 31 ARG B CA 1
ATOM 2709 C C . ARG B 1 31 ? -1.026 -35.125 -13.438 1 91.56 31 ARG B C 1
ATOM 2711 O O . ARG B 1 31 ? -1.979 -35.062 -12.656 1 91.56 31 ARG B O 1
ATOM 2718 N N . ALA B 1 32 ? 0.191 -34.688 -13.125 1 88.81 32 ALA B N 1
ATOM 2719 C CA . ALA B 1 32 ? 0.439 -34 -11.867 1 88.81 32 ALA B CA 1
ATOM 2720 C C . ALA B 1 32 ? -0.432 -32.75 -11.75 1 88.81 32 ALA B C 1
ATOM 2722 O O . ALA B 1 32 ? -1.016 -32.469 -10.695 1 88.81 32 ALA B O 1
ATOM 2723 N N . LEU B 1 33 ? -0.569 -32.031 -12.805 1 88.69 33 LEU B N 1
ATOM 2724 C CA . LEU B 1 33 ? -1.339 -30.781 -12.797 1 88.69 33 LEU B CA 1
ATOM 2725 C C . LEU B 1 33 ? -2.836 -31.062 -12.727 1 88.69 33 LEU B C 1
ATOM 2727 O O . LEU B 1 33 ? -3.584 -30.344 -12.07 1 88.69 33 LEU B O 1
ATOM 2731 N N . GLU B 1 34 ? -3.236 -32.062 -13.422 1 87.75 34 GLU B N 1
ATOM 2732 C CA . GLU B 1 34 ? -4.648 -32.438 -13.375 1 87.75 34 GLU B CA 1
ATOM 2733 C C . GLU B 1 34 ? -5.059 -32.844 -11.969 1 87.75 34 GLU B C 1
ATOM 2735 O O . GLU B 1 34 ? -6.168 -32.562 -11.523 1 87.75 34 GLU B O 1
ATOM 2740 N N . GLU B 1 35 ? -4.176 -33.5 -11.359 1 87.75 35 GLU B N 1
ATOM 2741 C CA . GLU B 1 35 ? -4.523 -34.094 -10.07 1 87.75 35 GLU B CA 1
ATOM 2742 C C . GLU B 1 35 ? -4.297 -33.125 -8.93 1 87.75 35 GLU B C 1
ATOM 2744 O O . GLU B 1 35 ? -5.137 -33 -8.039 1 87.75 35 GLU B O 1
ATOM 2749 N N . TYR B 1 36 ? -3.152 -32.375 -8.961 1 85.75 36 TYR B N 1
ATOM 2750 C CA . TYR B 1 36 ? -2.758 -31.594 -7.805 1 85.75 36 TYR B CA 1
ATOM 2751 C C . TYR B 1 36 ? -2.748 -30.109 -8.141 1 85.75 36 TYR B C 1
ATOM 2753 O O . TYR B 1 36 ? -2.715 -29.266 -7.246 1 85.75 36 TYR B O 1
ATOM 2761 N N . GLY B 1 37 ? -2.801 -29.781 -9.391 1 85.94 37 GLY B N 1
ATOM 2762 C CA . GLY B 1 37 ? -2.701 -28.391 -9.812 1 85.94 37 GLY B CA 1
ATOM 2763 C C . GLY B 1 37 ? -1.291 -27.844 -9.727 1 85.94 37 GLY B C 1
ATOM 2764 O O . GLY B 1 37 ? -1.026 -26.734 -10.188 1 85.94 37 GLY B O 1
ATOM 2765 N N . CYS B 1 38 ? -0.361 -28.625 -9.133 1 88.44 38 CYS B N 1
ATOM 2766 C CA . CYS B 1 38 ? 1.038 -28.234 -9.016 1 88.44 38 CYS B CA 1
ATOM 2767 C C . CYS B 1 38 ? 1.936 -29.453 -8.844 1 88.44 38 CYS B C 1
ATOM 2769 O O . CYS B 1 38 ? 1.445 -30.578 -8.742 1 88.44 38 CYS B O 1
ATOM 2771 N N . PHE B 1 39 ? 3.207 -29.25 -8.945 1 87.94 39 PHE B N 1
ATOM 2772 C CA . PHE B 1 39 ? 4.211 -30.281 -8.68 1 87.94 39 PHE B CA 1
ATOM 2773 C C . PHE B 1 39 ? 5.527 -29.656 -8.242 1 87.94 39 PHE B C 1
ATOM 2775 O O . PHE B 1 39 ? 5.723 -28.438 -8.391 1 87.94 39 PHE B O 1
ATOM 2782 N N . VAL B 1 40 ? 6.383 -30.453 -7.68 1 87.88 40 VAL B N 1
ATOM 2783 C CA . VAL B 1 40 ? 7.723 -30.016 -7.293 1 87.88 40 VAL B CA 1
ATOM 2784 C C . VAL B 1 40 ? 8.68 -30.203 -8.461 1 87.88 40 VAL B C 1
ATOM 2786 O O . VAL B 1 40 ? 8.766 -31.281 -9.039 1 87.88 40 VAL B O 1
ATOM 2789 N N . LEU B 1 41 ? 9.32 -29.125 -8.781 1 86.94 41 LEU B N 1
ATOM 2790 C CA . LEU B 1 41 ? 10.273 -29.172 -9.891 1 86.94 41 LEU B CA 1
ATOM 2791 C C . LEU B 1 41 ? 11.695 -29.344 -9.375 1 86.94 41 LEU B C 1
ATOM 2793 O O . LEU B 1 41 ? 12.156 -28.578 -8.523 1 86.94 41 LEU B O 1
ATOM 2797 N N . SER B 1 42 ? 12.273 -30.359 -9.805 1 84.44 42 SER B N 1
ATOM 2798 C CA . SER B 1 42 ? 13.711 -30.562 -9.617 1 84.44 42 SER B CA 1
ATOM 2799 C C . SER B 1 42 ? 14.477 -30.312 -10.906 1 84.44 42 SER B C 1
ATOM 2801 O O . SER B 1 42 ? 14.219 -30.953 -11.922 1 84.44 42 SER B O 1
ATOM 2803 N N . THR B 1 43 ? 15.367 -29.281 -10.898 1 84.5 43 THR B N 1
ATOM 2804 C CA . THR B 1 43 ? 16.062 -28.969 -12.141 1 84.5 43 THR B CA 1
ATOM 2805 C C . THR B 1 43 ? 17.469 -28.438 -11.859 1 84.5 43 THR B C 1
ATOM 2807 O O . THR B 1 43 ? 17.703 -27.844 -10.805 1 84.5 43 THR B O 1
ATOM 2810 N N . LYS B 1 44 ? 18.312 -28.672 -12.766 1 83.88 44 LYS B N 1
ATOM 2811 C CA . LYS B 1 44 ? 19.656 -28.109 -12.719 1 83.88 44 LYS B CA 1
ATOM 2812 C C . LYS B 1 44 ? 19.766 -26.875 -13.609 1 83.88 44 LYS B C 1
ATOM 2814 O O . LYS B 1 44 ? 20.859 -26.297 -13.75 1 83.88 44 LYS B O 1
ATOM 2819 N N . LYS B 1 45 ? 18.672 -26.516 -14.156 1 85.25 45 LYS B N 1
ATOM 2820 C CA . LYS B 1 45 ? 18.641 -25.375 -15.062 1 85.25 45 LYS B CA 1
ATOM 2821 C C . LYS B 1 45 ? 18.984 -24.078 -14.32 1 85.25 45 LYS B C 1
ATOM 2823 O O . LYS B 1 45 ? 19.531 -23.156 -14.906 1 85.25 45 LYS B O 1
ATOM 2828 N N . ILE B 1 46 ? 18.672 -23.984 -13.078 1 88.81 46 ILE B N 1
ATOM 2829 C CA . ILE B 1 46 ? 18.984 -22.797 -12.266 1 88.81 46 ILE B CA 1
ATOM 2830 C C . ILE B 1 46 ? 20.219 -23.078 -11.406 1 88.81 46 ILE B C 1
ATOM 2832 O O . ILE B 1 46 ? 20.156 -23.859 -10.461 1 88.81 46 ILE B O 1
ATOM 2836 N N . PRO B 1 47 ? 21.297 -22.406 -11.766 1 91.75 47 PRO B N 1
ATOM 2837 C CA . PRO B 1 47 ? 22.5 -22.641 -10.953 1 91.75 47 PRO B CA 1
ATOM 2838 C C . PRO B 1 47 ? 22.281 -22.297 -9.484 1 91.75 47 PRO B C 1
ATOM 2840 O O . PRO B 1 47 ? 21.609 -21.312 -9.164 1 91.75 47 PRO B O 1
ATOM 2843 N N . TRP B 1 48 ? 22.906 -23.109 -8.695 1 89.69 48 TRP B N 1
ATOM 2844 C CA . TRP B 1 48 ? 22.75 -22.953 -7.254 1 89.69 48 TRP B CA 1
ATOM 2845 C C . TRP B 1 48 ? 23.266 -21.594 -6.793 1 89.69 48 TRP B C 1
ATOM 2847 O O . TRP B 1 48 ? 22.641 -20.938 -5.949 1 89.69 48 TRP B O 1
ATOM 2857 N N . ASP B 1 49 ? 24.359 -21.203 -7.285 1 94.69 49 ASP B N 1
ATOM 2858 C CA . ASP B 1 49 ? 24.953 -19.938 -6.875 1 94.69 49 ASP B CA 1
ATOM 2859 C C . ASP B 1 49 ? 24.047 -18.75 -7.25 1 94.69 49 ASP B C 1
ATOM 2861 O O . ASP B 1 49 ? 23.969 -17.781 -6.504 1 94.69 49 ASP B O 1
ATOM 2865 N N . LEU B 1 50 ? 23.422 -18.859 -8.398 1 95.75 50 LEU B N 1
ATOM 2866 C CA . LEU B 1 50 ? 22.5 -17.812 -8.812 1 95.75 50 LEU B CA 1
ATOM 2867 C C . LEU B 1 50 ? 21.297 -17.734 -7.863 1 95.75 50 LEU B C 1
ATOM 2869 O O . LEU B 1 50 ? 20.906 -16.641 -7.453 1 95.75 50 LEU B O 1
ATOM 2873 N N . ARG B 1 51 ? 20.844 -18.859 -7.551 1 92.81 51 ARG B N 1
ATOM 2874 C CA . ARG B 1 51 ? 19.703 -18.938 -6.637 1 92.81 51 ARG B CA 1
ATOM 2875 C C . ARG B 1 51 ? 20.047 -18.359 -5.27 1 92.81 51 ARG B C 1
ATOM 2877 O O . ARG B 1 51 ? 19.312 -17.547 -4.727 1 92.81 51 ARG B O 1
ATOM 2884 N N . GLU B 1 52 ? 21.156 -18.75 -4.727 1 93.44 52 GLU B N 1
ATOM 2885 C CA . GLU B 1 52 ? 21.594 -18.25 -3.426 1 93.44 52 GLU B CA 1
ATOM 2886 C C . GLU B 1 52 ? 21.781 -16.734 -3.439 1 93.44 52 GLU B C 1
ATOM 2888 O O . GLU B 1 52 ? 21.359 -16.047 -2.508 1 93.44 52 GLU B O 1
ATOM 2893 N N . THR B 1 53 ? 22.391 -16.312 -4.488 1 96.75 53 THR B N 1
ATOM 2894 C CA . THR B 1 53 ? 22.625 -14.883 -4.617 1 96.75 53 THR B CA 1
ATOM 2895 C C . THR B 1 53 ? 21.297 -14.133 -4.723 1 96.75 53 THR B C 1
ATOM 2897 O O . THR B 1 53 ? 21.125 -13.055 -4.137 1 96.75 53 THR B O 1
ATOM 2900 N N . MET B 1 54 ? 20.312 -14.648 -5.457 1 96.19 54 MET B N 1
ATOM 2901 C CA . MET B 1 54 ? 19 -14.023 -5.613 1 96.19 54 MET B CA 1
ATOM 2902 C C . MET B 1 54 ? 18.312 -13.852 -4.262 1 96.19 54 MET B C 1
ATOM 2904 O O . MET B 1 54 ? 17.781 -12.781 -3.963 1 96.19 54 MET B O 1
ATOM 2908 N N . PHE B 1 55 ? 18.391 -14.828 -3.404 1 95 55 PHE B N 1
ATOM 2909 C CA . PHE B 1 55 ? 17.734 -14.758 -2.109 1 95 55 PHE B CA 1
ATOM 2910 C C . PHE B 1 55 ? 18.469 -13.828 -1.163 1 95 55 PHE B C 1
ATOM 2912 O O . PHE B 1 55 ? 17.859 -13.094 -0.386 1 95 55 PHE B O 1
ATOM 2919 N N . GLU B 1 56 ? 19.781 -13.852 -1.28 1 95.56 56 GLU B N 1
ATOM 2920 C CA . GLU B 1 56 ? 20.547 -12.922 -0.458 1 95.56 56 GLU B CA 1
ATOM 2921 C C . GLU B 1 56 ? 20.219 -11.477 -0.818 1 95.56 56 GLU B C 1
ATOM 2923 O O . GLU B 1 56 ? 19.984 -10.648 0.066 1 95.56 56 GLU B O 1
ATOM 2928 N N . LEU B 1 57 ? 20.203 -11.242 -2.074 1 96 57 LEU B N 1
ATOM 2929 C CA . LEU B 1 57 ? 19.922 -9.891 -2.535 1 96 57 LEU B CA 1
ATOM 2930 C C . LEU B 1 57 ? 18.469 -9.5 -2.266 1 96 57 LEU B C 1
ATOM 2932 O O . LEU B 1 57 ? 18.172 -8.336 -2.01 1 96 57 LEU B O 1
ATOM 2936 N N . SER B 1 58 ? 17.562 -10.438 -2.326 1 95.38 58 SER B N 1
ATOM 2937 C CA . SER B 1 58 ? 16.156 -10.164 -2.059 1 95.38 58 SER B CA 1
ATOM 2938 C C . SER B 1 58 ? 15.945 -9.695 -0.622 1 95.38 58 SER B C 1
ATOM 2940 O O . SER B 1 58 ? 15.047 -8.891 -0.348 1 95.38 58 SER B O 1
ATOM 2942 N N . LYS B 1 59 ? 16.766 -10.211 0.292 1 95.19 59 LYS B N 1
ATOM 2943 C CA . LYS B 1 59 ? 16.672 -9.789 1.688 1 95.19 59 LYS B CA 1
ATOM 2944 C C . LYS B 1 59 ? 16.906 -8.289 1.825 1 95.19 59 LYS B C 1
ATOM 2946 O O . LYS B 1 59 ? 16.297 -7.641 2.688 1 95.19 59 LYS B O 1
ATOM 2951 N N . ASP B 1 60 ? 17.719 -7.734 0.931 1 93.06 60 ASP B N 1
ATOM 2952 C CA . ASP B 1 60 ? 18.031 -6.309 0.972 1 93.06 60 ASP B CA 1
ATOM 2953 C C . ASP B 1 60 ? 16.781 -5.465 0.695 1 93.06 60 ASP B C 1
ATOM 2955 O O . ASP B 1 60 ? 16.656 -4.359 1.221 1 93.06 60 ASP B O 1
ATOM 2959 N N . LEU B 1 61 ? 15.906 -5.965 -0.11 1 95.44 61 LEU B N 1
ATOM 2960 C CA . LEU B 1 61 ? 14.664 -5.258 -0.407 1 95.44 61 LEU B CA 1
ATOM 2961 C C . LEU B 1 61 ? 13.867 -4.996 0.867 1 95.44 61 LEU B C 1
ATOM 2963 O O . LEU B 1 61 ? 13.352 -3.895 1.065 1 95.44 61 LEU B O 1
ATOM 2967 N N . PHE B 1 62 ? 13.859 -5.977 1.724 1 96.19 62 PHE B N 1
ATOM 2968 C CA . PHE B 1 62 ? 12.977 -5.945 2.887 1 96.19 62 PHE B CA 1
ATOM 2969 C C . PHE B 1 62 ? 13.602 -5.133 4.016 1 96.19 62 PHE B C 1
ATOM 2971 O O . PHE B 1 62 ? 12.93 -4.812 5 1 96.19 62 PHE B O 1
ATOM 2978 N N . LEU B 1 63 ? 14.852 -4.766 3.844 1 92.12 63 LEU B N 1
ATOM 2979 C CA . LEU B 1 63 ? 15.547 -3.939 4.828 1 92.12 63 LEU B CA 1
ATOM 2980 C C . LEU B 1 63 ? 15.406 -2.459 4.492 1 92.12 63 LEU B C 1
ATOM 2982 O O . LEU B 1 63 ? 15.758 -1.599 5.301 1 92.12 63 LEU B O 1
ATOM 2986 N N . LEU B 1 64 ? 14.883 -2.174 3.332 1 91.25 64 LEU B N 1
ATOM 2987 C CA . LEU B 1 64 ? 14.703 -0.783 2.93 1 91.25 64 LEU B CA 1
ATOM 2988 C C . LEU B 1 64 ? 13.664 -0.093 3.809 1 91.25 64 LEU B C 1
ATOM 2990 O O . LEU B 1 64 ? 12.789 -0.75 4.379 1 91.25 64 LEU B O 1
ATOM 2994 N N . PRO B 1 65 ? 13.805 1.223 3.934 1 86.81 65 PRO B N 1
ATOM 2995 C CA . PRO B 1 65 ? 12.773 1.974 4.664 1 86.81 65 PRO B CA 1
ATOM 2996 C C . PRO B 1 65 ? 11.406 1.916 3.984 1 86.81 65 PRO B C 1
ATOM 2998 O O . PRO B 1 65 ? 11.328 1.827 2.758 1 86.81 65 PRO B O 1
ATOM 3001 N N . ILE B 1 66 ? 10.352 2 4.766 1 88.06 66 ILE B N 1
ATOM 3002 C CA . ILE B 1 66 ? 8.984 1.869 4.273 1 88.06 66 ILE B CA 1
ATOM 3003 C C . ILE B 1 66 ? 8.719 2.932 3.211 1 88.06 66 ILE B C 1
ATOM 3005 O O . ILE B 1 66 ? 7.988 2.686 2.246 1 88.06 66 ILE B O 1
ATOM 3009 N N . GLU B 1 67 ? 9.289 4.117 3.285 1 84.75 67 GLU B N 1
ATOM 3010 C CA . GLU B 1 67 ? 9.102 5.203 2.328 1 84.75 67 GLU B CA 1
ATOM 3011 C C . GLU B 1 67 ? 9.609 4.812 0.943 1 84.75 67 GLU B C 1
ATOM 3013 O O . GLU B 1 67 ? 9.055 5.238 -0.07 1 84.75 67 GLU B O 1
ATOM 3018 N N . THR B 1 68 ? 10.656 4.043 0.969 1 89.12 68 THR B N 1
ATOM 3019 C CA . THR B 1 68 ? 11.203 3.557 -0.292 1 89.12 68 THR B CA 1
ATOM 3020 C C . THR B 1 68 ? 10.383 2.387 -0.825 1 89.12 68 THR B C 1
ATOM 3022 O O . THR B 1 68 ? 10.031 2.357 -2.006 1 89.12 68 THR B O 1
ATOM 3025 N N . LYS B 1 69 ? 10.008 1.483 0.069 1 93.19 69 LYS B N 1
ATOM 30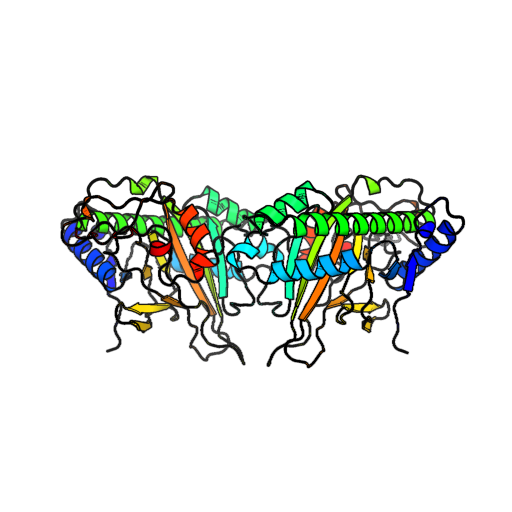26 C CA . LYS B 1 69 ? 9.297 0.275 -0.334 1 93.19 69 LYS B CA 1
ATOM 3027 C C . LYS B 1 69 ? 7.949 0.617 -0.968 1 93.19 69 LYS B C 1
ATOM 3029 O O . LYS B 1 69 ? 7.543 -0.013 -1.945 1 93.19 69 LYS B O 1
ATOM 3034 N N . THR B 1 70 ? 7.355 1.625 -0.475 1 91.06 70 THR B N 1
ATOM 3035 C CA . THR B 1 70 ? 6.016 2.002 -0.916 1 91.06 70 THR B CA 1
ATOM 3036 C C . THR B 1 70 ? 6.047 2.521 -2.35 1 91.06 70 THR B C 1
ATOM 3038 O O . THR B 1 70 ? 5.012 2.58 -3.016 1 91.06 70 THR B O 1
ATOM 3041 N N . LYS B 1 71 ? 7.199 2.906 -2.865 1 91.88 71 LYS B N 1
ATOM 3042 C CA . LYS B 1 71 ? 7.309 3.395 -4.238 1 91.88 71 LYS B CA 1
ATOM 3043 C C . LYS B 1 71 ? 6.938 2.305 -5.238 1 91.88 71 LYS B C 1
ATOM 3045 O O . LYS B 1 71 ? 6.57 2.602 -6.379 1 91.88 71 LYS B O 1
ATOM 3050 N N . ASN B 1 72 ? 7.113 1.072 -4.828 1 96.06 72 ASN B N 1
ATOM 3051 C CA . ASN B 1 72 ? 6.629 -0.037 -5.645 1 96.06 72 ASN B CA 1
ATOM 3052 C C . ASN B 1 72 ? 5.113 -0.169 -5.574 1 96.06 72 ASN B C 1
ATOM 3054 O O . ASN B 1 72 ? 4.594 -1.184 -5.102 1 96.06 72 ASN B O 1
ATOM 3058 N N . CYS B 1 73 ? 4.445 0.802 -6.07 1 90.75 73 CYS B N 1
ATOM 3059 C CA . CYS B 1 73 ? 2.99 0.876 -5.973 1 90.75 73 CYS B CA 1
ATOM 3060 C C . CYS B 1 73 ? 2.332 0.418 -7.27 1 90.75 73 CYS B C 1
ATOM 3062 O O . CYS B 1 73 ? 2.865 0.646 -8.352 1 90.75 73 CYS B O 1
ATOM 3064 N N . SER B 1 74 ? 1.247 -0.313 -7.125 1 90 74 SER B N 1
ATOM 3065 C CA . SER B 1 74 ? 0.44 -0.779 -8.25 1 90 74 SER B CA 1
ATOM 3066 C C . SER B 1 74 ? -1.049 -0.679 -7.938 1 90 74 SER B C 1
ATOM 3068 O O . SER B 1 74 ? -1.47 -0.914 -6.805 1 90 74 SER B O 1
ATOM 3070 N N . LYS B 1 75 ? -1.84 -0.374 -8.945 1 85.5 75 LYS B N 1
ATOM 3071 C CA . LYS B 1 75 ? -3.291 -0.326 -8.789 1 85.5 75 LYS B CA 1
ATOM 3072 C C . LYS B 1 75 ? -3.881 -1.73 -8.703 1 85.5 75 LYS B C 1
ATOM 3074 O O . LYS B 1 75 ? -5.047 -1.897 -8.336 1 85.5 75 LYS B O 1
ATOM 3079 N N . ILE B 1 76 ? -3.123 -2.713 -9.039 1 85.5 76 ILE B N 1
ATOM 3080 C CA . ILE B 1 76 ? -3.562 -4.102 -8.945 1 85.5 76 ILE B CA 1
ATOM 3081 C C . ILE B 1 76 ? -3.029 -4.73 -7.664 1 85.5 76 ILE B C 1
ATOM 3083 O O . ILE B 1 76 ? -1.816 -4.758 -7.438 1 85.5 76 ILE B O 1
ATOM 3087 N N . LEU B 1 77 ? -3.957 -5.188 -6.867 1 85.31 77 LEU B N 1
ATOM 3088 C CA . LEU B 1 77 ? -3.578 -5.805 -5.602 1 85.31 77 LEU B CA 1
ATOM 3089 C C . LEU B 1 77 ? -2.59 -6.941 -5.824 1 85.31 77 LEU B C 1
ATOM 3091 O O . LEU B 1 77 ? -2.812 -7.809 -6.672 1 85.31 77 LEU B O 1
ATOM 3095 N N . GLY B 1 78 ? -1.485 -6.848 -5.148 1 89.19 78 GLY B N 1
ATOM 3096 C CA . GLY B 1 78 ? -0.503 -7.918 -5.203 1 89.19 78 GLY B CA 1
ATOM 3097 C C . GLY B 1 78 ? 0.591 -7.672 -6.223 1 89.19 78 GLY B C 1
ATOM 3098 O O . GLY B 1 78 ? 1.595 -8.383 -6.25 1 89.19 78 GLY B O 1
ATOM 3099 N N . PHE B 1 79 ? 0.427 -6.715 -7.082 1 92.81 79 PHE B N 1
ATOM 3100 C CA . PHE B 1 79 ? 1.388 -6.508 -8.156 1 92.81 79 PHE B CA 1
ATOM 3101 C C . PHE B 1 79 ? 2.496 -5.555 -7.719 1 92.81 79 PHE B C 1
ATOM 3103 O O . PHE B 1 79 ? 3.531 -5.453 -8.383 1 92.81 79 PHE B O 1
ATOM 3110 N N . GLY B 1 80 ? 2.332 -4.859 -6.637 1 94.88 80 GLY B N 1
ATOM 3111 C CA . GLY B 1 80 ? 3.338 -3.982 -6.059 1 94.88 80 GLY B CA 1
ATOM 3112 C C . GLY B 1 80 ? 3.697 -4.348 -4.633 1 94.88 80 GLY B C 1
ATOM 3113 O O . GLY B 1 80 ? 3.639 -5.516 -4.25 1 94.88 80 GLY B O 1
ATOM 3114 N N . TYR B 1 81 ? 4.184 -3.291 -3.912 1 96.69 81 TYR B N 1
ATOM 3115 C CA . TYR B 1 81 ? 4.527 -3.496 -2.51 1 96.69 81 TYR B CA 1
ATOM 3116 C C . TYR B 1 81 ? 3.291 -3.84 -1.689 1 96.69 81 TYR B C 1
ATOM 3118 O O . TYR B 1 81 ? 2.264 -3.166 -1.79 1 96.69 81 TYR B O 1
ATOM 3126 N N . GLY B 1 82 ? 3.379 -4.953 -0.971 1 95.19 82 GLY B N 1
ATOM 3127 C CA . GLY B 1 82 ? 2.314 -5.387 -0.082 1 95.19 82 GLY B CA 1
ATOM 3128 C C . GLY B 1 82 ? 2.77 -5.566 1.354 1 95.19 82 GLY B C 1
ATOM 3129 O O . GLY B 1 82 ? 3.699 -6.328 1.624 1 95.19 82 GLY B O 1
ATOM 3130 N N . ASN B 1 83 ? 2.203 -4.891 2.275 1 94.44 83 ASN B N 1
ATOM 3131 C CA . ASN B 1 83 ? 2.375 -4.973 3.723 1 94.44 83 ASN B CA 1
ATOM 3132 C C . ASN B 1 83 ? 1.139 -4.473 4.461 1 94.44 83 ASN B C 1
ATOM 3134 O O . ASN B 1 83 ? 1.097 -3.32 4.902 1 94.44 83 ASN B O 1
ATOM 3138 N N . TYR B 1 84 ? 0.206 -5.324 4.633 1 92.81 84 TYR B N 1
ATOM 3139 C CA . TYR B 1 84 ? -1.109 -4.926 5.121 1 92.81 84 TYR B CA 1
ATOM 3140 C C . TYR B 1 84 ? -1.312 -5.359 6.566 1 92.81 84 TYR B C 1
A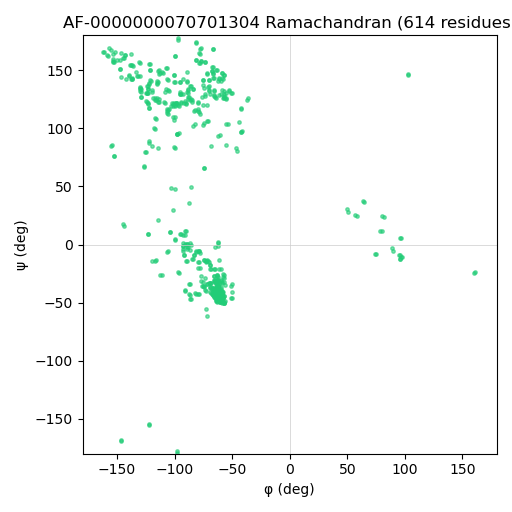TOM 3142 O O . TYR B 1 84 ? -0.816 -6.41 6.98 1 92.81 84 TYR B O 1
ATOM 3150 N N . SER B 1 85 ? -2.145 -4.594 7.27 1 91.06 85 SER B N 1
ATOM 3151 C CA . SER B 1 85 ? -2.439 -4.902 8.664 1 91.06 85 SER B CA 1
ATOM 3152 C C . SER B 1 85 ? -3.188 -6.223 8.797 1 91.06 85 SER B C 1
ATOM 3154 O O . SER B 1 85 ? -3.043 -6.93 9.797 1 91.06 85 SER B O 1
ATOM 3156 N N . SER B 1 86 ? -3.936 -6.602 7.75 1 89.69 86 SER B N 1
ATOM 3157 C CA . SER B 1 86 ? -4.711 -7.84 7.766 1 89.69 86 SER B CA 1
ATOM 3158 C C . SER B 1 86 ? -3.828 -9.047 7.488 1 89.69 86 SER B C 1
ATOM 3160 O O . SER B 1 86 ? -4.242 -10.188 7.703 1 89.69 86 SER B O 1
ATOM 3162 N N . LEU B 1 87 ? -2.656 -8.836 7.004 1 94.12 87 LEU B N 1
ATOM 3163 C CA . LEU B 1 87 ? -1.669 -9.867 6.727 1 94.12 87 LEU B CA 1
ATOM 3164 C C . LEU B 1 87 ? -0.34 -9.555 7.406 1 94.12 87 LEU B C 1
ATOM 3166 O O . LEU B 1 87 ? 0.683 -9.398 6.734 1 94.12 87 LEU B O 1
ATOM 3170 N N . PRO B 1 88 ? -0.337 -9.594 8.711 1 92.44 88 PRO B N 1
ATOM 3171 C CA . PRO B 1 88 ? 0.803 -9.039 9.438 1 92.44 88 PRO B CA 1
ATOM 3172 C C . PRO B 1 88 ? 2.078 -9.852 9.258 1 92.44 88 PRO B C 1
ATOM 3174 O O . PRO B 1 88 ? 3.18 -9.352 9.492 1 92.44 88 PRO B O 1
ATOM 3177 N N . LEU B 1 89 ? 1.987 -11.109 8.875 1 94.81 89 LEU B N 1
ATOM 3178 C CA . LEU B 1 89 ? 3.176 -11.945 8.758 1 94.81 89 LEU B CA 1
ATOM 3179 C C . LEU B 1 89 ? 3.787 -11.828 7.367 1 94.81 89 LEU B C 1
ATOM 3181 O O . LEU B 1 89 ? 4.859 -12.383 7.109 1 94.81 89 LEU B O 1
ATOM 3185 N N . PHE B 1 90 ? 3.127 -11.055 6.516 1 96.88 90 PHE B N 1
ATOM 3186 C CA . PHE B 1 90 ? 3.436 -11.141 5.094 1 96.88 90 PHE B CA 1
ATOM 3187 C C . PHE B 1 90 ? 3.846 -9.781 4.543 1 96.88 90 PHE B C 1
ATOM 3189 O O . PHE B 1 90 ? 3.223 -8.766 4.859 1 96.88 90 PHE B O 1
ATOM 3196 N N . GLU B 1 91 ? 4.926 -9.711 3.766 1 97.56 91 GLU B N 1
ATOM 3197 C CA . GLU B 1 91 ? 5.395 -8.555 3.002 1 97.56 91 GLU B CA 1
ATOM 3198 C C . GLU B 1 91 ? 5.863 -8.969 1.607 1 97.56 91 GLU B C 1
ATOM 3200 O O . GLU B 1 91 ? 6.43 -10.047 1.433 1 97.56 91 GLU B O 1
ATOM 3205 N N . SER B 1 92 ? 5.566 -8.094 0.596 1 98 92 SER B N 1
ATOM 3206 C CA . SER B 1 92 ? 5.922 -8.555 -0.741 1 98 92 SER B CA 1
ATOM 3207 C C . SER B 1 92 ? 6.191 -7.383 -1.678 1 98 92 SER B C 1
ATOM 3209 O O . SER B 1 92 ? 5.777 -6.254 -1.401 1 98 92 SER B O 1
ATOM 3211 N N . PHE B 1 93 ? 6.949 -7.668 -2.727 1 98.31 93 PHE B N 1
ATOM 3212 C CA . PHE B 1 93 ? 7.18 -6.793 -3.869 1 98.31 93 PHE B CA 1
ATOM 3213 C C . PHE B 1 93 ? 6.754 -7.469 -5.164 1 98.31 93 PHE B C 1
ATOM 3215 O O . PHE B 1 93 ? 6.715 -8.695 -5.246 1 98.31 93 PHE B O 1
ATOM 3222 N N . GLY B 1 94 ? 6.441 -6.633 -6.156 1 97.81 94 GLY B N 1
ATOM 3223 C CA . GLY B 1 94 ? 6.148 -7.148 -7.48 1 97.81 94 GLY B CA 1
ATOM 3224 C C . GLY B 1 94 ? 6.793 -6.344 -8.594 1 97.81 94 GLY B C 1
ATOM 3225 O O . GLY B 1 94 ? 6.906 -5.117 -8.492 1 97.81 94 GLY B O 1
ATOM 3226 N N . ILE B 1 95 ? 7.238 -7.027 -9.602 1 98 95 ILE B N 1
ATOM 3227 C CA . ILE B 1 95 ? 7.719 -6.402 -10.828 1 98 95 ILE B CA 1
ATOM 3228 C C . ILE B 1 95 ? 6.82 -6.805 -12 1 98 95 ILE B C 1
ATOM 3230 O O . ILE B 1 95 ? 6.855 -7.953 -12.445 1 98 95 ILE B O 1
ATOM 3234 N N . GLU B 1 96 ? 6.055 -5.859 -12.453 1 94.38 96 GLU B N 1
ATOM 3235 C CA . GLU B 1 96 ? 5.285 -6.109 -13.672 1 94.38 96 GLU B CA 1
ATOM 3236 C C . GLU B 1 96 ? 6.199 -6.297 -14.875 1 94.38 96 GLU B C 1
ATOM 3238 O O . GLU B 1 96 ? 7.125 -5.512 -15.086 1 94.38 96 GLU B O 1
ATOM 3243 N N . ASP B 1 97 ? 6.016 -7.336 -15.594 1 93.5 97 ASP B N 1
ATOM 3244 C CA . ASP B 1 97 ? 6.875 -7.77 -16.688 1 93.5 97 ASP B CA 1
ATOM 3245 C C . ASP B 1 97 ? 8.273 -8.133 -16.188 1 93.5 97 ASP B C 1
ATOM 3247 O O . ASP B 1 97 ? 9.273 -7.805 -16.812 1 93.5 97 ASP B O 1
ATOM 3251 N N . GLY B 1 98 ? 8.336 -8.719 -15.047 1 93.75 98 GLY B N 1
ATOM 3252 C CA . GLY B 1 98 ? 9.539 -8.977 -14.289 1 93.75 98 GLY B CA 1
ATOM 3253 C C . GLY B 1 98 ? 10.516 -9.898 -15.008 1 93.75 98 GLY B C 1
ATOM 3254 O O . GLY B 1 98 ? 11.609 -10.164 -14.508 1 93.75 98 GLY B O 1
ATOM 3255 N N . ALA B 1 99 ? 10.312 -10.375 -16.203 1 93.25 99 ALA B N 1
ATOM 3256 C CA . ALA B 1 99 ? 11.258 -11.18 -16.984 1 93.25 99 ALA B CA 1
ATOM 3257 C C . ALA B 1 99 ? 11.906 -10.352 -18.094 1 93.25 99 ALA B C 1
ATOM 3259 O O . ALA B 1 99 ? 12.578 -10.891 -18.969 1 93.25 99 ALA B O 1
ATOM 3260 N N . THR B 1 100 ? 11.711 -9.055 -18.062 1 95.81 100 THR B N 1
ATOM 3261 C CA . THR B 1 100 ? 12.367 -8.156 -19 1 95.81 100 THR B CA 1
ATOM 3262 C C . THR B 1 100 ? 13.406 -7.293 -18.297 1 95.81 100 THR B C 1
ATOM 3264 O O . THR B 1 100 ? 13.234 -6.945 -17.125 1 95.81 100 THR B O 1
ATOM 3267 N N . LEU B 1 101 ? 14.414 -6.992 -19.062 1 97.12 101 LEU B N 1
ATOM 3268 C CA . LEU B 1 101 ? 15.492 -6.172 -18.5 1 97.12 101 LEU B CA 1
ATOM 3269 C C . LEU B 1 101 ? 14.984 -4.777 -18.156 1 97.12 101 LEU B C 1
ATOM 3271 O O . LEU B 1 101 ? 15.352 -4.223 -17.109 1 97.12 101 LEU B O 1
ATOM 3275 N N . GLU B 1 102 ? 14.164 -4.211 -18.938 1 97 102 GLU B N 1
ATOM 3276 C CA . GLU B 1 102 ? 13.633 -2.867 -18.734 1 97 102 GLU B CA 1
ATOM 3277 C C . GLU B 1 102 ? 12.844 -2.779 -17.422 1 97 102 GLU B C 1
ATOM 3279 O O . GLU B 1 102 ? 13.039 -1.854 -16.641 1 97 102 GLU B O 1
ATOM 3284 N N . ALA B 1 103 ? 11.977 -3.701 -17.188 1 97.25 103 ALA B N 1
ATOM 3285 C CA . ALA B 1 103 ? 11.156 -3.705 -15.977 1 97.25 103 ALA B CA 1
ATOM 3286 C C . ALA B 1 103 ? 12.023 -3.896 -14.734 1 97.25 103 ALA B C 1
ATOM 3288 O O . ALA B 1 103 ? 11.82 -3.223 -13.719 1 97.25 103 ALA B O 1
ATOM 3289 N N . THR B 1 104 ? 12.984 -4.805 -14.852 1 97.75 104 THR B N 1
ATOM 3290 C CA . THR B 1 104 ? 13.859 -5.078 -13.719 1 97.75 104 THR B CA 1
ATOM 3291 C C . THR B 1 104 ? 14.734 -3.867 -13.406 1 97.75 104 THR B C 1
ATOM 3293 O O . THR B 1 104 ? 14.953 -3.535 -12.242 1 97.75 104 THR B O 1
ATOM 3296 N N . ARG B 1 105 ? 15.188 -3.236 -14.414 1 97 105 ARG B N 1
ATOM 3297 C CA . ARG B 1 105 ? 15.992 -2.033 -14.25 1 97 105 ARG B CA 1
ATOM 3298 C C . ARG B 1 105 ? 15.18 -0.906 -13.625 1 97 105 ARG B C 1
ATOM 3300 O O . ARG B 1 105 ? 15.656 -0.203 -12.734 1 97 105 ARG B O 1
ATOM 3307 N N . SER B 1 106 ? 14 -0.727 -14.125 1 96.5 106 SER B N 1
ATOM 3308 C CA . SER B 1 106 ? 13.109 0.298 -13.586 1 96.5 106 SER B CA 1
ATOM 3309 C C . SER B 1 106 ? 12.82 0.057 -12.109 1 96.5 106 SER B C 1
ATOM 3311 O O . SER B 1 106 ? 12.852 0.991 -11.305 1 96.5 106 SER B O 1
ATOM 3313 N N . PHE B 1 107 ? 12.539 -1.136 -11.758 1 97.56 107 PHE B N 1
ATOM 3314 C CA . PHE B 1 107 ? 12.289 -1.517 -10.367 1 97.56 107 PHE B CA 1
ATOM 3315 C C . PHE B 1 107 ? 13.516 -1.239 -9.508 1 97.56 107 PHE B C 1
ATOM 3317 O O . PHE B 1 107 ? 13.398 -0.684 -8.414 1 97.56 107 PHE B O 1
ATOM 3324 N N . THR B 1 108 ? 14.672 -1.618 -10.031 1 96.81 108 THR B N 1
ATOM 3325 C CA . THR B 1 108 ? 15.914 -1.448 -9.289 1 96.81 108 THR B CA 1
ATOM 3326 C C . THR B 1 108 ? 16.203 0.032 -9.055 1 96.81 108 THR B C 1
ATOM 3328 O O . THR B 1 108 ? 16.594 0.429 -7.957 1 96.81 108 THR B O 1
ATOM 3331 N N . HIS B 1 109 ? 15.977 0.798 -10.047 1 94.25 109 HIS B N 1
ATOM 3332 C CA . HIS B 1 109 ? 16.203 2.232 -9.922 1 94.25 109 HIS B CA 1
ATOM 3333 C C . HIS B 1 109 ? 15.234 2.863 -8.938 1 94.25 109 HIS B C 1
ATOM 3335 O O . HIS B 1 109 ? 15.586 3.801 -8.219 1 94.25 109 HIS B O 1
ATOM 3341 N N . LEU B 1 110 ? 14.078 2.355 -8.992 1 92.75 110 LEU B N 1
ATOM 3342 C CA . LEU B 1 110 ? 13.031 2.861 -8.117 1 92.75 110 LEU B CA 1
ATOM 3343 C C . LEU B 1 110 ? 13.391 2.627 -6.652 1 92.75 110 LEU B C 1
ATOM 3345 O O . LEU B 1 110 ? 13.227 3.523 -5.82 1 92.75 110 LEU B O 1
ATOM 3349 N N . LEU B 1 111 ? 13.906 1.458 -6.293 1 93.56 111 LEU B N 1
ATOM 3350 C CA . LEU B 1 111 ? 14.094 1.074 -4.898 1 93.56 111 LEU B CA 1
ATOM 3351 C C . LEU B 1 111 ? 15.516 1.352 -4.441 1 93.56 111 LEU B C 1
ATOM 3353 O O . LEU B 1 111 ? 15.781 1.468 -3.244 1 93.56 111 LEU B O 1
ATOM 3357 N N . PHE B 1 112 ? 16.391 1.381 -5.426 1 92.31 112 PHE B N 1
ATOM 3358 C CA . PHE B 1 112 ? 17.797 1.673 -5.164 1 92.31 112 PHE B CA 1
ATOM 3359 C C . PHE B 1 112 ? 18.281 2.842 -6.016 1 92.31 112 PHE B C 1
ATOM 3361 O O . PHE B 1 112 ? 19.047 2.654 -6.953 1 92.31 112 PHE B O 1
ATOM 3368 N N . PRO B 1 113 ? 17.953 4.012 -5.582 1 81.88 113 PRO B N 1
ATOM 3369 C CA . PRO B 1 113 ? 18.281 5.164 -6.422 1 81.88 113 PRO B CA 1
ATOM 3370 C C . PRO B 1 113 ? 19.781 5.344 -6.629 1 81.88 113 PRO B C 1
ATOM 3372 O O . PRO B 1 113 ? 20.203 5.902 -7.641 1 81.88 113 PRO B O 1
ATOM 3375 N N . SER B 1 114 ? 20.547 4.961 -5.68 1 85.56 114 SER B N 1
ATOM 3376 C CA . SER B 1 114 ? 22 5.047 -5.836 1 85.56 114 SER B CA 1
ATOM 3377 C C . SER B 1 114 ? 22.531 3.898 -6.688 1 85.56 114 SER B C 1
ATOM 3379 O O . SER B 1 114 ? 23.719 3.844 -6.988 1 85.56 114 SER B O 1
ATOM 3381 N N . GLY B 1 115 ? 21.672 3.02 -7.012 1 88.19 115 GLY B N 1
ATOM 3382 C CA . GLY B 1 115 ? 22.047 1.91 -7.879 1 88.19 115 GLY B CA 1
ATOM 3383 C C . GLY B 1 115 ? 22.25 0.608 -7.129 1 88.19 115 GLY B C 1
ATOM 3384 O O . GLY B 1 115 ? 22.641 0.616 -5.957 1 88.19 115 GLY B O 1
ATOM 3385 N N . ASN B 1 116 ? 21.938 -0.502 -7.691 1 93.69 116 ASN B N 1
ATOM 3386 C CA . ASN B 1 116 ? 22.188 -1.874 -7.262 1 93.69 116 ASN B CA 1
ATOM 3387 C C . ASN B 1 116 ? 22.266 -2.828 -8.453 1 93.69 116 ASN B C 1
ATOM 3389 O O . ASN B 1 116 ? 21.375 -3.648 -8.656 1 93.69 116 ASN B O 1
ATOM 3393 N N . ASP B 1 117 ? 23.391 -2.758 -9.133 1 95.88 117 ASP B N 1
ATOM 3394 C CA . ASP B 1 117 ? 23.578 -3.52 -10.359 1 95.88 117 ASP B CA 1
ATOM 3395 C C . ASP B 1 117 ? 23.516 -5.023 -10.094 1 95.88 117 ASP B C 1
ATOM 3397 O O . ASP B 1 117 ? 23.062 -5.793 -10.93 1 95.88 117 ASP B O 1
ATOM 3401 N N . ALA B 1 118 ? 24.062 -5.355 -8.977 1 97.44 118 ALA B N 1
ATOM 3402 C CA . ALA B 1 118 ? 24.062 -6.77 -8.617 1 97.44 118 ALA B CA 1
ATOM 3403 C C . ALA B 1 118 ? 22.641 -7.312 -8.539 1 97.44 118 ALA B C 1
ATOM 3405 O O . ALA B 1 118 ? 22.344 -8.391 -9.062 1 97.44 118 ALA B O 1
ATOM 3406 N N . PHE B 1 119 ? 21.766 -6.582 -7.91 1 97.88 119 PHE B N 1
ATOM 3407 C CA . PHE B 1 119 ? 20.375 -7.016 -7.824 1 97.88 119 PHE B CA 1
ATOM 3408 C C . PHE B 1 119 ? 19.734 -7.086 -9.211 1 97.88 119 PHE B C 1
ATOM 3410 O O . PHE B 1 119 ? 19.109 -8.086 -9.555 1 97.88 119 PHE B O 1
ATOM 3417 N N . CYS B 1 120 ? 19.906 -6.066 -9.961 1 97.69 120 CYS B N 1
ATOM 3418 C CA . CYS B 1 120 ? 19.297 -5.984 -11.281 1 97.69 120 CYS B CA 1
ATOM 3419 C C . CYS B 1 120 ? 19.719 -7.156 -12.156 1 97.69 120 CYS B C 1
ATOM 3421 O O . CYS B 1 120 ? 18.875 -7.855 -12.711 1 97.69 120 CYS B O 1
ATOM 3423 N N . LYS B 1 121 ? 20.969 -7.363 -12.203 1 98 121 LYS B N 1
ATOM 3424 C CA . LYS B 1 121 ? 21.516 -8.43 -13.047 1 98 121 LYS B CA 1
ATOM 3425 C C . LYS B 1 121 ? 21.047 -9.797 -12.57 1 98 121 LYS B C 1
ATOM 3427 O O . LYS B 1 121 ? 20.594 -10.617 -13.375 1 98 121 LYS B O 1
ATOM 3432 N N . THR B 1 122 ? 21.141 -10.062 -11.297 1 98.38 122 THR B N 1
ATOM 3433 C CA . THR B 1 122 ? 20.797 -11.359 -10.727 1 98.38 122 THR B CA 1
ATOM 3434 C C . THR B 1 122 ? 19.297 -11.625 -10.891 1 98.38 122 THR B C 1
ATOM 3436 O O . THR B 1 122 ? 18.891 -12.719 -11.305 1 98.38 122 THR B O 1
ATOM 3439 N N . ALA B 1 123 ? 18.484 -10.609 -10.578 1 98.31 123 ALA B N 1
ATOM 3440 C CA . ALA B 1 123 ? 17.031 -10.773 -10.688 1 98.31 123 ALA B CA 1
ATOM 3441 C C . ALA B 1 123 ? 16.625 -11.047 -12.133 1 98.31 123 ALA B C 1
ATOM 3443 O O . ALA B 1 123 ? 15.812 -11.938 -12.391 1 98.31 123 ALA B O 1
ATOM 3444 N N . PHE B 1 124 ? 17.219 -10.305 -13.008 1 98.31 124 PHE B N 1
ATOM 3445 C CA . PHE B 1 124 ? 16.891 -10.484 -14.422 1 98.31 124 PHE B CA 1
ATOM 3446 C C . PHE B 1 124 ? 17.25 -11.891 -14.883 1 98.31 124 PHE B C 1
ATOM 3448 O O . PHE B 1 124 ? 16.453 -12.562 -15.539 1 98.31 124 PHE B O 1
ATOM 3455 N N . GLU B 1 125 ? 18.406 -12.305 -14.578 1 98.06 125 GLU B N 1
ATOM 3456 C CA . GLU B 1 125 ? 18.859 -13.633 -14.984 1 98.06 125 GLU B CA 1
ATOM 3457 C C . GLU B 1 125 ? 17.984 -14.727 -14.383 1 98.06 125 GLU B C 1
ATOM 3459 O O . GLU B 1 125 ? 17.562 -15.641 -15.078 1 98.06 125 GLU B O 1
ATOM 3464 N N . TYR B 1 126 ? 17.719 -14.625 -13.148 1 96.75 126 TYR B N 1
ATOM 3465 C CA . TYR B 1 126 ? 16.922 -15.617 -12.438 1 96.75 126 TYR B CA 1
ATOM 3466 C C . TYR B 1 126 ? 15.508 -15.695 -13.016 1 96.75 126 TYR B C 1
ATOM 3468 O O . TYR B 1 126 ? 15.016 -16.781 -13.312 1 96.75 126 TYR B O 1
ATOM 3476 N N . MET B 1 127 ? 14.883 -14.539 -13.211 1 97.06 127 MET B N 1
ATOM 3477 C CA . MET B 1 127 ? 13.516 -14.508 -13.727 1 97.06 127 MET B CA 1
ATOM 3478 C C . MET B 1 127 ? 13.461 -14.977 -15.172 1 97.06 127 MET B C 1
ATOM 3480 O O . MET B 1 127 ? 12.484 -15.602 -15.594 1 97.06 127 MET B O 1
ATOM 3484 N N . THR B 1 128 ? 14.477 -14.688 -15.867 1 95.94 128 THR B N 1
ATOM 3485 C CA . THR B 1 128 ? 14.555 -15.188 -17.234 1 95.94 128 THR B CA 1
ATOM 3486 C C . THR B 1 128 ? 14.555 -16.719 -17.25 1 95.94 128 THR B C 1
ATOM 3488 O O . THR B 1 128 ? 13.828 -17.328 -18.047 1 95.94 128 THR B O 1
ATOM 3491 N N . LEU B 1 129 ? 15.305 -17.297 -16.422 1 92.69 129 LEU B N 1
ATOM 3492 C CA . LEU B 1 129 ? 15.352 -18.766 -16.359 1 92.69 129 LEU B CA 1
ATOM 3493 C C . LEU B 1 129 ? 14.008 -19.328 -15.922 1 92.69 129 LEU B C 1
ATOM 3495 O O . LEU B 1 129 ? 13.555 -20.344 -16.469 1 92.69 129 LEU B O 1
ATOM 3499 N N . LEU B 1 130 ? 13.352 -18.672 -14.953 1 92.44 130 LEU B N 1
ATOM 3500 C CA . LEU B 1 130 ? 12.023 -19.109 -14.555 1 92.44 130 LEU B CA 1
ATOM 3501 C C . LEU B 1 130 ? 11.039 -19.016 -15.719 1 92.44 130 LEU B C 1
ATOM 3503 O O . LEU B 1 130 ? 10.195 -19.891 -15.898 1 92.44 130 LEU B O 1
ATOM 3507 N N . SER B 1 131 ? 11.133 -17.969 -16.453 1 92.19 131 SER B N 1
ATOM 3508 C CA . SER B 1 131 ? 10.234 -17.812 -17.594 1 92.19 131 SER B CA 1
ATOM 3509 C C . SER B 1 131 ? 10.438 -18.922 -18.609 1 92.19 131 SER B C 1
ATOM 3511 O O . SER B 1 131 ? 9.477 -19.375 -19.234 1 92.19 131 SER B O 1
ATOM 3513 N N . GLU B 1 132 ? 11.648 -19.328 -18.781 1 89.81 132 GLU B N 1
ATOM 3514 C CA . GLU B 1 132 ? 11.93 -20.438 -19.688 1 89.81 132 GLU B CA 1
ATOM 3515 C C . GLU B 1 132 ? 11.305 -21.734 -19.188 1 89.81 132 GLU B C 1
ATOM 3517 O O . GLU B 1 132 ? 10.805 -22.531 -19.984 1 89.81 132 GLU B O 1
ATOM 3522 N N . ILE B 1 133 ? 11.391 -21.906 -17.938 1 87.88 133 ILE B N 1
ATOM 3523 C CA . ILE B 1 133 ? 10.781 -23.078 -17.328 1 87.88 133 ILE B CA 1
ATOM 3524 C C . ILE B 1 133 ? 9.266 -23.047 -17.531 1 87.88 133 ILE B C 1
ATOM 3526 O O . ILE B 1 133 ? 8.656 -24.047 -17.906 1 87.88 133 ILE B O 1
ATOM 3530 N N . ILE B 1 134 ? 8.625 -21.938 -17.266 1 88.38 134 ILE B N 1
ATOM 3531 C CA . ILE B 1 134 ? 7.184 -21.766 -17.438 1 88.38 134 ILE B CA 1
ATOM 3532 C C . ILE B 1 134 ? 6.801 -22.062 -18.891 1 88.38 134 ILE B C 1
ATOM 3534 O O . ILE B 1 134 ? 5.836 -22.781 -19.141 1 88.38 134 ILE B O 1
ATOM 3538 N N . HIS B 1 135 ? 7.57 -21.547 -19.812 1 87.31 135 HIS B N 1
ATOM 3539 C CA . HIS B 1 135 ? 7.312 -21.797 -21.219 1 87.31 135 HIS B CA 1
ATOM 3540 C C . HIS B 1 135 ? 7.395 -23.281 -21.547 1 87.31 135 HIS B C 1
ATOM 3542 O O . HIS B 1 135 ? 6.574 -23.812 -22.297 1 87.31 135 HIS B O 1
ATOM 3548 N N . CYS B 1 136 ? 8.398 -23.828 -21.031 1 86.69 136 CYS B N 1
ATOM 3549 C CA . CYS B 1 136 ? 8.594 -25.25 -21.281 1 86.69 136 CYS B CA 1
ATOM 3550 C C . CYS B 1 136 ? 7.414 -26.062 -20.75 1 86.69 136 CYS B C 1
ATOM 3552 O O . CYS B 1 136 ? 6.883 -26.922 -21.453 1 86.69 136 CYS B O 1
ATOM 3554 N N . VAL B 1 137 ? 7.043 -25.812 -19.547 1 87.06 137 VAL B N 1
ATOM 3555 C CA . VAL B 1 137 ? 5.938 -26.531 -18.938 1 87.06 137 VAL B CA 1
ATOM 3556 C C . VAL B 1 137 ? 4.652 -26.281 -19.719 1 87.06 137 VAL B C 1
ATOM 3558 O O . VAL B 1 137 ? 3.873 -27.203 -19.953 1 87.06 137 VAL B O 1
ATOM 3561 N N . MET B 1 138 ? 4.422 -25.109 -20.109 1 85.94 138 MET B N 1
ATOM 3562 C CA . MET B 1 138 ? 3.24 -24.781 -20.906 1 85.94 138 MET B CA 1
ATOM 3563 C C . MET B 1 138 ? 3.223 -25.578 -22.203 1 85.94 138 MET B C 1
ATOM 3565 O O . MET B 1 138 ? 2.184 -26.109 -22.594 1 85.94 138 MET B O 1
ATOM 3569 N N . ARG B 1 139 ? 4.332 -25.625 -22.828 1 86.62 139 ARG B N 1
ATOM 3570 C CA . ARG B 1 139 ? 4.434 -26.391 -24.062 1 86.62 139 ARG B CA 1
ATOM 3571 C C . ARG B 1 139 ? 4.133 -27.859 -23.812 1 86.62 139 ARG B C 1
ATOM 3573 O O . ARG B 1 139 ? 3.461 -28.516 -24.625 1 86.62 139 ARG B O 1
ATOM 3580 N N . MET B 1 140 ? 4.699 -28.344 -22.766 1 87.44 140 MET B N 1
ATOM 3581 C CA . MET B 1 140 ? 4.445 -29.734 -22.406 1 87.44 140 MET B CA 1
ATOM 3582 C C . MET B 1 140 ? 2.951 -29.984 -22.203 1 87.44 140 MET B C 1
ATOM 3584 O O . MET B 1 140 ? 2.418 -31 -22.672 1 87.44 140 MET B O 1
ATOM 3588 N N . VAL B 1 141 ? 2.33 -29.141 -21.516 1 86.31 141 VAL B N 1
ATOM 3589 C CA . VAL B 1 141 ? 0.897 -29.281 -21.281 1 86.31 141 VAL B CA 1
ATOM 3590 C C . VAL B 1 141 ? 0.144 -29.266 -22.609 1 86.31 141 VAL B C 1
ATOM 3592 O O . VAL B 1 141 ? -0.67 -30.156 -22.875 1 86.31 141 VAL B O 1
ATOM 3595 N N . PHE B 1 142 ? 0.412 -28.328 -23.453 1 85 142 PHE B N 1
ATOM 3596 C CA . PHE B 1 142 ? -0.271 -28.219 -24.734 1 85 142 PHE B CA 1
ATOM 3597 C C . PHE B 1 142 ? -0.015 -29.469 -25.594 1 85 142 PHE B C 1
ATOM 3599 O O . PHE B 1 142 ? -0.945 -30.031 -26.172 1 85 142 PHE B O 1
ATOM 3606 N N . ASP B 1 143 ? 1.205 -29.844 -25.594 1 88.12 143 ASP B N 1
ATOM 3607 C CA . ASP B 1 143 ? 1.561 -31.016 -26.391 1 88.12 143 ASP B CA 1
ATOM 3608 C C . ASP B 1 143 ? 0.885 -32.281 -25.859 1 88.12 143 ASP B C 1
ATOM 3610 O O . ASP B 1 143 ? 0.466 -33.125 -26.625 1 88.12 143 ASP B O 1
ATOM 3614 N N . SER B 1 144 ? 0.869 -32.344 -24.578 1 88.38 144 SER B N 1
ATOM 3615 C CA . SER B 1 144 ? 0.256 -33.531 -23.953 1 88.38 144 SER B CA 1
ATOM 3616 C C . SER B 1 144 ? -1.229 -33.594 -24.297 1 88.38 144 SER B C 1
ATOM 3618 O O . SER B 1 144 ? -1.799 -34.688 -24.328 1 88.38 144 SER B O 1
ATOM 3620 N N . TYR B 1 145 ? -1.866 -32.5 -24.562 1 86 145 TYR B N 1
ATOM 3621 C CA . TYR B 1 145 ? -3.273 -32.469 -24.938 1 86 145 TYR B CA 1
ATOM 3622 C C . TYR B 1 145 ? -3.426 -32.5 -26.453 1 86 145 TYR B C 1
ATOM 3624 O O . TYR B 1 145 ? -4.547 -32.5 -26.984 1 86 145 TYR B O 1
ATOM 3632 N N . GLY B 1 146 ? -2.289 -32.438 -27.188 1 85.75 146 GLY B N 1
ATOM 3633 C CA . GLY B 1 146 ? -2.318 -32.5 -28.641 1 85.75 146 GLY B CA 1
ATOM 3634 C C . GLY B 1 146 ? -2.65 -31.156 -29.266 1 85.75 146 GLY B C 1
ATOM 3635 O O . GLY B 1 146 ? -3.225 -31.094 -30.359 1 85.75 146 GLY B O 1
ATOM 3636 N N . ILE B 1 147 ? -2.398 -30.109 -28.547 1 81.56 147 ILE B N 1
ATOM 3637 C CA . ILE B 1 147 ? -2.66 -28.766 -29.062 1 81.56 147 ILE B CA 1
ATOM 3638 C C . ILE B 1 147 ? -1.424 -28.25 -29.781 1 81.56 147 ILE B C 1
ATOM 3640 O O . ILE B 1 147 ? -0.356 -28.094 -29.188 1 81.56 147 ILE B O 1
ATOM 3644 N N . GLU B 1 148 ? -1.526 -27.906 -31.094 1 75.25 148 GLU B N 1
ATOM 3645 C CA . GLU B 1 148 ? -0.403 -27.5 -31.922 1 75.25 148 GLU B CA 1
ATOM 3646 C C . GLU B 1 148 ? -0.205 -25.984 -31.875 1 75.25 148 GLU B C 1
ATOM 3648 O O . GLU B 1 148 ? 0.928 -25.5 -31.906 1 75.25 148 GLU B O 1
ATOM 3653 N N . ASP B 1 149 ? -1.333 -25.219 -31.891 1 62.53 149 ASP B N 1
ATOM 3654 C CA . ASP B 1 149 ? -1.258 -23.766 -31.953 1 62.53 149 ASP B CA 1
ATOM 3655 C C . ASP B 1 149 ? -0.84 -23.172 -30.594 1 62.53 149 ASP B C 1
ATOM 3657 O O . ASP B 1 149 ? -1.576 -23.281 -29.609 1 62.53 149 ASP B O 1
ATOM 3661 N N . LYS B 1 150 ? 0.451 -22.828 -30.656 1 64.06 150 LYS B N 1
ATOM 3662 C CA . LYS B 1 150 ? 1.021 -22.359 -29.391 1 64.06 150 LYS B CA 1
ATOM 3663 C C . LYS B 1 150 ? 1.088 -20.844 -29.344 1 64.06 150 LYS B C 1
ATOM 3665 O O . LYS B 1 150 ? 2.127 -20.266 -29 1 64.06 150 LYS B O 1
ATOM 3670 N N . GLN B 1 151 ? -0.02 -20.109 -29.703 1 62.12 151 GLN B N 1
ATOM 3671 C CA . GLN B 1 151 ? -0.138 -18.656 -29.75 1 62.12 151 GLN B CA 1
ATOM 3672 C C . GLN B 1 151 ? 0.062 -18.047 -28.375 1 62.12 151 GLN B C 1
ATOM 3674 O O . GLN B 1 151 ? 0.237 -16.828 -28.25 1 62.12 151 GLN B O 1
ATOM 3679 N N . PHE B 1 152 ? 0.282 -18.859 -27.359 1 68.38 152 PHE B N 1
ATOM 3680 C CA . PHE B 1 152 ? 0.366 -18.281 -26.031 1 68.38 152 PHE B CA 1
ATOM 3681 C C . PHE B 1 152 ? 1.741 -17.672 -25.797 1 68.38 152 PHE B C 1
ATOM 3683 O O . PHE B 1 152 ? 1.898 -16.797 -24.953 1 68.38 152 PHE B O 1
ATOM 3690 N N . GLU B 1 153 ? 2.729 -18.094 -26.578 1 65.12 153 GLU B N 1
ATOM 3691 C CA . GLU B 1 153 ? 4.098 -17.656 -26.297 1 65.12 153 GLU B CA 1
ATOM 3692 C C . GLU B 1 153 ? 4.246 -16.156 -26.453 1 65.12 153 GLU B C 1
ATOM 3694 O O . GLU B 1 153 ? 4.934 -15.508 -25.656 1 65.12 153 GLU B O 1
ATOM 3699 N N . GLY B 1 154 ? 3.615 -15.609 -27.375 1 66.5 154 GLY B N 1
ATOM 3700 C CA . GLY B 1 154 ? 3.773 -14.18 -27.609 1 66.5 154 GLY B CA 1
ATOM 3701 C C . GLY B 1 154 ? 2.768 -13.344 -26.844 1 66.5 154 GLY B C 1
ATOM 3702 O O . GLY B 1 154 ? 2.852 -12.109 -26.844 1 66.5 154 GLY B O 1
ATOM 3703 N N . SER B 1 155 ? 2.057 -13.969 -26 1 79.31 155 SER B N 1
ATOM 3704 C CA . SER B 1 155 ? 0.954 -13.227 -25.391 1 79.31 155 SER B CA 1
ATOM 3705 C C . SER B 1 155 ? 1.064 -13.211 -23.875 1 79.31 155 SER B C 1
ATOM 3707 O O . SER B 1 155 ? 0.209 -12.641 -23.188 1 79.31 155 SER B O 1
ATOM 3709 N N . LEU B 1 156 ? 2.229 -13.695 -23.406 1 84 156 LEU B N 1
ATOM 3710 C CA . LEU B 1 156 ? 2.336 -13.789 -21.953 1 84 156 LEU B CA 1
ATOM 3711 C C . LEU B 1 156 ? 3.018 -12.555 -21.375 1 84 156 LEU B C 1
ATOM 3713 O O . LEU B 1 156 ? 3.93 -12 -22 1 84 156 LEU B O 1
ATOM 3717 N N . PHE B 1 157 ? 2.543 -12.078 -20.266 1 87.88 157 PHE B N 1
ATOM 3718 C CA . PHE B 1 157 ? 3.324 -11.18 -19.438 1 87.88 157 PHE B CA 1
ATOM 3719 C C . PHE B 1 157 ? 3.512 -11.766 -18.031 1 87.88 157 PHE B C 1
ATOM 3721 O O . PHE B 1 157 ? 2.73 -12.617 -17.609 1 87.88 157 PHE B O 1
ATOM 3728 N N . TYR B 1 158 ? 4.668 -11.383 -17.438 1 93.31 158 TYR B N 1
ATOM 3729 C CA . TYR B 1 158 ? 5.086 -12.039 -16.203 1 93.31 158 TYR B CA 1
ATOM 3730 C C . TYR B 1 158 ? 5.09 -11.062 -15.039 1 93.31 158 TYR B C 1
ATOM 3732 O O . TYR B 1 158 ? 5.469 -9.898 -15.203 1 93.31 158 TYR B O 1
ATOM 3740 N N . LEU B 1 159 ? 4.633 -11.531 -13.938 1 95.19 159 LEU B N 1
ATOM 3741 C CA . LEU B 1 159 ? 4.793 -10.836 -12.664 1 95.19 159 LEU B CA 1
ATOM 3742 C C . LEU B 1 159 ? 5.84 -11.531 -11.797 1 95.19 159 LEU B C 1
ATOM 3744 O O . LEU B 1 159 ? 5.664 -12.688 -11.414 1 95.19 159 LEU B O 1
ATOM 3748 N N . ALA B 1 160 ? 6.938 -10.836 -11.539 1 97.62 160 ALA B N 1
ATOM 3749 C CA . ALA B 1 160 ? 7.91 -11.352 -10.578 1 97.62 160 ALA B CA 1
ATOM 3750 C C . ALA B 1 160 ? 7.543 -10.945 -9.156 1 97.62 160 ALA B C 1
ATOM 3752 O O . ALA B 1 160 ? 7.141 -9.805 -8.914 1 97.62 160 ALA B O 1
ATOM 3753 N N . LYS B 1 161 ? 7.656 -11.875 -8.227 1 96.75 161 LYS B N 1
ATOM 3754 C CA . LYS B 1 161 ? 7.309 -11.602 -6.836 1 96.75 161 LYS B CA 1
ATOM 3755 C C . LYS B 1 161 ? 8.484 -11.906 -5.91 1 96.75 161 LYS B C 1
ATOM 3757 O O . LYS B 1 161 ? 9.188 -12.898 -6.094 1 96.75 161 LYS B O 1
ATOM 3762 N N . PHE B 1 162 ? 8.719 -11.055 -5 1 98 162 PHE B N 1
ATOM 3763 C CA . PHE B 1 162 ? 9.586 -11.266 -3.848 1 98 162 PHE B CA 1
ATOM 3764 C C . PHE B 1 162 ? 8.789 -11.195 -2.549 1 98 162 PHE B C 1
ATOM 3766 O O . PHE B 1 162 ? 8.141 -10.188 -2.271 1 98 162 PHE B O 1
ATOM 3773 N N . MET B 1 163 ? 8.859 -12.234 -1.734 1 97.31 163 MET B N 1
ATOM 3774 C CA . MET B 1 163 ? 7.949 -12.336 -0.597 1 97.31 163 MET B CA 1
ATOM 3775 C C . MET B 1 163 ? 8.711 -12.688 0.678 1 97.31 163 MET B C 1
ATOM 3777 O O . MET B 1 163 ? 9.719 -13.398 0.628 1 97.31 163 MET B O 1
ATOM 3781 N N . LYS B 1 164 ? 8.281 -12.172 1.729 1 97 164 LYS B N 1
ATOM 3782 C CA . LYS B 1 164 ? 8.82 -12.398 3.064 1 97 164 LYS B CA 1
ATOM 3783 C C . LYS B 1 164 ? 7.723 -12.773 4.055 1 97 164 LYS B C 1
ATOM 3785 O O . LYS B 1 164 ? 6.645 -12.172 4.047 1 97 164 LYS B O 1
ATOM 3790 N N . TYR B 1 165 ? 7.957 -13.797 4.848 1 95.56 165 TYR B N 1
ATOM 3791 C CA . TYR B 1 165 ? 7.066 -14.273 5.898 1 95.56 165 TYR B CA 1
ATOM 3792 C C . TYR B 1 165 ? 7.781 -14.312 7.246 1 95.56 165 TYR B C 1
ATOM 3794 O O . TYR B 1 165 ? 8.82 -14.969 7.383 1 95.56 165 TYR B O 1
ATOM 3802 N N . ARG B 1 166 ? 7.273 -13.664 8.148 1 93.5 166 ARG B N 1
ATOM 3803 C CA . ARG B 1 166 ? 7.859 -13.75 9.484 1 93.5 166 ARG B CA 1
ATOM 3804 C C . ARG B 1 166 ? 7.074 -14.719 10.367 1 93.5 166 ARG B C 1
ATOM 3806 O O . ARG B 1 166 ? 5.918 -15.031 10.078 1 93.5 166 ARG B O 1
ATOM 3813 N N . ALA B 1 167 ? 7.691 -15.156 11.438 1 92.69 167 ALA B N 1
ATOM 3814 C CA . ALA B 1 167 ? 7.004 -15.992 12.422 1 92.69 167 ALA B CA 1
ATOM 3815 C C . ALA B 1 167 ? 5.992 -15.172 13.219 1 92.69 167 ALA B C 1
ATOM 3817 O O . ALA B 1 167 ? 6.16 -13.961 13.391 1 92.69 167 ALA B O 1
ATOM 3818 N N . PRO B 1 168 ? 4.902 -15.867 13.609 1 90.88 168 PRO B N 1
ATOM 3819 C CA . PRO B 1 168 ? 3.93 -15.148 14.438 1 90.88 168 PRO B CA 1
ATOM 3820 C C . PRO B 1 168 ? 4.48 -14.789 15.812 1 90.88 168 PRO B C 1
ATOM 3822 O O . PRO B 1 168 ? 5.305 -15.523 16.359 1 90.88 168 PRO B O 1
ATOM 3825 N N . VAL B 1 169 ? 4.102 -13.664 16.25 1 85.56 169 VAL B N 1
ATOM 3826 C CA . VAL B 1 169 ? 4.387 -13.273 17.625 1 85.56 169 VAL B CA 1
ATOM 3827 C C . VAL B 1 169 ? 3.168 -13.547 18.5 1 85.56 169 VAL B C 1
ATOM 3829 O O . VAL B 1 169 ? 2.143 -14.031 18.016 1 85.56 169 VAL B O 1
ATOM 3832 N N . GLN B 1 170 ? 3.309 -13.211 19.766 1 81.25 170 GLN B N 1
ATOM 3833 C CA . GLN B 1 170 ? 2.232 -13.508 20.703 1 81.25 170 GLN B CA 1
ATOM 3834 C C . GLN B 1 170 ? 0.918 -12.875 20.25 1 81.25 170 GLN B C 1
ATOM 3836 O O . GLN B 1 170 ? 0.877 -11.695 19.906 1 81.25 170 GLN B O 1
ATOM 3841 N N . GLY B 1 171 ? -0.132 -13.734 20.172 1 80.44 171 GLY B N 1
ATOM 3842 C CA . GLY B 1 171 ? -1.462 -13.273 19.812 1 80.44 171 GLY B CA 1
ATOM 3843 C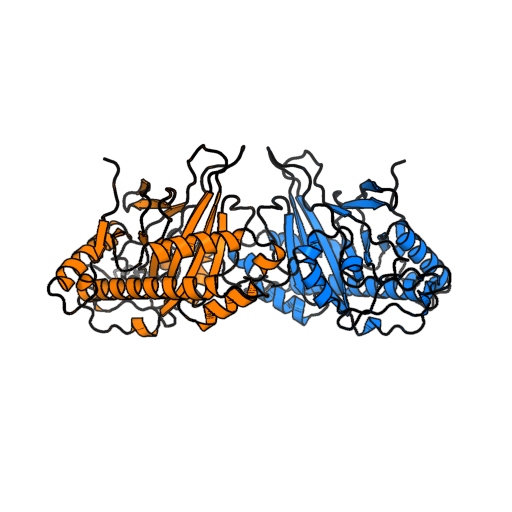 C . GLY B 1 171 ? -1.779 -13.453 18.344 1 80.44 171 GLY B C 1
ATOM 3844 O O . GLY B 1 171 ? -2.938 -13.344 17.938 1 80.44 171 GLY B O 1
ATOM 3845 N N . GLU B 1 172 ? -0.768 -13.789 17.547 1 86.62 172 GLU B N 1
ATOM 3846 C CA . GLU B 1 172 ? -0.974 -13.953 16.109 1 86.62 172 GLU B CA 1
ATOM 3847 C C . GLU B 1 172 ? -1.101 -15.43 15.742 1 86.62 172 GLU B C 1
ATOM 3849 O O . GLU B 1 172 ? -0.512 -16.297 16.391 1 86.62 172 GLU B O 1
ATOM 3854 N N . GLY B 1 173 ? -1.906 -15.766 14.766 1 90.06 173 GLY B N 1
ATOM 3855 C CA . GLY B 1 173 ? -1.976 -17.109 14.203 1 90.06 173 GLY B CA 1
ATOM 3856 C C . GLY B 1 173 ? -0.884 -17.375 13.188 1 90.06 173 GLY B C 1
ATOM 3857 O O . GLY B 1 173 ? -0.16 -16.469 12.781 1 90.06 173 GLY B O 1
ATOM 3858 N N . PRO B 1 174 ? -0.785 -18.562 12.719 1 92.56 174 PRO B N 1
ATOM 3859 C CA . PRO B 1 174 ? 0.325 -18.969 11.852 1 92.56 174 PRO B CA 1
ATOM 3860 C C . PRO B 1 174 ? 0.083 -18.625 10.391 1 92.56 174 PRO B C 1
ATOM 3862 O O . PRO B 1 174 ? 0.998 -18.719 9.562 1 92.56 174 PRO B O 1
ATOM 3865 N N . ILE B 1 175 ? -1.168 -18.234 9.969 1 94.56 175 ILE B N 1
ATOM 3866 C CA . ILE B 1 175 ? -1.507 -18.047 8.562 1 94.56 175 ILE B CA 1
ATOM 3867 C C . ILE B 1 175 ? -0.965 -16.703 8.086 1 94.56 175 ILE B C 1
ATOM 3869 O O . ILE B 1 175 ? -1.364 -15.641 8.586 1 94.56 175 ILE B O 1
ATOM 3873 N N . ALA B 1 176 ? -0.023 -16.719 7.203 1 94.81 176 ALA B N 1
ATOM 3874 C CA . ALA B 1 176 ? 0.541 -15.508 6.621 1 94.81 176 ALA B CA 1
ATOM 3875 C C . ALA B 1 176 ? -0.263 -15.055 5.406 1 94.81 176 ALA B C 1
ATOM 3877 O O . ALA B 1 176 ? -0.545 -13.867 5.25 1 94.81 176 ALA B O 1
ATOM 3878 N N . LEU B 1 177 ? -0.589 -15.938 4.527 1 93.12 177 LEU B N 1
ATOM 3879 C CA . LEU B 1 177 ? -1.5 -15.734 3.404 1 93.12 177 LEU B CA 1
ATOM 3880 C C . LEU B 1 177 ? -2.662 -16.719 3.463 1 93.12 177 LEU B C 1
ATOM 3882 O O . LEU B 1 177 ? -2.457 -17.938 3.387 1 93.12 177 LEU B O 1
ATOM 3886 N N . PRO B 1 178 ? -3.865 -16.234 3.598 1 91.56 178 PRO B N 1
ATOM 3887 C CA . PRO B 1 178 ? -5.027 -17.125 3.711 1 91.56 178 PRO B CA 1
ATOM 3888 C C . PRO B 1 178 ? -5.293 -17.906 2.434 1 91.56 178 PRO B C 1
ATOM 3890 O O . PRO B 1 178 ? -4.707 -17.609 1.388 1 91.56 178 PRO B O 1
ATOM 3893 N N . PRO B 1 179 ? -6.137 -18.875 2.518 1 88.5 179 PRO B N 1
ATOM 3894 C CA . PRO B 1 179 ? -6.43 -19.719 1.358 1 88.5 179 PRO B CA 1
ATOM 3895 C C . PRO B 1 179 ? -6.898 -18.922 0.146 1 88.5 179 PRO B C 1
ATOM 3897 O O . PRO B 1 179 ? -7.754 -18.047 0.277 1 88.5 179 PRO B O 1
ATOM 3900 N N . HIS B 1 180 ? -6.281 -19.203 -0.941 1 83.56 180 HIS B N 1
ATOM 3901 C CA . HIS B 1 180 ? -6.617 -18.578 -2.217 1 83.56 180 HIS B CA 1
ATOM 3902 C C . HIS B 1 180 ? -6.141 -19.422 -3.387 1 83.56 180 HIS B C 1
ATOM 3904 O O . HIS B 1 180 ? -5.367 -20.375 -3.199 1 83.56 180 HIS B O 1
ATOM 3910 N N . SER B 1 181 ? -6.648 -19.172 -4.527 1 78.81 181 SER B N 1
ATOM 3911 C CA . SER B 1 181 ? -6.18 -19.828 -5.75 1 78.81 181 SER B CA 1
ATOM 3912 C C . SER B 1 181 ? -5.512 -18.812 -6.688 1 78.81 181 SER B C 1
ATOM 3914 O O . SER B 1 181 ? -5.84 -17.625 -6.664 1 78.81 181 SER B O 1
ATOM 3916 N N . TYR B 1 182 ? -4.531 -19.312 -7.379 1 72.25 182 TYR B N 1
ATOM 3917 C CA . TYR B 1 182 ? -3.846 -18.422 -8.305 1 72.25 182 TYR B CA 1
ATOM 3918 C C . TYR B 1 182 ? -4.773 -18 -9.438 1 72.25 182 TYR B C 1
ATOM 3920 O O . TYR B 1 182 ? -5.605 -18.781 -9.898 1 72.25 182 TYR B O 1
ATOM 3928 N N . LYS B 1 183 ? -4.531 -16.828 -9.82 1 76.31 183 LYS B N 1
ATOM 3929 C CA . LYS B 1 183 ? -5.293 -16.266 -10.93 1 76.31 183 LYS B CA 1
ATOM 3930 C C . LYS B 1 183 ? -4.449 -16.203 -12.203 1 76.31 183 LYS B C 1
ATOM 3932 O O . LYS B 1 183 ? -4.965 -15.914 -13.281 1 76.31 183 LYS B O 1
ATOM 3937 N N . SER B 1 184 ? -3.168 -16.562 -11.969 1 79.88 184 SER B N 1
ATOM 3938 C CA . SER B 1 184 ? -2.25 -16.609 -13.102 1 79.88 184 SER B CA 1
ATOM 3939 C C . SER B 1 184 ? -2.457 -17.875 -13.93 1 79.88 184 SER B C 1
ATOM 3941 O O . SER B 1 184 ? -3.09 -18.812 -13.469 1 79.88 184 SER B O 1
ATOM 3943 N N . PHE B 1 185 ? -1.961 -17.906 -15.117 1 78.44 185 PHE B N 1
ATOM 3944 C CA . PHE B 1 185 ? -2.025 -19.062 -16 1 78.44 185 PHE B CA 1
ATOM 3945 C C . PHE B 1 185 ? -1.071 -20.156 -15.531 1 78.44 185 PHE B C 1
ATOM 3947 O O . PHE B 1 185 ? -1.464 -21.312 -15.398 1 78.44 185 PHE B O 1
ATOM 3954 N N . LEU B 1 186 ? 0.121 -19.859 -15.391 1 84.25 186 LEU B N 1
ATOM 3955 C CA . LEU B 1 186 ? 1.162 -20.719 -14.844 1 84.25 186 LEU B CA 1
ATOM 3956 C C . LEU B 1 186 ? 2.193 -19.906 -14.07 1 84.25 186 LEU B C 1
ATOM 3958 O O . LEU B 1 186 ? 2.467 -18.75 -14.422 1 84.25 186 LEU B O 1
ATOM 3962 N N . GLY B 1 187 ? 2.688 -20.531 -12.984 1 89.38 187 GLY B N 1
ATOM 3963 C CA . GLY B 1 187 ? 3.713 -19.859 -12.203 1 89.38 187 GLY B CA 1
ATOM 3964 C C . GLY B 1 187 ? 4.668 -20.812 -11.523 1 89.38 187 GLY B C 1
ATOM 3965 O O . GLY B 1 187 ? 4.402 -22.016 -11.445 1 89.38 187 GLY B O 1
ATOM 3966 N N . VAL B 1 188 ? 5.773 -20.312 -11.203 1 90.88 188 VAL B N 1
ATOM 3967 C CA . VAL B 1 188 ? 6.773 -21.047 -10.43 1 90.88 188 VAL B CA 1
ATOM 3968 C C . VAL B 1 188 ? 7.051 -20.312 -9.117 1 90.88 188 VAL B C 1
ATOM 3970 O O . VAL B 1 188 ? 7.188 -19.078 -9.109 1 90.88 188 VAL B O 1
ATOM 3973 N N . LEU B 1 189 ? 7.051 -21.047 -8.055 1 91.88 189 LEU B N 1
ATOM 3974 C CA . LEU B 1 189 ? 7.359 -20.516 -6.73 1 91.88 189 LEU B CA 1
ATOM 3975 C C . LEU B 1 189 ? 8.586 -21.203 -6.145 1 91.88 189 LEU B C 1
ATOM 3977 O O . LEU B 1 189 ? 8.68 -22.422 -6.152 1 91.88 189 LEU B O 1
ATOM 3981 N N . ASP B 1 190 ? 9.508 -20.391 -5.766 1 91.5 190 ASP B N 1
ATOM 3982 C CA . ASP B 1 190 ? 10.688 -20.875 -5.051 1 91.5 190 ASP B CA 1
ATOM 3983 C C . ASP B 1 190 ? 10.633 -20.5 -3.574 1 91.5 190 ASP B C 1
ATOM 3985 O O . ASP B 1 190 ? 10.711 -19.312 -3.232 1 91.5 190 ASP B O 1
ATOM 3989 N N . ASP B 1 191 ? 10.508 -21.422 -2.664 1 88.25 191 ASP B N 1
ATOM 3990 C CA . ASP B 1 191 ? 10.297 -21.156 -1.244 1 88.25 191 ASP B CA 1
ATOM 3991 C C . ASP B 1 191 ? 11.625 -21.172 -0.485 1 88.25 191 ASP B C 1
ATOM 3993 O O . ASP B 1 191 ? 11.641 -21.141 0.748 1 88.25 191 ASP B O 1
ATOM 3997 N N . ASN B 1 192 ? 12.695 -21.234 -1.213 1 85.31 192 ASN B N 1
ATOM 3998 C CA . ASN B 1 192 ? 14.039 -21.188 -0.644 1 85.31 192 ASN B CA 1
ATOM 3999 C C . ASN B 1 192 ? 14.25 -22.297 0.38 1 85.31 192 ASN B C 1
ATOM 4001 O O . ASN B 1 192 ? 14.984 -22.109 1.358 1 85.31 192 ASN B O 1
ATOM 4005 N N . GLY B 1 193 ? 13.539 -23.359 0.27 1 80.69 193 GLY B N 1
ATOM 4006 C CA . GLY B 1 193 ? 13.758 -24.531 1.104 1 80.69 193 GLY B CA 1
ATOM 4007 C C . GLY B 1 193 ? 13.133 -24.391 2.484 1 80.69 193 GLY B C 1
ATOM 4008 O O . GLY B 1 193 ? 13.469 -25.156 3.393 1 80.69 193 GLY B O 1
ATOM 4009 N N . VAL B 1 194 ? 12.328 -23.453 2.748 1 82.56 194 VAL B N 1
ATOM 4010 C CA . VAL B 1 194 ? 11.68 -23.266 4.043 1 82.56 194 VAL B CA 1
ATOM 4011 C C . VAL B 1 194 ? 10.195 -23.609 3.926 1 82.56 194 VAL B C 1
ATOM 4013 O O . VAL B 1 194 ? 9.508 -23.125 3.023 1 82.56 194 VAL B O 1
ATOM 4016 N N . LYS B 1 195 ? 9.711 -24.391 4.824 1 84.75 195 LYS B N 1
ATOM 4017 C CA . LYS B 1 195 ? 8.336 -24.859 4.816 1 84.75 195 LYS B CA 1
ATOM 4018 C C . LYS B 1 195 ? 7.355 -23.719 5.062 1 84.75 195 LYS B C 1
ATOM 4020 O O . LYS B 1 195 ? 7.629 -22.828 5.859 1 84.75 195 LYS B O 1
ATOM 4025 N N . GLY B 1 196 ? 6.184 -23.859 4.48 1 89 196 GLY B N 1
ATOM 4026 C CA . GLY B 1 196 ? 5.145 -22.875 4.715 1 89 196 GLY B CA 1
ATOM 4027 C C . GLY B 1 196 ? 4.047 -22.891 3.668 1 89 196 GLY B C 1
ATOM 4028 O O . GLY B 1 196 ? 2.926 -22.453 3.922 1 89 196 GLY B O 1
ATOM 4029 N N . PHE B 1 197 ? 4.398 -23.391 2.5 1 89.69 197 PHE B N 1
ATOM 4030 C CA . PHE B 1 197 ? 3.418 -23.516 1.427 1 89.69 197 PHE B CA 1
ATOM 4031 C C . PHE B 1 197 ? 2.547 -24.75 1.632 1 89.69 197 PHE B C 1
ATOM 4033 O O . PHE B 1 197 ? 3.057 -25.875 1.756 1 89.69 197 PHE B O 1
ATOM 4040 N N . GLU B 1 198 ? 1.254 -24.5 1.714 1 89.69 198 GLU B N 1
ATOM 4041 C CA . GLU B 1 198 ? 0.287 -25.594 1.886 1 89.69 198 GLU B CA 1
ATOM 4042 C C . GLU B 1 198 ? -0.753 -25.578 0.77 1 89.69 198 GLU B C 1
ATOM 4044 O O . GLU B 1 198 ? -1.305 -24.531 0.435 1 89.69 198 GLU B O 1
ATOM 4049 N N . VAL B 1 199 ? -0.966 -26.688 0.17 1 88.88 199 VAL B N 1
ATOM 4050 C CA . VAL B 1 199 ? -1.886 -26.781 -0.959 1 88.88 199 VAL B CA 1
ATOM 4051 C C . VAL B 1 199 ? -3.006 -27.766 -0.635 1 88.88 199 VAL B C 1
ATOM 4053 O O . VAL B 1 199 ? -2.768 -28.812 -0.017 1 88.88 199 VAL B O 1
ATOM 4056 N N . LYS B 1 200 ? -4.148 -27.406 -1.053 1 89 200 LYS B N 1
ATOM 4057 C CA . LYS B 1 200 ? -5.32 -28.234 -0.827 1 89 200 LYS B CA 1
ATOM 4058 C C . LYS B 1 200 ? -5.602 -29.141 -2.031 1 89 200 LYS B C 1
ATOM 4060 O O . LYS B 1 200 ? -5.648 -28.656 -3.168 1 89 200 LYS B O 1
ATOM 4065 N N . THR B 1 201 ? -5.766 -30.375 -1.763 1 86.88 201 THR B N 1
ATOM 4066 C CA . THR B 1 201 ? -6.078 -31.328 -2.824 1 86.88 201 THR B CA 1
ATOM 4067 C C . THR B 1 201 ? -7.547 -31.234 -3.229 1 86.88 201 THR B C 1
ATOM 4069 O O . THR B 1 201 ? -8.336 -30.562 -2.555 1 86.88 201 THR B O 1
ATOM 4072 N N . ARG B 1 202 ? -7.883 -31.891 -4.355 1 82.38 202 ARG B N 1
ATOM 4073 C CA . ARG B 1 202 ? -9.258 -31.922 -4.852 1 82.38 202 ARG B CA 1
ATOM 4074 C C . ARG B 1 202 ? -10.203 -32.5 -3.803 1 82.38 202 ARG B C 1
ATOM 4076 O O . ARG B 1 202 ? -11.367 -32.094 -3.719 1 82.38 202 ARG B O 1
ATOM 4083 N N . ASN B 1 203 ? -9.734 -33.344 -2.947 1 86.56 203 ASN B N 1
ATOM 4084 C CA . ASN B 1 203 ? -10.57 -33.969 -1.941 1 86.56 203 ASN B CA 1
ATOM 4085 C C . ASN B 1 203 ? -10.633 -33.156 -0.656 1 86.56 203 ASN B C 1
ATOM 4087 O O . ASN B 1 203 ? -11.188 -33.625 0.347 1 86.56 203 ASN B O 1
ATOM 4091 N N . GLY B 1 204 ? -9.961 -32.031 -0.622 1 88.44 204 GLY B N 1
ATOM 4092 C CA . GLY B 1 204 ? -10.094 -31.125 0.496 1 88.44 204 GLY B CA 1
ATOM 4093 C C . GLY B 1 204 ? -9.016 -31.297 1.545 1 88.44 204 GLY B C 1
ATOM 4094 O O . GLY B 1 204 ? -9.07 -30.688 2.613 1 88.44 204 GLY B O 1
ATOM 4095 N N . GLU B 1 205 ? -8.078 -32.156 1.224 1 89.31 205 GLU B N 1
ATOM 4096 C CA . GLU B 1 205 ? -6.988 -32.375 2.172 1 89.31 205 GLU B CA 1
ATOM 4097 C C . GLU B 1 205 ? -5.836 -31.406 1.928 1 89.31 205 GLU B C 1
ATOM 4099 O O . GLU B 1 205 ? -5.484 -31.125 0.779 1 89.31 205 GLU B O 1
ATOM 4104 N N . TRP B 1 206 ? -5.254 -30.938 3.043 1 90.12 206 TRP B N 1
ATOM 4105 C CA . TRP B 1 206 ? -4.109 -30.031 2.926 1 90.12 206 TRP B CA 1
ATOM 4106 C C . TRP B 1 206 ? -2.805 -30.828 2.881 1 90.12 206 TRP B C 1
ATOM 4108 O O . TRP B 1 206 ? -2.605 -31.75 3.666 1 90.12 206 TRP B O 1
ATOM 4118 N N . ILE B 1 207 ? -2.021 -30.5 1.963 1 87.44 207 ILE B N 1
ATOM 4119 C CA . ILE B 1 207 ? -0.658 -31 1.877 1 87.44 207 ILE B CA 1
ATOM 4120 C C . ILE B 1 207 ? 0.327 -29.938 2.332 1 87.44 207 ILE B C 1
ATOM 4122 O O . ILE B 1 207 ? 0.345 -28.828 1.785 1 87.44 207 ILE B O 1
ATOM 4126 N N . ASN B 1 208 ? 1.079 -30.219 3.365 1 82.88 208 ASN B N 1
ATOM 4127 C CA . ASN B 1 208 ? 2.191 -29.359 3.762 1 82.88 208 ASN B CA 1
ATOM 4128 C C . ASN B 1 208 ? 3.443 -29.656 2.941 1 82.88 208 ASN B C 1
ATOM 4130 O O . ASN B 1 208 ? 4.168 -30.609 3.225 1 82.88 208 ASN B O 1
ATOM 4134 N N . HIS B 1 209 ? 3.65 -28.812 2.07 1 76.5 209 HIS B N 1
ATOM 4135 C CA . HIS B 1 209 ? 4.688 -29.109 1.091 1 76.5 209 HIS B CA 1
ATOM 4136 C C . HIS B 1 209 ? 6.078 -28.922 1.685 1 76.5 209 HIS B C 1
ATOM 4138 O O . HIS B 1 209 ? 6.32 -27.938 2.395 1 76.5 209 HIS B O 1
ATOM 4144 N N . GLU B 1 210 ? 6.871 -29.891 1.323 1 70.94 210 GLU B N 1
ATOM 4145 C CA . GLU B 1 210 ? 8.289 -29.703 1.609 1 70.94 210 GLU B CA 1
ATOM 4146 C C . GLU B 1 210 ? 8.922 -28.703 0.642 1 70.94 210 GLU B C 1
ATOM 4148 O O . GLU B 1 210 ? 8.602 -28.703 -0.548 1 70.94 210 GLU B O 1
ATOM 4153 N N . PRO B 1 211 ? 9.711 -27.781 1.214 1 61.94 211 PRO B N 1
ATOM 4154 C CA . PRO B 1 211 ? 10.297 -26.672 0.438 1 61.94 211 PRO B CA 1
ATOM 4155 C C . PRO B 1 211 ? 10.859 -27.141 -0.903 1 61.94 211 PRO B C 1
ATOM 4157 O O . PRO B 1 211 ? 11.477 -28.203 -0.985 1 61.94 211 PRO B O 1
ATOM 4160 N N . SER B 1 212 ? 10.242 -26.875 -1.885 1 62.88 212 SER B N 1
ATOM 4161 C CA . SER B 1 212 ? 10.789 -27.078 -3.221 1 62.88 212 SER B CA 1
ATOM 4162 C C . SER B 1 212 ? 10.289 -26.016 -4.191 1 62.88 212 SER B C 1
ATOM 4164 O O . SER B 1 212 ? 9.523 -25.125 -3.809 1 62.88 212 SER B O 1
ATOM 4166 N N . HIS B 1 213 ? 10.938 -25.875 -5.375 1 58.5 213 HIS B N 1
ATOM 4167 C CA . HIS B 1 213 ? 10.562 -24.953 -6.43 1 58.5 213 HIS B CA 1
ATOM 4168 C C . HIS B 1 213 ? 9.25 -25.359 -7.086 1 58.5 213 HIS B C 1
ATOM 4170 O O . HIS B 1 213 ? 9.18 -26.406 -7.73 1 58.5 213 HIS B O 1
ATOM 4176 N N . CYS B 1 214 ? 8 -24.859 -6.371 1 57.41 214 CYS B N 1
ATOM 4177 C CA . CYS B 1 214 ? 6.707 -25.375 -6.816 1 57.41 214 CYS B CA 1
ATOM 4178 C C . CYS B 1 214 ? 6.098 -24.453 -7.871 1 57.41 214 CYS B C 1
ATOM 4180 O O . CYS B 1 214 ? 6.355 -23.25 -7.883 1 57.41 214 CYS B O 1
ATOM 4182 N N . THR B 1 215 ? 5.672 -25.141 -9.023 1 57.34 215 THR B N 1
ATOM 4183 C CA . THR B 1 215 ? 5.031 -24.422 -10.125 1 57.34 215 THR B CA 1
ATOM 4184 C C . THR B 1 215 ? 3.514 -24.594 -10.062 1 57.34 215 THR B C 1
ATOM 4186 O O . THR B 1 215 ? 3.016 -25.688 -9.781 1 57.34 215 THR B O 1
ATOM 4189 N N . PHE B 1 216 ? 2.527 -23.625 -9.688 1 55.72 216 PHE B N 1
ATOM 4190 C CA . PHE B 1 216 ? 1.101 -23.922 -9.758 1 55.72 216 PHE B CA 1
ATOM 4191 C C . PHE B 1 216 ? 0.422 -23.047 -10.812 1 55.72 216 PHE B C 1
ATOM 4193 O O . PHE B 1 216 ? 0.885 -21.953 -11.109 1 55.72 216 PHE B O 1
ATOM 4200 N N . VAL B 1 217 ? 0.187 -23.016 -12.281 1 50.38 217 VAL B N 1
ATOM 4201 C CA . VAL B 1 217 ? -0.562 -21.922 -12.883 1 50.38 217 VAL B CA 1
ATOM 4202 C C . VAL B 1 217 ? -1.809 -22.469 -13.578 1 50.38 217 VAL B C 1
ATOM 4204 O O . VAL B 1 217 ? -2.9 -21.906 -13.438 1 50.38 217 VAL B O 1
ATOM 4207 N N . VAL B 1 218 ? -2.719 -23.359 -14.148 1 53.97 218 VAL B N 1
ATOM 4208 C CA . VAL B 1 218 ? -3.256 -23.219 -15.5 1 53.97 218 VAL B CA 1
ATOM 4209 C C . VAL B 1 218 ? -4.773 -23.078 -15.445 1 53.97 218 VAL B C 1
ATOM 4211 O O . VAL B 1 218 ? -5.469 -23.953 -14.938 1 53.97 218 VAL B O 1
ATOM 4214 N N . ALA B 1 219 ? -5.344 -21.891 -15.242 1 51.38 219 ALA B N 1
ATOM 4215 C CA . ALA B 1 219 ? -6.777 -21.797 -15.5 1 51.38 219 ALA B CA 1
ATOM 4216 C C . ALA B 1 219 ? -7.125 -22.375 -16.875 1 51.38 219 ALA B C 1
ATOM 4218 O O . ALA B 1 219 ? -8.133 -23.062 -17.031 1 51.38 219 ALA B O 1
ATOM 4219 N N . TRP B 1 220 ? -6.387 -22.203 -18.062 1 58.41 220 TRP B N 1
ATOM 4220 C CA . TRP B 1 220 ? -7.129 -22.281 -19.312 1 58.41 220 TRP B CA 1
ATOM 4221 C C . TRP B 1 220 ? -7.246 -23.719 -19.781 1 58.41 220 TRP B C 1
ATOM 4223 O O . TRP B 1 220 ? -6.848 -24.047 -20.906 1 58.41 220 TRP B O 1
ATOM 4233 N N . SER B 1 221 ? -7.641 -24.531 -18.906 1 73.62 221 SER B N 1
ATOM 4234 C CA . SER B 1 221 ? -7.754 -25.938 -19.25 1 73.62 221 SER B CA 1
ATOM 4235 C C . SER B 1 221 ? -9.203 -26.406 -19.219 1 73.62 221 SER B C 1
ATOM 4237 O O . SER B 1 221 ? -9.484 -27.594 -19.25 1 73.62 221 SER B O 1
ATOM 4239 N N . ASN B 1 222 ? -10.242 -25.422 -19.328 1 78.44 222 ASN B N 1
ATOM 4240 C CA . ASN B 1 222 ? -11.648 -25.797 -19.234 1 78.44 222 ASN B CA 1
ATOM 4241 C C . ASN B 1 222 ? -11.914 -26.672 -18.016 1 78.44 222 ASN B C 1
ATOM 4243 O O . ASN B 1 222 ? -12.695 -27.625 -18.094 1 78.44 222 ASN B O 1
ATOM 4247 N N . GLY B 1 223 ? -11.125 -26.422 -17.031 1 77.25 223 GLY B N 1
ATOM 4248 C CA . GLY B 1 223 ? -11.312 -27.141 -15.781 1 77.25 223 GLY B CA 1
ATOM 4249 C C . GLY B 1 223 ? -10.539 -28.453 -15.734 1 77.25 223 GLY B C 1
ATOM 4250 O O . GLY B 1 223 ? -10.594 -29.172 -14.734 1 77.25 223 GLY B O 1
ATOM 4251 N N . ARG B 1 224 ? -9.875 -28.828 -16.734 1 80.81 224 ARG B N 1
ATOM 4252 C CA . ARG B 1 224 ? -9.117 -30.078 -16.766 1 80.81 224 ARG B CA 1
ATOM 4253 C C . ARG B 1 224 ? -7.949 -30.031 -15.781 1 80.81 224 ARG B C 1
ATOM 4255 O O . ARG B 1 224 ? -7.668 -31.016 -15.102 1 80.81 224 ARG B O 1
ATOM 4262 N N . ILE B 1 225 ? -7.293 -28.938 -15.789 1 83.06 225 ILE B N 1
ATOM 4263 C CA . ILE B 1 225 ? -6.211 -28.75 -14.836 1 83.06 225 ILE B CA 1
ATOM 4264 C C . ILE B 1 225 ? -6.766 -28.156 -13.539 1 83.06 225 ILE B C 1
ATOM 4266 O O . ILE B 1 225 ? -7.523 -27.172 -13.578 1 83.06 225 ILE B O 1
ATOM 4270 N N . TYR B 1 226 ? -6.395 -28.703 -12.492 1 81.94 226 TYR B N 1
ATOM 4271 C CA . TYR B 1 226 ? -6.867 -28.312 -11.172 1 81.94 226 TYR B CA 1
ATOM 4272 C C . TYR B 1 226 ? -6.195 -27.016 -10.719 1 81.94 226 TYR B C 1
ATOM 4274 O O . TYR B 1 226 ? -4.984 -26.844 -10.883 1 81.94 226 TYR B O 1
ATOM 4282 N N . ALA B 1 227 ? -7.004 -26.078 -10.352 1 80.31 227 ALA B N 1
ATOM 4283 C CA . ALA B 1 227 ? -6.484 -24.875 -9.703 1 80.31 227 ALA B CA 1
ATOM 4284 C C . ALA B 1 227 ? -6.57 -24.984 -8.188 1 80.31 227 ALA B C 1
ATOM 4286 O O . ALA B 1 227 ? -7.59 -24.625 -7.59 1 80.31 227 ALA B O 1
ATOM 4287 N N . PRO B 1 228 ? -5.535 -25.375 -7.609 1 81.88 228 PRO B N 1
ATOM 4288 C CA . PRO B 1 228 ? -5.637 -25.688 -6.184 1 81.88 228 PRO B CA 1
ATOM 4289 C C . PRO B 1 228 ? -5.703 -24.453 -5.305 1 81.88 228 PRO B C 1
ATOM 4291 O O . PRO B 1 228 ? -5.051 -23.438 -5.602 1 81.88 228 PRO B O 1
ATOM 4294 N N . VAL B 1 229 ? -6.504 -24.578 -4.316 1 85.31 229 VAL B N 1
ATOM 4295 C CA . VAL B 1 229 ? -6.434 -23.625 -3.223 1 85.31 229 VAL B CA 1
ATOM 4296 C C . VAL B 1 229 ? -5.152 -23.844 -2.42 1 85.31 229 VAL B C 1
ATOM 4298 O O . VAL B 1 229 ? -4.773 -24.984 -2.143 1 85.31 229 VAL B O 1
ATOM 4301 N N . HIS B 1 230 ? -4.508 -22.828 -2.102 1 88.62 230 HIS B N 1
ATOM 4302 C CA . HIS B 1 230 ? -3.295 -22.938 -1.3 1 88.62 230 HIS B CA 1
ATOM 4303 C C . HIS B 1 230 ? -3.18 -21.781 -0.31 1 88.62 230 HIS B C 1
ATOM 4305 O O . HIS B 1 230 ? -3.914 -20.797 -0.411 1 88.62 230 HIS B O 1
ATOM 4311 N N . GLN B 1 231 ? -2.342 -21.938 0.676 1 91.38 231 GLN B N 1
ATOM 4312 C CA . GLN B 1 231 ? -2.074 -20.922 1.684 1 91.38 231 GLN B CA 1
ATOM 4313 C C . GLN B 1 231 ? -0.608 -20.938 2.111 1 91.38 231 GLN B C 1
ATOM 4315 O O . GLN B 1 231 ? 0.128 -21.875 1.777 1 91.38 231 GLN B O 1
ATOM 4320 N N . GLU B 1 232 ? -0.137 -19.891 2.684 1 92.56 232 GLU B N 1
ATOM 4321 C CA . GLU B 1 232 ? 1.171 -19.812 3.326 1 92.56 232 GLU B CA 1
ATOM 4322 C C . GLU B 1 232 ? 1.036 -19.734 4.844 1 92.56 232 GLU B C 1
ATOM 4324 O O . GLU B 1 232 ? 0.352 -18.859 5.375 1 92.56 232 GLU B O 1
ATOM 4329 N N . ALA B 1 233 ? 1.67 -20.688 5.516 1 92.94 233 ALA B N 1
ATOM 4330 C CA . ALA B 1 233 ? 1.567 -20.75 6.973 1 92.94 233 ALA B CA 1
ATOM 4331 C C . ALA B 1 233 ? 2.947 -20.859 7.617 1 92.94 233 ALA B C 1
ATOM 4333 O O . ALA B 1 233 ? 3.795 -21.625 7.168 1 92.94 233 ALA B O 1
ATOM 4334 N N . MET B 1 234 ? 3.203 -20.031 8.648 1 92.38 234 MET B N 1
ATOM 4335 C CA . MET B 1 234 ? 4.418 -20.094 9.461 1 92.38 234 MET B CA 1
ATOM 4336 C C . MET B 1 234 ? 4.16 -20.812 10.773 1 92.38 234 MET B C 1
ATOM 4338 O O . MET B 1 234 ? 3.936 -20.188 11.805 1 92.38 234 MET B O 1
ATOM 4342 N N . ARG B 1 235 ? 4.227 -22.125 10.758 1 87.19 235 ARG B N 1
ATOM 4343 C CA . ARG B 1 235 ? 3.855 -22.922 11.914 1 87.19 235 ARG B CA 1
ATOM 4344 C C . ARG B 1 235 ? 5.062 -23.188 12.805 1 87.19 235 ARG B C 1
ATOM 4346 O O . ARG B 1 235 ? 4.938 -23.828 13.859 1 87.19 235 ARG B O 1
ATOM 4353 N N . THR B 1 236 ? 6.113 -22.531 12.57 1 76.19 236 THR B N 1
ATOM 4354 C CA . THR B 1 236 ? 7.273 -22.734 13.43 1 76.19 236 THR B CA 1
ATOM 4355 C C . THR B 1 236 ? 7.164 -21.875 14.688 1 76.19 236 THR B C 1
ATOM 4357 O O . THR B 1 236 ? 6.59 -20.781 14.656 1 76.19 236 THR B O 1
ATOM 4360 N N . SER B 1 237 ? 7.418 -22.484 15.719 1 63.91 237 SER B N 1
ATOM 4361 C CA . SER B 1 237 ? 7.367 -21.828 17.016 1 63.91 237 SER B CA 1
ATOM 4362 C C . SER B 1 237 ? 8.648 -21.031 17.297 1 63.91 237 SER B C 1
ATOM 4364 O O . SER B 1 237 ? 8.734 -20.312 18.281 1 63.91 237 SER B O 1
ATOM 4366 N N . ALA B 1 238 ? 9.523 -21.203 16.422 1 69.19 238 ALA B N 1
ATOM 4367 C CA . ALA B 1 238 ? 10.773 -20.516 16.75 1 69.19 238 ALA B CA 1
ATOM 4368 C C . ALA B 1 238 ? 10.695 -19.031 16.406 1 69.19 238 ALA B C 1
ATOM 4370 O O . ALA B 1 238 ? 10.461 -18.672 15.258 1 69.19 238 ALA B O 1
ATOM 4371 N N . LYS B 1 239 ? 10.789 -18.328 17.422 1 69.94 239 LYS B N 1
ATOM 4372 C CA . LYS B 1 239 ? 10.734 -16.875 17.297 1 69.94 239 LYS B CA 1
ATOM 4373 C C . LYS B 1 239 ? 11.836 -16.359 16.391 1 69.94 239 LYS B C 1
ATOM 4375 O O . LYS B 1 239 ? 12.969 -16.844 16.422 1 69.94 239 LYS B O 1
ATOM 4380 N N . GLY B 1 240 ? 11.516 -15.523 15.516 1 75.25 240 GLY B N 1
ATOM 4381 C CA . GLY B 1 240 ? 12.508 -14.828 14.711 1 75.25 240 GLY B CA 1
ATOM 4382 C C . GLY B 1 240 ? 12.773 -15.5 13.375 1 75.25 240 GLY B C 1
ATOM 4383 O O . GLY B 1 240 ? 13.531 -14.977 12.555 1 75.25 240 GLY B O 1
ATOM 4384 N N . VAL B 1 241 ? 12.234 -16.641 13.227 1 83.25 241 VAL B N 1
ATOM 4385 C CA . VAL B 1 241 ? 12.422 -17.312 11.938 1 83.25 241 VAL B CA 1
ATOM 4386 C C . VAL B 1 241 ? 11.719 -16.516 10.836 1 83.25 241 VAL B C 1
ATOM 4388 O O . VAL B 1 241 ? 10.594 -16.047 11.023 1 83.25 241 VAL B O 1
ATOM 4391 N N . VAL B 1 242 ? 12.438 -16.312 9.75 1 92.62 242 VAL B N 1
ATOM 4392 C CA . VAL B 1 242 ? 11.906 -15.586 8.594 1 92.62 242 VAL B CA 1
ATOM 4393 C C . VAL B 1 242 ? 12.031 -16.453 7.344 1 92.62 242 VAL B C 1
ATOM 4395 O O . VAL B 1 242 ? 13.047 -17.125 7.145 1 92.62 242 VAL B O 1
ATOM 4398 N N . ARG B 1 243 ? 10.977 -16.578 6.613 1 92.81 243 ARG B N 1
ATOM 4399 C CA . ARG B 1 243 ? 10.945 -17.281 5.34 1 92.81 243 ARG B CA 1
ATOM 4400 C C . ARG B 1 243 ? 10.891 -16.297 4.172 1 92.81 243 ARG B C 1
ATOM 4402 O O . ARG B 1 243 ? 10.125 -15.336 4.199 1 92.81 243 ARG B O 1
ATOM 4409 N N . TYR B 1 244 ? 11.766 -16.562 3.189 1 94.25 244 TYR B N 1
ATOM 4410 C CA . TYR B 1 244 ? 11.734 -15.812 1.942 1 94.25 244 TYR B CA 1
ATOM 4411 C C . TYR B 1 244 ? 11.352 -16.703 0.771 1 94.25 244 TYR B C 1
ATOM 4413 O O . TYR B 1 244 ? 11.75 -17.875 0.717 1 94.25 244 TYR B O 1
ATOM 4421 N N . SER B 1 245 ? 10.547 -16.172 -0.114 1 93.88 245 SER B N 1
ATOM 4422 C CA . SER B 1 245 ? 10.234 -16.859 -1.361 1 93.88 245 SER B CA 1
ATOM 4423 C C . SER B 1 245 ? 10.234 -15.898 -2.541 1 93.88 245 SER B C 1
ATOM 4425 O O . SER B 1 245 ? 10.156 -14.68 -2.354 1 93.88 245 SER B O 1
ATOM 4427 N N . THR B 1 246 ? 10.469 -16.422 -3.682 1 94.44 246 THR B N 1
ATOM 4428 C CA . THR B 1 246 ? 10.367 -15.672 -4.93 1 94.44 246 THR B CA 1
ATOM 4429 C C . THR B 1 246 ? 9.664 -16.5 -6.004 1 94.44 246 THR B C 1
ATOM 4431 O O . THR B 1 246 ? 9.539 -17.719 -5.867 1 94.44 246 THR B O 1
ATOM 4434 N N . GLY B 1 247 ? 9.047 -15.812 -6.953 1 93.25 247 GLY B N 1
ATOM 4435 C CA . GLY B 1 247 ? 8.336 -16.531 -8 1 93.25 247 GLY B CA 1
ATOM 4436 C C . GLY B 1 247 ? 8.062 -15.672 -9.227 1 93.25 247 GLY B C 1
ATOM 4437 O O . GLY B 1 247 ? 8.289 -14.461 -9.203 1 93.25 247 GLY B O 1
ATOM 4438 N N . LEU B 1 248 ? 7.699 -16.359 -10.25 1 94.31 248 LEU B N 1
ATOM 4439 C CA . LEU B 1 248 ? 7.277 -15.75 -11.5 1 94.31 248 LEU B CA 1
ATOM 4440 C C . LEU B 1 248 ? 5.941 -16.328 -11.961 1 94.31 248 LEU B C 1
ATOM 4442 O O . LEU B 1 248 ? 5.781 -17.547 -12.047 1 94.31 248 LEU B O 1
ATOM 4446 N N . PHE B 1 249 ? 5.012 -15.391 -12.211 1 92.25 249 PHE B N 1
ATOM 4447 C CA . PHE B 1 249 ? 3.652 -15.789 -12.555 1 92.25 249 PHE B CA 1
ATOM 4448 C C . PHE B 1 249 ? 3.246 -15.211 -13.906 1 92.25 249 PHE B C 1
ATOM 4450 O O . PHE B 1 249 ? 3.555 -14.055 -14.211 1 92.25 249 PHE B O 1
ATOM 4457 N N . SER B 1 250 ? 2.584 -16 -14.656 1 90.19 250 SER B N 1
ATOM 4458 C CA . SER B 1 250 ? 2.277 -15.609 -16.031 1 90.19 250 SER B CA 1
ATOM 4459 C C . SER B 1 250 ? 0.803 -15.25 -16.188 1 90.19 250 SER B C 1
ATOM 4461 O O . SER B 1 250 ? -0.064 -15.883 -15.586 1 90.19 250 SER B O 1
ATOM 4463 N N . PHE B 1 251 ? 0.594 -14.234 -17 1 87.25 251 PHE B N 1
ATOM 4464 C CA . PHE B 1 251 ? -0.737 -13.789 -17.391 1 87.25 251 PHE B CA 1
ATOM 4465 C C . PHE B 1 251 ? -0.827 -13.625 -18.906 1 87.25 251 PHE B C 1
ATOM 4467 O O . PHE B 1 251 ? 0.191 -13.445 -19.578 1 87.25 251 PHE B O 1
ATOM 4474 N N . MET B 1 252 ? -2.059 -13.703 -19.375 1 83.19 252 MET B N 1
ATOM 4475 C CA . MET B 1 252 ? -2.26 -13.555 -20.812 1 83.19 252 MET B CA 1
ATOM 4476 C C . MET B 1 252 ? -2.619 -12.117 -21.156 1 83.19 252 MET B C 1
ATOM 4478 O O . MET B 1 252 ? -3.451 -11.5 -20.5 1 83.19 252 MET B O 1
ATOM 4482 N N . LYS B 1 253 ? -1.936 -11.602 -22.125 1 78.75 253 LYS B N 1
ATOM 4483 C CA . LYS B 1 253 ? -2.229 -10.25 -22.594 1 78.75 253 LYS B CA 1
ATOM 4484 C C . LYS B 1 253 ? -3.482 -10.234 -23.469 1 78.75 253 LYS B C 1
ATOM 4486 O O . LYS B 1 253 ? -4.211 -9.234 -23.5 1 78.75 253 LYS B O 1
ATOM 4491 N N . GLU B 1 254 ? -3.668 -11.336 -24.156 1 78.5 254 GLU B N 1
ATOM 4492 C CA . GLU B 1 254 ? -4.789 -11.438 -25.094 1 78.5 254 GLU B CA 1
ATOM 4493 C C . GLU B 1 254 ? -5.977 -12.156 -24.453 1 78.5 254 GLU B C 1
ATOM 4495 O O . GLU B 1 254 ? -5.895 -12.586 -23.297 1 78.5 254 GLU B O 1
ATOM 4500 N N . ILE B 1 255 ? -7.004 -12.172 -25.25 1 82.44 255 ILE B N 1
ATOM 4501 C CA . ILE B 1 255 ? -8.195 -12.891 -24.812 1 82.44 255 ILE B CA 1
ATOM 4502 C C . ILE B 1 255 ? -7.859 -14.359 -24.578 1 82.44 255 ILE B C 1
ATOM 4504 O O .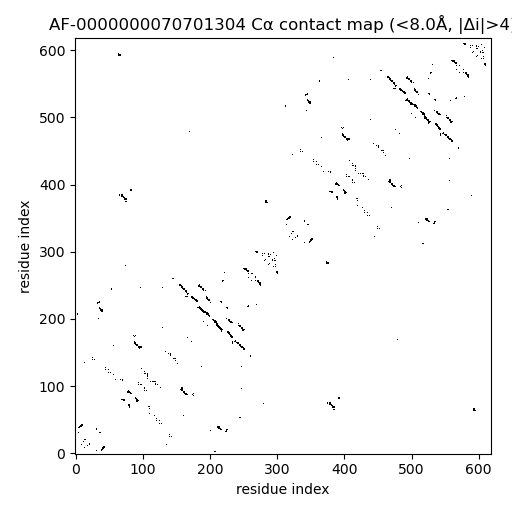 ILE B 1 255 ? -7.172 -14.984 -25.391 1 82.44 255 ILE B O 1
ATOM 4508 N N . VAL B 1 256 ? -8.258 -14.789 -23.438 1 81.06 256 VAL B N 1
ATOM 4509 C CA . VAL B 1 256 ? -8.109 -16.203 -23.094 1 81.06 256 VAL B CA 1
ATOM 4510 C C . VAL B 1 256 ? -9.312 -16.984 -23.594 1 81.06 256 VAL B C 1
ATOM 4512 O O . VAL B 1 256 ? -10.461 -16.609 -23.344 1 81.06 256 VAL B O 1
ATOM 4515 N N . GLU B 1 257 ? -9.023 -17.969 -24.359 1 82.19 257 GLU B N 1
ATOM 4516 C CA . GLU B 1 257 ? -10.086 -18.828 -24.875 1 82.19 257 GLU B CA 1
ATOM 4517 C C . GLU B 1 257 ? -9.734 -20.297 -24.719 1 82.19 257 GLU B C 1
ATOM 4519 O O . GLU B 1 257 ? -8.57 -20.688 -24.844 1 82.19 257 GLU B O 1
ATOM 4524 N N . VAL B 1 258 ? -10.812 -21.094 -24.516 1 80.88 258 VAL B N 1
ATOM 4525 C CA . VAL B 1 258 ? -10.617 -22.531 -24.406 1 80.88 258 VAL B CA 1
ATOM 4526 C C . VAL B 1 258 ? -10.344 -23.125 -25.797 1 80.88 258 VAL B C 1
ATOM 4528 O O . VAL B 1 258 ? -11.156 -22.984 -26.703 1 80.88 258 VAL B O 1
ATOM 4531 N N . PRO B 1 259 ? -9.18 -23.703 -25.828 1 79.81 259 PRO B N 1
ATOM 4532 C CA . PRO B 1 259 ? -8.953 -24.391 -27.094 1 79.81 259 PRO B CA 1
ATOM 4533 C C . PRO B 1 259 ? -10 -25.453 -27.391 1 79.81 259 PRO B C 1
ATOM 4535 O O . PRO B 1 259 ? -10.461 -26.141 -26.484 1 79.81 259 PRO B O 1
ATOM 4538 N N . GLU B 1 260 ? -10.234 -25.578 -28.641 1 80.19 260 GLU B N 1
ATOM 4539 C CA . GLU B 1 260 ? -11.258 -26.516 -29.078 1 80.19 260 GLU B CA 1
ATOM 4540 C C . GLU B 1 260 ? -10.969 -27.938 -28.578 1 80.19 260 GLU B C 1
ATOM 4542 O O . GLU B 1 260 ? -11.891 -28.688 -28.25 1 80.19 260 GLU B O 1
ATOM 4547 N N . LYS B 1 261 ? -9.742 -28.219 -28.484 1 80 261 LYS B N 1
ATOM 4548 C CA . LYS B 1 261 ? -9.328 -29.562 -28.109 1 80 261 LYS B CA 1
ATOM 4549 C C . LYS B 1 261 ? -9.633 -29.859 -26.656 1 80 261 LYS B C 1
ATOM 4551 O O . LYS B 1 261 ? -9.594 -31 -26.219 1 80 261 LYS B O 1
ATOM 4556 N N . PHE B 1 262 ? -9.914 -28.859 -25.938 1 80.88 262 PHE B N 1
ATOM 4557 C CA . PHE B 1 262 ? -10.227 -29.047 -24.531 1 80.88 262 PHE B CA 1
ATOM 4558 C C . PHE B 1 262 ? -11.719 -29.281 -24.328 1 80.88 262 PHE B C 1
ATOM 4560 O O . PHE B 1 262 ? -12.172 -29.516 -23.203 1 80.88 262 PHE B O 1
ATOM 4567 N N . VAL B 1 263 ? -12.461 -29.203 -25.422 1 83.06 263 VAL B N 1
ATOM 4568 C CA . VAL B 1 263 ? -13.898 -29.422 -25.375 1 83.06 263 VAL B CA 1
ATOM 4569 C C . VAL B 1 263 ? -14.25 -30.688 -26.156 1 83.06 263 VAL B C 1
ATOM 4571 O O . VAL B 1 263 ? -13.789 -30.891 -27.281 1 83.06 263 VAL B O 1
ATOM 4574 N N . ASP B 1 264 ? -14.859 -31.562 -25.484 1 80.88 264 ASP B N 1
ATOM 4575 C CA . ASP B 1 264 ? -15.367 -32.781 -26.125 1 80.88 264 ASP B CA 1
ATOM 4576 C C . ASP B 1 264 ? -16.656 -33.25 -25.469 1 80.88 264 ASP B C 1
ATOM 4578 O O . ASP B 1 264 ? -17.328 -32.469 -24.766 1 80.88 264 ASP B O 1
ATOM 4582 N N . ASP B 1 265 ? -17.047 -34.469 -25.828 1 82.5 265 ASP B N 1
ATOM 4583 C CA . ASP B 1 265 ? -18.328 -34.969 -25.344 1 82.5 265 ASP B CA 1
ATOM 4584 C C . ASP B 1 265 ? -18.312 -35.094 -23.812 1 82.5 265 ASP B C 1
ATOM 4586 O O . ASP B 1 265 ? -19.344 -34.938 -23.172 1 82.5 265 ASP B O 1
ATOM 4590 N N . GLU B 1 266 ? -17.188 -35.344 -23.297 1 79.31 266 GLU B N 1
ATOM 4591 C CA . GLU B 1 266 ? -17.047 -35.531 -21.859 1 79.31 266 GLU B CA 1
ATOM 4592 C C . GLU B 1 266 ? -16.844 -34.219 -21.141 1 79.31 266 GLU B C 1
ATOM 4594 O O . GLU B 1 266 ? -17.281 -34.062 -20 1 79.31 266 GLU B O 1
ATOM 4599 N N . TYR B 1 267 ? -16.172 -33.344 -21.797 1 79.19 267 TYR B N 1
ATOM 4600 C CA . TYR B 1 267 ? -15.891 -32.031 -21.219 1 79.19 267 TYR B CA 1
ATOM 4601 C C . TYR B 1 267 ? -16.516 -30.922 -22.062 1 79.19 267 TYR B C 1
ATOM 4603 O O . TYR B 1 267 ? -15.945 -30.5 -23.062 1 79.19 267 TYR B O 1
ATOM 4611 N N . GLN B 1 268 ? -17.641 -30.453 -21.578 1 85.69 268 GLN B N 1
ATOM 4612 C CA . GLN B 1 268 ? -18.297 -29.359 -22.281 1 85.69 268 GLN B CA 1
ATOM 4613 C C . GLN B 1 268 ? -17.594 -28.031 -21.984 1 85.69 268 GLN B C 1
ATOM 4615 O O . GLN B 1 268 ? -16.844 -27.922 -21.016 1 85.69 268 GLN B O 1
ATOM 4620 N N . LEU B 1 269 ? -17.844 -27.156 -22.906 1 86.69 269 LEU B N 1
ATOM 4621 C CA . LEU B 1 269 ? -17.297 -25.812 -22.703 1 86.69 269 LEU B CA 1
ATOM 4622 C C . LEU B 1 269 ? -17.781 -25.219 -21.391 1 86.69 269 LEU B C 1
ATOM 4624 O O . LEU B 1 269 ? -18.984 -25.109 -21.172 1 86.69 269 LEU B O 1
ATOM 4628 N N . ARG B 1 270 ? -16.844 -24.781 -20.641 1 84.88 270 ARG B N 1
ATOM 4629 C CA . ARG B 1 270 ? -17.219 -24.328 -19.312 1 84.88 270 ARG B CA 1
ATOM 4630 C C . ARG B 1 270 ? -17.031 -22.812 -19.172 1 84.88 270 ARG B C 1
ATOM 4632 O O . ARG B 1 270 ? -17.688 -22.172 -18.344 1 84.88 270 ARG B O 1
ATOM 4639 N N . PHE B 1 271 ? -16.125 -22.266 -19.969 1 86.44 271 PHE B N 1
ATOM 4640 C CA . PHE B 1 271 ? -15.781 -20.875 -19.781 1 86.44 271 PHE B CA 1
ATOM 4641 C C . PHE B 1 271 ? -15.844 -20.109 -21.094 1 86.44 271 PHE B C 1
ATOM 4643 O O . PHE B 1 271 ? -15.367 -20.594 -22.125 1 86.44 271 PHE B O 1
ATOM 4650 N N . ARG B 1 272 ? -16.422 -18.938 -21.078 1 88.75 272 ARG B N 1
ATOM 4651 C CA . ARG B 1 272 ? -16.391 -18.031 -22.203 1 88.75 272 ARG B CA 1
ATOM 4652 C C . ARG B 1 272 ? -15.062 -17.297 -22.297 1 88.75 272 ARG B C 1
ATOM 4654 O O . ARG B 1 272 ? -14.336 -17.188 -21.297 1 88.75 272 ARG B O 1
ATOM 4661 N N . PRO B 1 273 ? -14.797 -16.891 -23.453 1 85.94 273 PRO B N 1
ATOM 4662 C CA . PRO B 1 273 ? -13.57 -16.109 -23.578 1 85.94 273 PRO B CA 1
ATOM 4663 C C . PRO B 1 273 ? -13.562 -14.883 -22.672 1 85.94 273 PRO B C 1
ATOM 4665 O O . PRO B 1 273 ? -14.602 -14.258 -22.453 1 85.94 273 PRO B O 1
ATOM 4668 N N . PHE B 1 274 ? -12.344 -14.531 -22.172 1 85.69 274 PHE B N 1
ATOM 4669 C CA . PHE B 1 274 ? -12.258 -13.383 -21.281 1 85.69 274 PHE B CA 1
ATOM 4670 C C . PHE B 1 274 ? -10.875 -12.75 -21.328 1 85.69 274 PHE B C 1
ATOM 4672 O O . PHE B 1 274 ? -9.938 -13.336 -21.875 1 85.69 274 PHE B O 1
ATOM 4679 N N . ASN B 1 275 ? -10.836 -11.547 -20.922 1 85 275 ASN B N 1
ATOM 4680 C CA . ASN B 1 275 ? -9.562 -10.859 -20.719 1 85 275 ASN B CA 1
ATOM 4681 C C . ASN B 1 275 ? -9.008 -11.086 -19.328 1 85 275 ASN B C 1
ATOM 4683 O O . ASN B 1 275 ? -9.703 -10.867 -18.328 1 85 275 ASN B O 1
ATOM 4687 N N . ASN B 1 276 ? -7.754 -11.539 -19.297 1 82.56 276 ASN B N 1
ATOM 4688 C CA . ASN B 1 276 ? -7.156 -11.914 -18.031 1 82.56 276 ASN B CA 1
ATOM 4689 C C . ASN B 1 276 ? -7.129 -10.75 -17.047 1 82.56 276 ASN B C 1
ATOM 4691 O O . ASN B 1 276 ? -7.402 -10.922 -15.859 1 82.56 276 ASN B O 1
ATOM 4695 N N . MET B 1 277 ? -6.805 -9.578 -17.531 1 79.44 277 MET B N 1
ATOM 4696 C CA . MET B 1 277 ? -6.715 -8.414 -16.656 1 79.44 277 MET B CA 1
ATOM 4697 C C . MET B 1 277 ? -8.094 -8.016 -16.141 1 79.44 277 MET B C 1
ATOM 4699 O O . MET B 1 277 ? -8.234 -7.602 -14.984 1 79.44 277 MET B O 1
ATOM 4703 N N . ASP B 1 278 ? -9.039 -8.188 -17.031 1 83.06 278 ASP B N 1
ATOM 4704 C CA . ASP B 1 278 ? -10.406 -7.918 -16.594 1 83.06 278 ASP B CA 1
ATOM 4705 C C . ASP B 1 278 ? -10.844 -8.914 -15.523 1 83.06 278 ASP B C 1
ATOM 4707 O O . ASP B 1 278 ? -11.562 -8.547 -14.586 1 83.06 278 ASP B O 1
ATOM 4711 N N . PHE B 1 279 ? -10.43 -10.125 -15.703 1 83.12 279 PHE B N 1
ATOM 4712 C CA . PHE B 1 279 ? -10.75 -11.141 -14.711 1 83.12 279 PHE B CA 1
ATOM 4713 C C . PHE B 1 279 ? -10.117 -10.805 -13.367 1 83.12 279 PHE B C 1
ATOM 4715 O O . PHE B 1 279 ? -10.758 -10.945 -12.32 1 83.12 279 PHE B O 1
ATOM 4722 N N . LEU B 1 280 ? -8.906 -10.352 -13.414 1 79.12 280 LEU B N 1
ATOM 4723 C CA . LEU B 1 280 ? -8.227 -9.977 -12.18 1 79.12 280 LEU B CA 1
ATOM 4724 C C . LEU B 1 280 ? -8.961 -8.836 -11.477 1 79.12 280 LEU B C 1
ATOM 4726 O O . LEU B 1 280 ? -9.055 -8.82 -10.25 1 79.12 280 LEU B O 1
ATOM 4730 N N . GLU B 1 281 ? -9.422 -7.93 -12.266 1 75.44 281 GLU B N 1
ATOM 4731 C CA . GLU B 1 281 ? -10.203 -6.836 -11.703 1 75.44 281 GLU B CA 1
ATOM 4732 C C . GLU B 1 281 ? -11.5 -7.344 -11.078 1 75.44 281 GLU B C 1
ATOM 4734 O O . GLU B 1 281 ? -11.898 -6.902 -10 1 75.44 281 GLU B O 1
ATOM 4739 N N . TYR B 1 282 ? -12.094 -8.336 -11.766 1 78.75 282 TYR B N 1
ATOM 4740 C CA . TYR B 1 282 ? -13.344 -8.906 -11.297 1 78.75 282 TYR B CA 1
ATOM 4741 C C . TYR B 1 282 ? -13.156 -9.609 -9.953 1 78.75 282 TYR B C 1
ATOM 4743 O O . TYR B 1 282 ? -13.984 -9.477 -9.055 1 78.75 282 TYR B O 1
ATOM 4751 N N . VAL B 1 283 ? -12.109 -10.336 -9.844 1 75.12 283 VAL B N 1
ATOM 4752 C CA . VAL B 1 283 ? -11.867 -11.133 -8.641 1 75.12 283 VAL B CA 1
ATOM 4753 C C . VAL B 1 283 ? -11.75 -10.211 -7.426 1 75.12 283 VAL B C 1
ATOM 4755 O O . VAL B 1 283 ? -12.016 -10.625 -6.297 1 75.12 283 VAL B O 1
ATOM 4758 N N . ASN B 1 284 ? -11.445 -8.984 -7.789 1 67.62 284 ASN B N 1
ATOM 4759 C CA . ASN B 1 284 ? -11.227 -8.031 -6.703 1 67.62 284 ASN B CA 1
ATOM 4760 C C . ASN B 1 284 ? -12.516 -7.285 -6.352 1 67.62 284 ASN B C 1
ATOM 4762 O O . ASN B 1 284 ? -12.539 -6.492 -5.406 1 67.62 284 ASN B O 1
ATOM 4766 N N . THR B 1 285 ? -13.57 -7.586 -7.066 1 69.19 285 THR B N 1
ATOM 4767 C CA . THR B 1 285 ? -14.883 -7.039 -6.727 1 69.19 285 THR B CA 1
ATOM 4768 C C . THR B 1 285 ? -15.531 -7.844 -5.602 1 69.19 285 THR B C 1
ATOM 4770 O O . THR B 1 285 ? -15.047 -8.922 -5.25 1 69.19 285 THR B O 1
ATOM 4773 N N . GLU B 1 286 ? -16.469 -7.277 -4.91 1 67.25 286 GLU B N 1
ATOM 4774 C CA . GLU B 1 286 ? -17.203 -7.973 -3.859 1 67.25 286 GLU B CA 1
ATOM 4775 C C . GLU B 1 286 ? -17.734 -9.312 -4.359 1 67.25 286 GLU B C 1
ATOM 4777 O O . GLU B 1 286 ? -17.656 -10.32 -3.656 1 67.25 286 GLU B O 1
ATOM 4782 N N . GLU B 1 287 ? -18.297 -9.242 -5.512 1 71.62 287 GLU B N 1
ATOM 4783 C CA . GLU B 1 287 ? -18.844 -10.461 -6.098 1 71.62 287 GLU B CA 1
ATOM 4784 C C . GLU B 1 287 ? -17.766 -11.508 -6.316 1 71.62 287 GLU B C 1
ATOM 4786 O O . GLU B 1 287 ? -17.969 -12.688 -6.039 1 71.62 287 GLU B O 1
ATOM 4791 N N . GLY B 1 288 ? -16.688 -11.047 -6.816 1 74.44 288 GLY B N 1
ATOM 4792 C CA . GLY B 1 288 ? -15.578 -11.953 -7.082 1 74.44 288 GLY B CA 1
ATOM 4793 C C . GLY B 1 288 ? -15.031 -12.609 -5.828 1 74.44 288 GLY B C 1
ATOM 4794 O O . GLY B 1 288 ? -14.766 -13.812 -5.816 1 74.44 288 GLY B O 1
ATOM 4795 N N . LYS B 1 289 ? -14.977 -11.945 -4.754 1 68.31 289 LYS B N 1
ATOM 4796 C CA . LYS B 1 289 ? -14.453 -12.453 -3.49 1 68.31 289 LYS B CA 1
ATOM 4797 C C . LYS B 1 289 ? -15.43 -13.414 -2.832 1 68.31 289 LYS B C 1
ATOM 4799 O O . LYS B 1 289 ? -15.023 -14.352 -2.139 1 68.31 289 LYS B O 1
ATOM 4804 N N . ALA B 1 290 ? -16.594 -13.055 -3.027 1 69 290 ALA B N 1
ATOM 4805 C CA . ALA B 1 290 ? -17.625 -13.883 -2.422 1 69 290 ALA B CA 1
ATOM 4806 C C . ALA B 1 290 ? -17.766 -15.211 -3.164 1 69 290 ALA B C 1
ATOM 4808 O O . ALA B 1 290 ? -18.344 -16.172 -2.641 1 69 290 ALA B O 1
ATOM 4809 N N . SER B 1 291 ? -17.188 -15.195 -4.332 1 71.25 291 SER B N 1
ATOM 4810 C CA . SER B 1 291 ? -17.344 -16.391 -5.16 1 71.25 291 SER B CA 1
ATOM 4811 C C . SER B 1 291 ? -16.297 -17.438 -4.812 1 71.25 291 SER B C 1
ATOM 4813 O O . SER B 1 291 ? -15.125 -17.125 -4.629 1 71.25 291 SER B O 1
ATOM 4815 N N . LYS B 1 292 ? -16.75 -18.562 -4.492 1 66 292 LYS B N 1
ATOM 4816 C CA . LYS B 1 292 ? -15.836 -19.672 -4.242 1 66 292 LYS B CA 1
ATOM 4817 C C . LYS B 1 292 ? -14.984 -19.969 -5.473 1 66 292 LYS B C 1
ATOM 4819 O O . LYS B 1 292 ? -13.812 -20.344 -5.352 1 66 292 LYS B O 1
ATOM 4824 N N . TYR B 1 293 ? -15.68 -19.875 -6.625 1 70.75 293 TYR B N 1
ATOM 4825 C CA . TYR B 1 293 ? -15.016 -20.078 -7.906 1 70.75 293 TYR B CA 1
ATOM 4826 C C . TYR B 1 293 ? -15.164 -18.859 -8.805 1 70.75 293 TYR B C 1
ATOM 4828 O O . TYR B 1 293 ? -16.047 -18.812 -9.672 1 70.75 293 TYR B O 1
ATOM 4836 N N . ALA B 1 294 ? -14.234 -17.953 -8.633 1 74.88 294 ALA B N 1
ATOM 4837 C CA . ALA B 1 294 ? -14.359 -16.625 -9.242 1 74.88 294 ALA B CA 1
ATOM 4838 C C . ALA B 1 294 ? -14.406 -16.734 -10.766 1 74.88 294 ALA B C 1
ATOM 4840 O O . ALA B 1 294 ? -15.148 -15.992 -11.422 1 74.88 294 ALA B O 1
ATOM 4841 N N . ILE B 1 295 ? -13.703 -17.688 -11.273 1 78.62 295 ILE B N 1
ATOM 4842 C CA . ILE B 1 295 ? -13.641 -17.766 -12.734 1 78.62 295 ILE B CA 1
ATOM 4843 C C . ILE B 1 295 ? -14.984 -18.25 -13.281 1 78.62 295 ILE B C 1
ATOM 4845 O O . ILE B 1 295 ? -15.414 -17.797 -14.352 1 78.62 295 ILE B O 1
ATOM 4849 N N . GLU B 1 296 ? -15.641 -19.078 -12.602 1 80 296 GLU B N 1
ATOM 4850 C CA . GLU B 1 296 ? -16.953 -19.547 -13.031 1 80 296 GLU B CA 1
ATOM 4851 C C . GLU B 1 296 ? -17.984 -18.422 -13 1 80 296 GLU B C 1
ATOM 4853 O O . GLU B 1 296 ? -18.812 -18.312 -13.906 1 80 296 GLU B O 1
ATOM 4858 N N . SER B 1 297 ? -17.875 -17.734 -11.938 1 80.5 297 SER B N 1
ATOM 4859 C CA . SER B 1 297 ? -18.812 -16.609 -11.812 1 80.5 297 SER B CA 1
ATOM 4860 C C . SER B 1 297 ? -18.547 -15.555 -12.875 1 80.5 297 SER B C 1
ATOM 4862 O O . SER B 1 297 ? -19.484 -14.898 -13.352 1 80.5 297 SER B O 1
ATOM 4864 N N . TYR B 1 298 ? -17.359 -15.461 -13.234 1 85.5 298 TYR B N 1
ATOM 4865 C CA . TYR B 1 298 ? -16.953 -14.398 -14.141 1 85.5 298 TYR B CA 1
ATOM 4866 C C . TYR B 1 298 ? -17.25 -14.773 -15.586 1 85.5 298 TYR B C 1
ATOM 4868 O O . TYR B 1 298 ? -17.797 -13.969 -16.344 1 85.5 298 TYR B O 1
ATOM 4876 N N . CYS B 1 299 ? -16.984 -15.977 -15.938 1 86.69 299 CYS B N 1
ATOM 4877 C CA . CYS B 1 299 ? -17.109 -16.312 -17.359 1 86.69 299 CYS B CA 1
ATOM 4878 C C . CYS B 1 299 ? -17.641 -17.719 -17.547 1 86.69 299 CYS B C 1
ATOM 4880 O O . CYS B 1 299 ? -17.453 -18.328 -18.594 1 86.69 299 CYS B O 1
ATOM 4882 N N . GLY B 1 300 ? -18.188 -18.266 -16.531 1 87 300 GLY B N 1
ATOM 4883 C CA . GLY B 1 300 ? -18.766 -19.594 -16.656 1 87 300 GLY B CA 1
ATOM 4884 C C . GLY B 1 300 ? -19.906 -19.656 -17.656 1 87 300 GLY B C 1
ATOM 4885 O O . GLY B 1 300 ? -20.688 -18.703 -17.781 1 87 300 GLY B O 1
ATOM 4886 N N . VAL B 1 301 ? -19.953 -20.828 -18.391 1 86.31 301 VAL B N 1
ATOM 4887 C CA . VAL B 1 301 ? -21.047 -21.031 -19.328 1 86.31 301 VAL B CA 1
ATOM 4888 C C . VAL B 1 301 ? -22.266 -21.562 -18.594 1 86.31 301 VAL B C 1
ATOM 4890 O O . VAL B 1 301 ? -22.156 -22.484 -17.781 1 86.31 301 VAL B O 1
ATOM 4893 N N . THR B 1 302 ? -23.469 -20.812 -18.484 1 72.12 302 THR B N 1
ATOM 4894 C CA . THR B 1 302 ? -24.703 -21.281 -17.859 1 72.12 302 THR B CA 1
ATOM 4895 C C . THR B 1 302 ? -25.375 -22.344 -18.719 1 72.12 302 THR B C 1
ATOM 4897 O O . THR B 1 302 ? -25.5 -22.188 -19.938 1 72.12 302 THR B O 1
ATOM 4900 N N . THR B 1 303 ? -25.375 -23.625 -18.422 1 54.38 303 THR B N 1
ATOM 4901 C CA . THR B 1 303 ? -26.188 -24.625 -19.125 1 54.38 303 THR B CA 1
ATOM 4902 C C . THR B 1 303 ? -27.672 -24.312 -18.984 1 54.38 303 THR B C 1
ATOM 4904 O O . THR B 1 303 ? -28.188 -24.219 -17.875 1 54.38 303 THR B O 1
ATOM 4907 N N . VAL B 1 304 ? -28.375 -23.609 -19.875 1 43.81 304 VAL B N 1
ATOM 4908 C CA . VAL B 1 304 ? -29.828 -23.578 -19.922 1 43.81 304 VAL B CA 1
ATOM 4909 C C . VAL B 1 304 ? -30.375 -25.016 -20 1 43.81 304 VAL B C 1
ATOM 4911 O O . VAL B 1 304 ? -30 -25.781 -20.891 1 43.81 304 VAL B O 1
ATOM 4914 N N . ALA B 1 305 ? -30.891 -25.562 -18.906 1 39.78 305 ALA B N 1
ATOM 4915 C CA . ALA B 1 305 ? -31.734 -26.75 -18.969 1 39.78 305 ALA B CA 1
ATOM 4916 C C . ALA B 1 305 ? -32.719 -26.656 -20.141 1 39.78 305 ALA B C 1
ATOM 4918 O O . ALA B 1 305 ? -33.25 -25.578 -20.438 1 39.78 305 ALA B O 1
ATOM 4919 N N . SER B 1 306 ? -32.594 -27.469 -20.969 1 33.09 306 SER B N 1
ATOM 4920 C CA . SER B 1 306 ? -33.688 -27.656 -21.938 1 33.09 306 SER B CA 1
ATOM 4921 C C . SER B 1 306 ? -35.031 -27.594 -21.266 1 33.09 306 SER B C 1
ATOM 4923 O O . SER B 1 306 ? -35.344 -28.359 -20.344 1 33.09 306 SER B O 1
ATOM 4925 N N . ILE B 1 307 ? -35.719 -26.5 -21.266 1 36.81 307 ILE B N 1
ATOM 4926 C CA . ILE B 1 307 ? -37.188 -26.594 -21.125 1 36.81 307 ILE B CA 1
ATOM 4927 C C . ILE B 1 307 ? -37.719 -27.672 -22.062 1 36.81 307 ILE B C 1
ATOM 4929 O O . ILE B 1 307 ? -37.531 -27.594 -23.281 1 36.81 307 ILE B O 1
ATOM 4933 N N . ASP B 1 308 ? -37.656 -28.891 -21.625 1 26.59 308 ASP B N 1
ATOM 4934 C CA . ASP B 1 308 ? -38.594 -29.766 -22.297 1 26.59 308 ASP B CA 1
ATOM 4935 C C . ASP B 1 308 ? -39.906 -29.047 -22.609 1 26.59 308 ASP B C 1
ATOM 4937 O O . ASP B 1 308 ? -40.469 -28.359 -21.75 1 26.59 308 ASP B O 1
ATOM 4941 N N . SER B 1 309 ? -40.406 -29.031 -23.891 1 25.83 309 SER B N 1
ATOM 4942 C CA . SER B 1 309 ? -41.812 -28.969 -24.281 1 25.83 309 SER B CA 1
ATOM 4943 C C . SER B 1 309 ? -42.656 -29.969 -23.484 1 25.83 309 SER B C 1
ATOM 4945 O O . SER B 1 309 ? -42.25 -31.125 -23.312 1 25.83 309 SER B O 1
#